Protein 6OAP (pdb70)

Solvent-accessible surface area: 29199 Å² total; per-residue (Å²): 174,159,78,69,27,39,0,0,0,0,2,75,22,74,118,36,34,93,56,3,85,119,44,2,131,153,17,224,84,54,34,31,55,28,38,72,4,24,82,0,171,109,0,18,52,12,15,110,104,99,127,8,62,0,0,1,0,9,30,139,17,93,65,20,51,1,61,90,0,5,80,117,4,136,40,51,113,151,70,44,64,18,10,0,0,0,2,0,11,105,67,38,26,77,65,0,70,86,0,61,155,54,26,5,25,36,11,10,27,52,103,66,16,44,19,48,30,0,21,35,2,0,39,28,1,37,88,21,4,99,2,47,10,67,22,57,60,51,84,68,14,11,122,2,2,30,56,0,4,68,29,2,39,96,63,67,102,42,88,71,3,4,77,16,0,0,57,41,0,62,124,30,6,104,5,9,0,0,23,0,26,87,20,58,121,99,109,14,9,76,13,40,26,27,14,40,28,152,90,8,61,75,11,62,136,55,71,146,145,80,91,9,114,120,156,0,118,42,28,88,116,26,126,50,46,52,10,22,24,1,131,112,45,77,41,97,148,94,54,24,98,62,14,38,120,35,104,11,76,0,7,0,7,2,8,0,36,32,58,124,60,21,30,0,10,0,7,0,0,25,17,75,44,61,45,129,18,88,96,35,22,30,78,0,0,85,6,0,5,16,2,0,0,7,5,12,43,14,40,76,12,139,144,110,84,152,92,91,33,46,1,0,0,0,3,61,38,85,144,35,41,77,59,2,75,131,44,0,111,159,15,217,98,29,46,22,76,16,39,53,4,24,85,0,142,115,0,9,80,13,29,110,142,86,134,5,61,0,1,1,0,6,56,124,2,88,61,11,41,0,43,80,1,7,83,75,11,158,89,163,69,71,19,8,0,0,0,2,0,7,100,70,58,20,71,55,0,58,97,0,57,143,50,27,5,38,34,12,5,10,52,113,67,16,54,18,63,42,0,30,36,2,0,51,30,1,33,70,23,22,100,14,72,50,36,20,54,45,44,68,50,15,11,101,0,3,33,60,0,4,66,38,4,40,125,37,58,77,38,121,83,1,6,82,17,0,0,54,31,0,58,110,31,5,134,6,15,0,0,23,0,30,97,18,59,116,70,27,22,5,71,37,52,13,30,15,47,27,146,74,7,60,64,15,66,143,44,141,64,115,46,119,124,28,49,149,53,101,0,82,54,11,92,155,34,99,46,17,52,14,22,22,1,129,107,46,77,46,94,166,98,60,26,101,50,18,35,118,21,99,11,62,0,7,0,8,2,11,0,43,30,58,114,55,6,25,0,8,0,10,0,0,23,12,75,44,66,45,130,17,88,99,13,12,36,72,0,0,100,12,0,7,14,2,0,1,5,4,8,26,4,21,70,14,119,144,108,94

B-factor: mean 57.97, std 25.38, range [21.02, 158.62]

CATH classification: 3.40.50.2300

Structure (mmCIF, N/CA/C/O backbone):
data_6OAP
#
_entry.id   6OAP
#
_cell.length_a   72.532
_cell.length_b   72.532
_cell.length_c   254.734
_cell.angle_alpha   90.00
_cell.angle_beta   90.00
_cell.angle_gamma   90.00
#
_symmetry.space_group_name_H-M   'P 43 21 2'
#
loop_
_entity.id
_entity.type
_entity.pdbx_description
1 polymer 'Dual sensor histidine kinase'
2 non-polymer PHYCOCYANOBILIN
3 non-polymer 'MAGNESIUM ION'
4 water water
#
loop_
_atom_site.group_PDB
_atom_site.id
_atom_site.type_symbol
_atom_site.label_atom_id
_atom_site.label_alt_id
_atom_site.label_comp_id
_atom_site.label_asym_id
_atom_site.label_entity_id
_atom_site.label_seq_id
_atom_site.pdbx_PDB_ins_code
_atom_site.Cartn_x
_atom_site.Cartn_y
_atom_site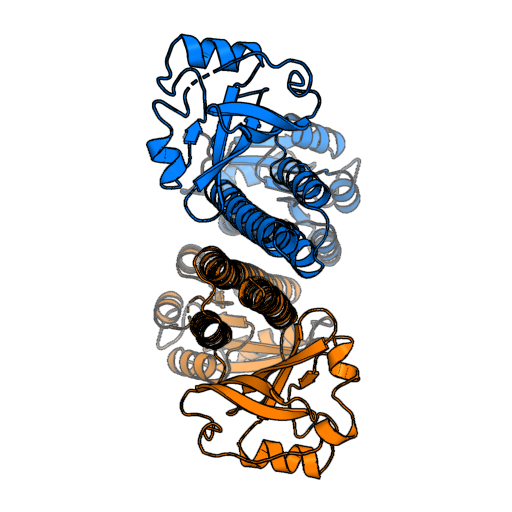.Cartn_z
_atom_site.occupancy
_atom_site.B_iso_or_equiv
_atom_site.auth_seq_id
_atom_site.auth_comp_id
_atom_site.auth_asym_id
_atom_site.auth_atom_id
_atom_site.pdbx_PDB_model_num
ATOM 1 N N . PRO A 1 2 ? 3.044 -14.252 2.345 1.00 96.95 2 PRO A N 1
ATOM 2 C CA . PRO A 1 2 ? 2.395 -13.476 1.278 1.00 102.31 2 PRO A CA 1
ATOM 3 C C . PRO A 1 2 ? 1.090 -14.112 0.794 1.00 91.00 2 PRO A C 1
ATOM 4 O O . PRO A 1 2 ? 0.166 -13.386 0.418 1.00 91.32 2 PRO A O 1
ATOM 8 N N . GLN A 1 3 ? 1.036 -15.441 0.788 1.00 113.09 3 GLN A N 1
ATOM 9 C CA . GLN A 1 3 ? -0.208 -16.193 0.605 1.00 82.65 3 GLN A CA 1
ATOM 10 C C . GLN A 1 3 ? -1.277 -15.790 1.620 1.00 61.88 3 GLN A C 1
ATOM 11 O O . GLN A 1 3 ? -0.987 -15.693 2.810 1.00 48.57 3 GLN A O 1
ATOM 17 N N . THR A 1 4 ? -2.502 -15.546 1.157 1.00 41.23 4 THR A N 1
ATOM 18 C CA . THR A 1 4 ? -3.585 -15.213 2.062 1.00 35.35 4 THR A CA 1
ATOM 19 C C . THR A 1 4 ? -3.846 -16.367 3.025 1.00 36.95 4 THR A C 1
ATOM 20 O O . THR A 1 4 ? -4.042 -17.500 2.606 1.00 39.80 4 THR A O 1
ATOM 24 N N A SER A 1 5 ? -3.819 -16.053 4.315 0.33 38.49 5 SER A N 1
ATOM 25 N N B SER A 1 5 ? -3.859 -16.074 4.320 0.67 39.62 5 SER A N 1
ATOM 26 C CA A SER A 1 5 ? -4.103 -17.016 5.367 0.33 36.75 5 SER A CA 1
ATOM 27 C CA B SER A 1 5 ? -4.113 -17.113 5.303 0.67 34.46 5 SER A CA 1
ATOM 28 C C A SER A 1 5 ? -5.524 -16.817 5.836 0.33 33.32 5 SER A C 1
ATOM 29 C C B SER A 1 5 ? -5.402 -16.809 6.077 0.67 29.31 5 SER A C 1
ATOM 30 O O A SER A 1 5 ? -6.295 -17.758 5.986 0.33 32.47 5 SER A O 1
ATOM 31 O O B SER A 1 5 ? -5.981 -17.705 6.676 0.67 41.14 5 SER A O 1
ATOM 36 N N . ARG A 1 6 ? -5.858 -15.556 6.056 1.00 27.40 6 ARG A N 1
ATOM 37 C CA . ARG A 1 6 ? -7.151 -15.198 6.620 1.00 24.92 6 ARG A CA 1
ATOM 38 C C . ARG A 1 6 ? -7.812 -14.116 5.822 1.00 26.61 6 ARG A C 1
ATOM 39 O O . ARG A 1 6 ? -7.140 -13.241 5.287 1.00 28.24 6 ARG A O 1
ATOM 47 N N . VAL A 1 7 ? -9.134 -14.165 5.789 1.00 24.62 7 VAL A N 1
ATOM 48 C CA . VAL A 1 7 ? -9.935 -13.137 5.155 1.00 26.51 7 VAL A CA 1
ATOM 49 C C . VAL A 1 7 ? -10.712 -12.413 6.237 1.00 27.77 7 VAL A C 1
ATOM 50 O O . VAL A 1 7 ? -11.407 -13.040 7.029 1.00 26.23 7 VAL A O 1
ATOM 54 N N . LEU A 1 8 ? -10.580 -11.096 6.269 1.00 24.80 8 LEU A N 1
ATOM 55 C CA . LEU A 1 8 ? -11.272 -10.279 7.257 1.00 22.61 8 LEU A CA 1
ATOM 56 C C . LEU A 1 8 ? -12.188 -9.295 6.575 1.00 25.63 8 LEU A C 1
ATOM 57 O O . LEU A 1 8 ? -11.798 -8.659 5.596 1.00 31.00 8 LEU A O 1
ATOM 62 N N . LEU A 1 9 ? -13.390 -9.146 7.113 1.00 26.41 9 LEU A N 1
ATOM 63 C CA . LEU A 1 9 ? -14.326 -8.164 6.594 1.00 28.49 9 LEU A CA 1
ATOM 64 C C . LEU A 1 9 ? -14.403 -7.026 7.611 1.00 31.27 9 LEU A C 1
ATOM 65 O O . LEU A 1 9 ? -14.685 -7.244 8.798 1.00 30.46 9 LEU A O 1
ATOM 70 N N . ILE A 1 10 ? -14.095 -5.822 7.155 1.00 25.01 10 ILE A N 1
ATOM 71 C CA . ILE A 1 10 ? -14.216 -4.629 7.991 1.00 24.41 10 ILE A CA 1
ATOM 72 C C . ILE A 1 10 ? -15.421 -3.835 7.546 1.00 31.09 10 ILE A C 1
ATOM 73 O O . ILE A 1 10 ? -15.488 -3.435 6.393 1.00 35.10 10 ILE A O 1
ATOM 78 N N . ILE A 1 11 ? -16.364 -3.604 8.459 1.00 28.68 11 ILE A N 1
ATOM 79 C CA . ILE A 1 11 ? -17.557 -2.808 8.151 1.00 30.60 11 ILE A CA 1
ATOM 80 C C . ILE A 1 11 ? -17.557 -1.549 9.018 1.00 33.14 11 ILE A C 1
ATOM 81 O O . ILE A 1 11 ? -17.747 -1.614 10.228 1.00 33.59 11 ILE A O 1
ATOM 86 N N . ASP A 1 12 ? -17.309 -0.418 8.383 1.00 30.16 12 ASP A N 1
ATOM 87 C CA . ASP A 1 12 ? -17.040 0.827 9.087 1.00 37.75 12 ASP A CA 1
ATOM 88 C C . ASP A 1 12 ? -17.204 1.962 8.107 1.00 45.08 12 ASP A C 1
ATOM 89 O O . ASP A 1 12 ? -16.661 1.889 6.997 1.00 40.49 12 ASP A O 1
ATOM 94 N N . ASP A 1 13 ? -17.915 3.019 8.509 1.00 38.57 13 ASP A N 1
ATOM 95 C CA . ASP A 1 13 ? -18.233 4.107 7.588 1.00 45.78 13 ASP A CA 1
ATOM 96 C C . ASP A 1 13 ? -17.072 5.089 7.451 1.00 45.56 13 ASP A C 1
ATOM 97 O O . ASP A 1 13 ? -17.198 6.096 6.785 1.00 54.08 13 ASP A O 1
ATOM 102 N N . SER A 1 14 ? -15.945 4.812 8.101 1.00 46.19 14 SER A N 1
ATOM 103 C CA . SER A 1 14 ? -14.751 5.649 7.898 1.00 47.50 14 SER A CA 1
ATOM 104 C C . SER A 1 14 ? -13.689 4.915 7.081 1.00 41.09 14 SER A C 1
ATOM 105 O O . SER A 1 14 ? -13.054 3.998 7.588 1.00 38.94 14 SER A O 1
ATOM 108 N N . PRO A 1 15 ? -13.512 5.300 5.812 1.00 44.70 15 PRO A N 1
ATOM 109 C CA . PRO A 1 15 ? -12.521 4.679 4.929 1.00 41.55 15 PRO A CA 1
ATOM 110 C C . PRO A 1 15 ? -11.114 4.813 5.500 1.00 44.02 15 PRO A C 1
ATOM 111 O O . PRO A 1 15 ? -10.314 3.888 5.357 1.00 42.83 15 PRO A O 1
ATOM 115 N N . GLU A 1 16 ? -10.823 5.941 6.146 1.00 45.39 16 GLU A N 1
ATOM 116 C CA . GLU A 1 16 ? -9.521 6.123 6.768 1.00 46.62 16 GLU A CA 1
ATOM 117 C C . GLU A 1 16 ? -9.323 5.159 7.943 1.00 43.70 16 GLU A C 1
ATOM 118 O O . GLU A 1 16 ? -8.239 4.617 8.097 1.00 55.08 16 GLU A O 1
ATOM 124 N N . ASP A 1 17 ? -10.352 4.918 8.759 1.00 42.16 17 ASP A N 1
ATOM 125 C CA . ASP A 1 17 ? -10.192 3.932 9.834 1.00 39.58 17 ASP A CA 1
ATOM 126 C C . ASP A 1 17 ? -9.993 2.547 9.232 1.00 42.24 17 ASP A C 1
ATOM 127 O O . ASP A 1 17 ? -9.161 1.803 9.700 1.00 37.07 17 ASP A O 1
ATOM 132 N N . ARG A 1 18 ? -10.732 2.201 8.179 1.00 39.60 18 ARG A N 1
ATOM 133 C CA . ARG A 1 18 ? -10.560 0.881 7.564 1.00 37.78 18 ARG A CA 1
ATOM 134 C C . ARG A 1 18 ? -9.104 0.680 7.094 1.00 33.03 18 ARG A C 1
ATOM 135 O O . ARG A 1 18 ? -8.524 -0.398 7.252 1.00 38.39 18 ARG A O 1
ATOM 143 N N . GLU A 1 19 ? -8.536 1.715 6.497 1.00 35.98 19 GLU A N 1
ATOM 144 C CA . GLU A 1 19 ? -7.161 1.660 6.029 1.00 47.24 19 GLU A CA 1
ATOM 145 C C . GLU A 1 19 ? -6.185 1.550 7.206 1.00 51.14 19 GLU A C 1
ATOM 146 O O . GLU A 1 19 ? -5.180 0.854 7.111 1.00 40.97 19 GLU A O 1
ATOM 152 N N . LEU A 1 20 ? -6.476 2.245 8.306 1.00 52.32 20 LEU A N 1
ATOM 153 C CA . LEU A 1 20 ? -5.648 2.144 9.514 1.00 51.73 20 LEU A CA 1
ATOM 154 C C . LEU A 1 20 ? -5.585 0.701 10.025 1.00 37.10 20 LEU A C 1
ATOM 155 O O . LEU A 1 20 ? -4.509 0.197 10.332 1.00 49.03 20 LEU A O 1
ATOM 160 N N . TYR A 1 21 ? -6.737 0.041 10.121 1.00 34.16 21 TYR A N 1
ATOM 161 C CA . TYR A 1 21 ? -6.791 -1.337 10.605 1.00 34.14 21 TYR A CA 1
ATOM 162 C C . TYR A 1 21 ? -6.092 -2.296 9.640 1.00 45.13 21 TYR A C 1
ATOM 163 O O . TYR A 1 21 ? -5.477 -3.266 10.079 1.00 36.70 21 TYR A O 1
ATOM 172 N N . ARG A 1 22 ? -6.195 -2.037 8.336 1.00 41.63 22 ARG A N 1
ATOM 173 C CA . ARG A 1 22 ? -5.473 -2.838 7.341 1.00 43.95 22 ARG A CA 1
ATOM 174 C C . ARG A 1 22 ? -3.969 -2.769 7.601 1.00 36.71 22 ARG A C 1
ATOM 175 O O . ARG A 1 22 ? -3.268 -3.787 7.557 1.00 42.87 22 ARG A O 1
ATOM 183 N N . ARG A 1 23 ? -3.476 -1.556 7.815 1.00 36.54 23 ARG A N 1
ATOM 184 C CA . ARG A 1 23 ? -2.062 -1.356 8.130 1.00 45.62 23 ARG A CA 1
ATOM 185 C C . ARG A 1 23 ? -1.668 -2.086 9.409 1.00 44.35 23 ARG A C 1
ATOM 186 O O . ARG A 1 23 ? -0.578 -2.663 9.508 1.00 47.12 23 ARG A O 1
ATOM 194 N N . TYR A 1 24 ? -2.516 -1.958 10.417 1.00 40.84 24 TYR A N 1
ATOM 195 C CA . TYR A 1 24 ? -2.260 -2.583 11.720 1.00 47.98 24 TYR A CA 1
ATOM 196 C C . TYR A 1 24 ? -2.096 -4.084 11.547 1.00 36.01 24 TYR A C 1
ATOM 197 O O . TYR A 1 24 ? -1.194 -4.689 12.111 1.00 45.58 24 TYR A O 1
ATOM 206 N N . LEU A 1 25 ? -2.959 -4.662 10.723 1.00 33.37 25 LEU A N 1
ATOM 207 C CA . LEU A 1 25 ? -2.917 -6.094 10.460 1.00 44.41 25 LEU A CA 1
ATOM 208 C C . LEU A 1 25 ? -1.583 -6.484 9.810 1.00 52.42 25 LEU A C 1
ATOM 209 O O . LEU A 1 25 ? -1.046 -7.555 10.086 1.00 44.52 25 LEU A O 1
ATOM 214 N N . LEU A 1 26 ? -1.021 -5.599 8.985 1.00 51.36 26 LEU A N 1
ATOM 215 C CA . LEU A 1 26 ? 0.268 -5.893 8.350 1.00 51.05 26 LEU A CA 1
ATOM 216 C C . LEU A 1 26 ? 1.360 -6.156 9.352 1.00 52.89 26 LEU A C 1
ATOM 217 O O . LEU A 1 26 ? 2.334 -6.837 9.040 1.00 63.09 26 LEU A O 1
ATOM 222 N N . ARG A 1 27 ? 1.214 -5.603 10.552 1.00 60.86 27 ARG A N 1
ATOM 223 C CA . ARG A 1 27 ? 2.200 -5.808 11.603 1.00 66.45 27 ARG A CA 1
ATOM 224 C C . ARG A 1 27 ? 2.254 -7.254 12.096 1.00 69.14 27 ARG A C 1
ATOM 225 O O . ARG A 1 27 ? 3.275 -7.692 12.624 1.00 71.11 27 ARG A O 1
ATOM 233 N N . ASP A 1 28 ? 1.168 -8.001 11.905 1.00 62.06 28 ASP A N 1
ATOM 234 C CA . ASP A 1 28 ? 1.109 -9.395 12.362 1.00 53.68 28 ASP A CA 1
ATOM 235 C C . ASP A 1 28 ? 2.002 -10.315 11.535 1.00 59.06 28 ASP A C 1
ATOM 236 O O . ASP A 1 28 ? 1.714 -10.570 10.370 1.00 57.09 28 ASP A O 1
ATOM 241 N N . ARG A 1 29 ? 3.045 -10.853 12.164 1.00 61.32 29 ARG A N 1
ATOM 242 C CA . ARG A 1 29 ? 3.990 -11.743 11.492 1.00 70.99 29 ARG A CA 1
ATOM 243 C C . ARG A 1 29 ? 3.426 -13.126 11.200 1.00 69.94 29 ARG A C 1
ATOM 244 O O . ARG A 1 29 ? 3.914 -13.839 10.313 1.00 69.99 29 ARG A O 1
ATOM 252 N N . ASP A 1 30 ? 2.438 -13.514 11.997 1.00 56.54 30 ASP A N 1
ATOM 253 C CA . ASP A 1 30 ? 1.846 -14.844 11.953 1.00 44.50 30 ASP A CA 1
ATOM 254 C C . ASP A 1 30 ? 0.825 -15.108 10.826 1.00 48.93 30 ASP A C 1
ATOM 255 O O . ASP A 1 30 ? 0.621 -16.251 10.423 1.00 51.31 30 ASP A O 1
ATOM 260 N N . HIS A 1 31 ? 0.139 -14.069 10.374 1.00 47.74 31 HIS A N 1
ATOM 261 C CA . HIS A 1 31 ? -0.899 -14.244 9.350 1.00 45.16 31 HIS A CA 1
ATOM 262 C C . HIS A 1 31 ? -0.816 -13.196 8.278 1.00 51.78 31 HIS A C 1
ATOM 263 O O . HIS A 1 31 ? -0.304 -12.099 8.501 1.00 56.71 31 HIS A O 1
ATOM 270 N N . SER A 1 32 ? -1.343 -13.546 7.112 1.00 42.10 32 SER A N 1
ATOM 271 C CA . SER A 1 32 ? -1.462 -12.613 6.020 1.00 40.60 32 SER A CA 1
ATOM 272 C C . SER A 1 32 ? -2.955 -12.403 5.759 1.00 45.52 32 SER A C 1
ATOM 273 O O . SER A 1 32 ? -3.683 -13.349 5.460 1.00 40.00 32 SER A O 1
ATOM 276 N N . TYR A 1 33 ? -3.403 -11.158 5.860 1.00 33.98 33 TYR A N 1
ATOM 277 C CA . TYR A 1 33 ? -4.820 -10.844 5.816 1.00 27.86 33 TYR A CA 1
ATOM 278 C C . TYR A 1 33 ? -5.200 -10.326 4.447 1.00 35.92 33 TYR A C 1
ATOM 279 O O . TYR A 1 33 ? -4.452 -9.594 3.842 1.00 37.08 33 TYR A O 1
ATOM 288 N N . THR A 1 34 ? -6.295 -10.837 3.915 1.00 31.54 34 THR A N 1
ATOM 289 C CA . THR A 1 34 ? -6.959 -10.202 2.793 1.00 32.33 34 THR A CA 1
ATOM 290 C C . THR A 1 34 ? -8.143 -9.460 3.363 1.00 29.55 34 THR A C 1
ATOM 291 O O . THR A 1 34 ? -8.932 -10.041 4.098 1.00 30.56 34 THR A O 1
ATOM 295 N N . VAL A 1 35 ? -8.265 -8.171 3.098 1.00 27.32 35 VAL A N 1
ATOM 296 C CA . VAL A 1 35 ? -9.335 -7.445 3.769 1.00 28.42 35 VAL A CA 1
ATOM 297 C C . VAL A 1 35 ? -10.472 -7.038 2.826 1.00 32.21 35 VAL A C 1
ATOM 298 O O . VAL A 1 35 ? -10.248 -6.342 1.848 1.00 38.08 35 VAL A O 1
ATOM 302 N N . LEU A 1 36 ? -11.692 -7.440 3.159 1.00 25.60 36 LEU A N 1
ATOM 303 C CA . LEU A 1 36 ? -12.865 -6.978 2.426 1.00 25.02 36 LEU A CA 1
ATOM 304 C C . LEU A 1 36 ? -13.343 -5.753 3.184 1.00 32.07 36 LEU A C 1
ATOM 305 O O . LEU A 1 36 ? -13.287 -5.736 4.425 1.00 29.79 36 LEU A O 1
ATOM 310 N N . GLU A 1 37 ? -13.836 -4.759 2.464 1.00 25.18 37 GLU A N 1
ATOM 311 C CA . GLU A 1 37 ? -14.249 -3.512 3.082 1.00 31.85 37 GLU A CA 1
ATOM 312 C C . GLU A 1 37 ? -15.664 -3.152 2.701 1.00 40.43 37 GLU A C 1
ATOM 313 O O . GLU A 1 37 ? -16.013 -3.182 1.523 1.00 31.19 37 GLU A O 1
ATOM 319 N N . ALA A 1 38 ? -16.436 -2.708 3.691 1.00 32.21 38 ALA A N 1
ATOM 320 C CA . ALA A 1 38 ? -17.763 -2.138 3.451 1.00 38.50 38 ALA A CA 1
ATOM 321 C C . ALA A 1 38 ? -17.973 -0.906 4.342 1.00 38.32 38 ALA A C 1
ATOM 322 O O . ALA A 1 38 ? -17.446 -0.826 5.466 1.00 31.19 38 ALA A O 1
ATOM 324 N N . GLY A 1 39 ? -18.729 0.052 3.838 1.00 32.23 39 GLY A N 1
ATOM 325 C CA . GLY A 1 39 ? -19.053 1.266 4.570 1.00 44.19 39 GLY A CA 1
ATOM 326 C C . GLY A 1 39 ? -20.485 1.301 5.069 1.00 43.89 39 GLY A C 1
ATOM 327 O O . GLY A 1 39 ? -20.895 2.236 5.744 1.00 45.98 39 GLY A O 1
ATOM 328 N N . LEU A 1 40 ? -21.255 0.281 4.709 1.00 39.52 40 LEU A N 1
ATOM 329 C CA . LEU A 1 40 ? -22.668 0.189 5.063 1.00 38.13 40 LEU A CA 1
ATOM 330 C C . LEU A 1 40 ? -22.994 -1.207 5.535 1.00 43.92 40 LEU A C 1
ATOM 331 O O . LEU A 1 40 ? -22.368 -2.169 5.083 1.00 40.98 40 LEU A O 1
ATOM 336 N N . GLY A 1 41 ? -23.994 -1.325 6.403 1.00 44.10 41 GLY A N 1
ATOM 337 C CA . GLY A 1 41 ? -24.412 -2.617 6.905 1.00 42.31 41 GLY A CA 1
ATOM 338 C C . GLY A 1 41 ? -24.889 -3.518 5.778 1.00 37.86 41 GLY A C 1
ATOM 339 O O . GLY A 1 41 ? -24.569 -4.708 5.732 1.00 38.87 41 GLY A O 1
ATOM 340 N N . ARG A 1 42 ? -25.630 -2.938 4.849 1.00 40.22 42 ARG A N 1
ATOM 341 C CA . ARG A 1 42 ? -26.189 -3.714 3.756 1.00 54.47 42 ARG A CA 1
ATOM 342 C C . ARG A 1 42 ? -25.118 -4.361 2.881 1.00 51.95 42 ARG A C 1
ATOM 343 O O . ARG A 1 42 ? -25.215 -5.546 2.562 1.00 45.01 42 ARG A O 1
ATOM 351 N N . ARG A 1 43 ? -24.098 -3.592 2.503 1.00 46.34 43 ARG A N 1
ATOM 352 C CA . ARG A 1 43 ? -23.018 -4.138 1.689 1.00 37.72 43 ARG A CA 1
ATOM 353 C C . ARG A 1 43 ? -22.203 -5.136 2.502 1.00 34.87 43 ARG A C 1
ATOM 354 O O . ARG A 1 43 ? -21.794 -6.178 1.996 1.00 35.89 43 ARG A O 1
ATOM 362 N N . GLY A 1 44 ? -21.997 -4.833 3.780 1.00 30.70 44 GLY A N 1
ATOM 363 C CA . GLY A 1 44 ? -21.288 -5.738 4.673 1.00 28.28 44 GLY A CA 1
ATOM 364 C C . GLY A 1 44 ? -21.960 -7.096 4.778 1.00 27.90 44 GLY A C 1
ATOM 365 O O . GLY A 1 44 ? -21.290 -8.139 4.810 1.00 29.40 44 GLY A O 1
ATOM 366 N N . LEU A 1 45 ? -23.286 -7.096 4.859 1.00 32.70 45 LEU A N 1
ATOM 367 C CA . LEU A 1 45 ? -24.021 -8.360 4.896 1.00 38.45 45 LEU A CA 1
ATOM 368 C C . LEU A 1 45 ? -23.836 -9.120 3.583 1.00 30.05 45 LEU A C 1
ATOM 369 O O . LEU A 1 45 ? -23.742 -10.351 3.590 1.00 33.13 45 LEU A O 1
ATOM 374 N N . GLU A 1 46 ? -23.855 -8.398 2.461 1.00 30.83 46 GLU A N 1
ATOM 375 C CA . GLU A 1 46 ? -23.697 -9.074 1.176 1.00 35.33 46 GLU A CA 1
ATOM 376 C C . GLU A 1 46 ? -22.324 -9.720 1.097 1.00 35.68 46 GLU A C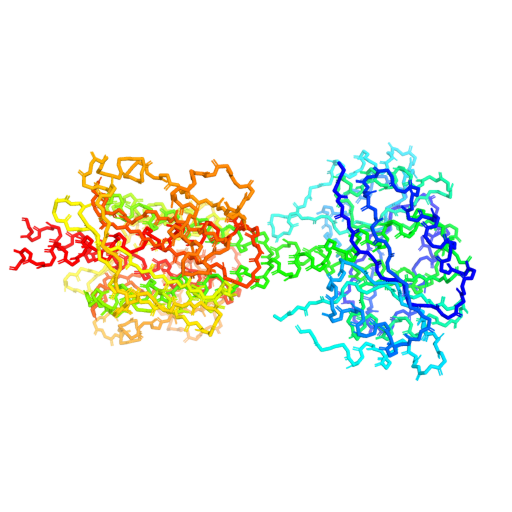 1
ATOM 377 O O . GLU A 1 46 ? -22.202 -10.866 0.679 1.00 34.06 46 GLU A O 1
ATOM 383 N N . LEU A 1 47 ? -21.296 -9.005 1.540 1.00 31.57 47 LEU A N 1
ATOM 384 C CA . LEU A 1 47 ? -19.938 -9.550 1.489 1.00 27.66 47 LEU A CA 1
ATOM 385 C C . LEU A 1 47 ? -19.756 -10.746 2.424 1.00 31.81 47 LEU A C 1
ATOM 386 O O . LEU A 1 47 ? -19.015 -11.706 2.128 1.00 26.94 47 LEU A O 1
ATOM 391 N N . TRP A 1 48 ? -20.414 -10.681 3.574 1.00 30.51 48 TRP A N 1
ATOM 392 C CA . TRP A 1 48 ? -20.375 -11.800 4.522 1.00 28.74 48 TRP A CA 1
ATOM 393 C C . TRP A 1 48 ? -20.987 -13.073 3.901 1.00 24.89 48 TRP A C 1
ATOM 394 O O . TRP A 1 48 ? -20.412 -14.157 3.969 1.00 27.20 48 TRP A O 1
ATOM 405 N N . GLN A 1 49 ? -22.151 -12.921 3.289 1.00 25.40 49 GLN A N 1
ATOM 406 C CA . GLN A 1 49 ? -22.864 -14.045 2.698 1.00 32.48 49 GLN A CA 1
ATOM 407 C C . GLN A 1 49 ? -22.157 -14.569 1.466 1.00 36.47 49 GLN A C 1
ATOM 408 O O . GLN A 1 49 ? -22.139 -15.761 1.214 1.00 32.56 49 GLN A O 1
ATOM 414 N N . GLN A 1 50 ? -21.611 -13.655 0.670 1.00 30.38 50 GLN A N 1
ATOM 415 C CA . GLN A 1 50 ? -21.049 -14.047 -0.618 1.00 32.12 50 GLN A CA 1
ATOM 416 C C . GLN A 1 50 ? -19.647 -14.645 -0.494 1.00 34.97 50 GLN A C 1
ATOM 417 O O . GLN A 1 50 ? -19.304 -15.533 -1.268 1.00 34.33 50 GLN A O 1
ATOM 423 N N . HIS A 1 51 ? -18.854 -14.167 0.476 1.00 28.55 51 HIS A N 1
ATOM 424 C CA . HIS A 1 51 ? -17.419 -14.474 0.525 1.00 25.91 51 HIS A CA 1
ATOM 425 C C . HIS A 1 51 ? -16.899 -15.151 1.803 1.00 30.48 51 HIS A C 1
ATOM 426 O O . HIS A 1 51 ? -15.720 -15.482 1.866 1.00 25.86 51 HIS A O 1
ATOM 433 N N . HIS A 1 52 ? -17.759 -15.312 2.816 1.00 26.55 52 HIS A N 1
ATOM 434 C CA . HIS A 1 52 ? -17.435 -16.094 4.015 1.00 25.78 52 HIS A CA 1
ATOM 435 C C . HIS A 1 52 ? -16.125 -15.717 4.716 1.00 23.23 52 HIS A C 1
ATOM 436 O O . HIS A 1 52 ? -15.228 -16.530 4.814 1.00 29.16 52 HIS A O 1
ATOM 443 N N . PRO A 1 53 ? -16.019 -14.486 5.212 1.00 25.21 53 PRO A N 1
ATOM 444 C CA . PRO A 1 53 ? -14.748 -14.097 5.834 1.00 22.49 53 PRO A CA 1
ATOM 445 C C . PRO A 1 53 ? -14.491 -14.896 7.112 1.00 29.88 53 PRO A C 1
ATOM 446 O O . PRO A 1 53 ? -15.438 -15.389 7.731 1.00 26.97 53 PRO A O 1
ATOM 450 N N . ASP A 1 54 ? -13.223 -15.013 7.493 1.00 25.81 54 ASP A N 1
ATOM 451 C CA . ASP A 1 54 ? -12.836 -15.722 8.712 1.00 26.12 54 ASP A CA 1
ATOM 452 C C . ASP A 1 54 ? -13.186 -14.919 9.962 1.00 28.40 54 ASP A C 1
ATOM 453 O O . ASP A 1 54 ? -13.405 -15.489 11.032 1.00 30.41 54 ASP A O 1
ATOM 458 N N . ALA A 1 55 ? -13.196 -13.595 9.827 1.00 24.26 55 ALA A N 1
ATOM 459 C CA . ALA A 1 55 ? -13.565 -12.725 10.945 1.00 24.44 55 ALA A CA 1
ATOM 460 C C . ALA A 1 55 ? -14.131 -11.398 10.426 1.00 32.93 55 ALA A C 1
ATOM 461 O O . ALA A 1 55 ? -13.909 -11.010 9.278 1.00 26.63 55 ALA A O 1
ATOM 463 N N . VAL A 1 56 ? -14.891 -10.724 11.278 1.00 26.71 56 VAL A N 1
ATOM 464 C CA . VAL A 1 56 ? -15.516 -9.446 10.965 1.00 24.80 56 VAL A CA 1
ATOM 465 C C . VAL A 1 56 ? -15.185 -8.409 12.028 1.00 31.60 56 VAL A C 1
ATOM 466 O O . VAL A 1 56 ? -15.287 -8.720 13.234 1.00 29.49 56 VAL A O 1
ATOM 470 N N . LEU A 1 57 ? -14.747 -7.222 11.594 1.00 25.87 57 LEU A N 1
ATOM 471 C CA . LEU A 1 57 ? -14.650 -6.036 12.460 1.00 27.26 57 LEU A CA 1
ATOM 472 C C . LEU A 1 57 ? -15.838 -5.160 12.187 1.00 31.64 57 LEU A C 1
ATOM 473 O O . LEU A 1 57 ? -15.970 -4.649 11.079 1.00 30.17 57 LEU A O 1
ATOM 478 N N . LEU A 1 58 ? -16.695 -4.968 13.175 1.00 30.76 58 LEU A N 1
ATOM 479 C CA . LEU A 1 58 ? -17.955 -4.275 12.953 1.00 29.88 58 LEU A CA 1
ATOM 480 C C . LEU A 1 58 ? -18.090 -2.996 13.775 1.00 34.02 58 LEU A C 1
ATOM 481 O O . LEU A 1 58 ? -18.118 -3.031 15.014 1.00 30.90 58 LEU A O 1
ATOM 486 N N . ASP A 1 59 ? -18.216 -1.875 13.069 1.00 30.07 59 ASP A N 1
ATOM 487 C CA . ASP A 1 59 ? -18.444 -0.568 13.674 1.00 34.85 59 ASP A CA 1
ATOM 488 C C . ASP A 1 59 ? -19.814 -0.595 14.364 1.00 40.77 59 ASP A C 1
ATOM 489 O O . ASP A 1 59 ? -20.786 -1.058 13.774 1.00 39.28 59 ASP A O 1
ATOM 494 N N . TYR A 1 60 ? -19.897 -0.125 15.613 1.00 38.38 60 TYR A N 1
ATOM 495 C CA . TYR A 1 60 ? -21.148 -0.192 16.375 1.00 38.71 60 TYR A CA 1
ATOM 496 C C . TYR A 1 60 ? -22.263 0.695 15.805 1.00 45.95 60 TYR A C 1
ATOM 497 O O . TYR A 1 60 ? -23.439 0.500 16.112 1.00 49.28 60 TYR A O 1
ATOM 506 N N . ARG A 1 61 ? -21.882 1.699 15.027 1.00 38.16 61 ARG A N 1
ATOM 507 C CA . ARG A 1 61 ? -22.826 2.615 14.386 1.00 48.44 61 ARG A CA 1
ATOM 508 C C . ARG A 1 61 ? -22.496 2.758 12.896 1.00 55.63 61 ARG A C 1
ATOM 509 O O . ARG A 1 61 ? -21.374 3.115 12.538 1.00 57.59 61 ARG A O 1
ATOM 517 N N . LEU A 1 62 ? -23.449 2.411 12.037 1.00 56.04 62 LEU A N 1
ATOM 518 C CA . LEU A 1 62 ? -23.299 2.590 10.594 1.00 46.87 62 LEU A CA 1
ATOM 519 C C . LEU A 1 62 ? -24.413 3.480 10.079 1.00 57.15 62 LEU A C 1
ATOM 520 O O . LEU A 1 62 ? -25.416 3.651 10.760 1.00 60.46 62 LEU A O 1
ATOM 525 N N . PRO A 1 63 ? -24.259 4.038 8.867 1.00 55.69 63 PRO A N 1
ATOM 526 C CA . PRO A 1 63 ? -25.308 4.941 8.400 1.00 58.53 63 PRO A CA 1
ATOM 527 C C . PRO A 1 63 ? -26.682 4.279 8.275 1.00 58.73 63 PRO A C 1
ATOM 528 O O . PRO A 1 63 ? -27.678 4.971 8.445 1.00 63.42 63 PRO A O 1
ATOM 532 N N . ASP A 1 64 ? -26.742 2.985 7.974 1.00 55.03 64 ASP A N 1
ATOM 533 C CA . ASP A 1 64 ? -28.029 2.337 7.703 1.00 60.34 64 ASP A CA 1
ATOM 534 C C . ASP A 1 64 ? -28.491 1.402 8.818 1.00 58.77 64 ASP A C 1
ATOM 535 O O . ASP A 1 64 ? -29.672 1.095 8.928 1.00 69.10 64 ASP A O 1
ATOM 540 N N . LEU A 1 65 ? -27.548 0.952 9.632 1.00 54.78 65 LEU A N 1
ATOM 541 C CA . LEU A 1 65 ? -27.796 -0.024 10.697 1.00 69.74 65 LEU A CA 1
ATOM 542 C C . LEU A 1 65 ? -26.905 0.282 11.897 1.00 77.68 65 LEU A C 1
ATOM 543 O O . LEU A 1 65 ? -25.852 0.891 11.731 1.00 87.74 65 LEU A O 1
ATOM 548 N N . ASP A 1 66 ? -27.307 -0.113 13.102 1.00 68.20 66 ASP A N 1
ATOM 549 C CA . ASP A 1 66 ? -26.327 -0.132 14.188 1.00 70.59 66 ASP A CA 1
ATOM 550 C C . ASP A 1 66 ? -25.844 -1.584 14.347 1.00 59.42 66 ASP A C 1
ATOM 551 O O . ASP A 1 66 ? -26.404 -2.493 13.729 1.00 50.21 66 ASP A O 1
ATOM 556 N N . GLY A 1 67 ? -24.803 -1.796 15.153 1.00 55.65 67 GLY A N 1
ATOM 557 C CA . GLY A 1 67 ? -24.199 -3.113 15.322 1.00 49.91 67 GLY A CA 1
ATOM 558 C C . GLY A 1 67 ? -25.160 -4.208 15.755 1.00 48.57 67 GLY A C 1
ATOM 559 O O . GLY A 1 67 ? -25.077 -5.343 15.300 1.00 51.08 67 GLY A O 1
ATOM 560 N N . LEU A 1 68 ? -26.083 -3.867 16.640 1.00 42.32 68 LEU A N 1
ATOM 561 C CA . LEU A 1 68 ? -27.049 -4.837 17.132 1.00 49.37 68 LEU A CA 1
ATOM 562 C C . LEU A 1 68 ? -27.996 -5.302 16.046 1.00 55.70 68 LEU A C 1
ATOM 563 O O . LEU A 1 68 ? -28.277 -6.496 15.940 1.00 55.26 68 LEU A O 1
ATOM 568 N N . GLU A 1 69 ? -28.482 -4.368 15.235 1.00 54.45 69 GLU A N 1
ATOM 569 C CA . GLU A 1 69 ? -29.380 -4.738 14.154 1.00 50.29 69 GLU A CA 1
ATOM 570 C C . GLU A 1 69 ? -28.620 -5.607 13.167 1.00 43.71 69 GLU A C 1
ATOM 571 O O . GLU A 1 69 ? -29.150 -6.593 12.671 1.00 52.48 69 GLU A O 1
ATOM 577 N N . PHE A 1 70 ? -27.374 -5.235 12.889 1.00 43.33 70 PHE A N 1
ATOM 578 C CA . PHE A 1 70 ? -26.522 -6.004 11.978 1.00 44.21 70 PHE A CA 1
ATOM 579 C C . PHE A 1 70 ? -26.314 -7.450 12.428 1.00 47.21 70 PHE A C 1
ATOM 580 O O . PHE A 1 70 ? -26.482 -8.383 11.630 1.00 36.26 70 PHE A O 1
ATOM 588 N N . LEU A 1 71 ? -25.920 -7.627 13.693 1.00 42.84 71 LEU A N 1
ATOM 589 C CA . LEU A 1 71 ? -25.686 -8.964 14.259 1.00 44.98 71 LEU A CA 1
ATOM 590 C C . LEU A 1 71 ? -26.889 -9.872 14.092 1.00 47.02 71 LEU A C 1
ATOM 591 O O . LEU A 1 71 ? -26.750 -11.062 13.789 1.00 49.54 71 LEU A O 1
ATOM 596 N N . ALA A 1 72 ? -28.068 -9.294 14.309 1.00 45.58 72 ALA A N 1
ATOM 597 C CA . ALA A 1 72 ? -29.331 -10.004 14.190 1.00 48.76 72 ALA A CA 1
ATOM 598 C C . ALA A 1 72 ? -29.586 -10.541 12.777 1.00 51.94 72 ALA A C 1
ATOM 599 O O . ALA A 1 72 ? -30.260 -11.559 12.614 1.00 50.78 72 ALA A O 1
ATOM 601 N N . LYS A 1 73 ? -29.059 -9.862 11.758 1.00 51.66 73 LYS A N 1
ATOM 602 C CA . LYS A 1 73 ? -29.279 -10.293 10.378 1.00 55.29 73 LYS A CA 1
ATOM 603 C C . LYS A 1 73 ? -28.231 -11.282 9.893 1.00 57.46 73 LYS A C 1
ATOM 604 O O . LYS A 1 73 ? -28.379 -11.883 8.834 1.00 54.87 73 LYS A O 1
ATOM 610 N N . LEU A 1 74 ? -27.184 -11.458 10.685 1.00 51.42 74 LEU A N 1
ATOM 611 C CA . LEU A 1 74 ? -26.081 -12.355 10.336 1.00 46.58 74 LEU A CA 1
ATOM 612 C C . LEU A 1 74 ? -26.428 -13.818 10.582 1.00 47.99 74 LEU A C 1
ATOM 613 O O . LEU A 1 74 ? -26.636 -14.224 11.733 1.00 56.48 74 LEU A O 1
ATOM 618 N N . GLN A 1 75 ? -26.487 -14.609 9.515 1.00 48.68 75 GLN A N 1
ATOM 619 C CA . GLN A 1 75 ? -26.696 -16.041 9.662 1.00 55.88 75 GLN A CA 1
ATOM 620 C C . GLN A 1 75 ? -25.372 -16.761 9.505 1.00 65.69 75 GLN A C 1
ATOM 621 O O . GLN A 1 75 ? -24.653 -16.550 8.518 1.00 52.64 75 GLN A O 1
ATOM 627 N N . PRO A 1 76 ? -25.030 -17.594 10.498 1.00 67.14 76 PRO A N 1
ATOM 628 C CA . PRO A 1 76 ? -23.801 -18.389 10.445 1.00 63.56 76 PRO A CA 1
ATOM 629 C C . PRO A 1 76 ? -23.961 -19.598 9.530 1.00 67.75 76 PRO A C 1
ATOM 630 O O . PRO A 1 76 ? -25.090 -20.004 9.245 1.00 69.43 76 PRO A O 1
ATOM 634 N N . PRO A 1 77 ? -22.838 -20.151 9.051 1.00 80.47 77 PRO A N 1
ATOM 635 C CA . PRO A 1 77 ? -22.886 -21.444 8.361 1.00 87.28 77 PRO A CA 1
ATOM 636 C C . PRO A 1 77 ? -23.234 -22.536 9.365 1.00 91.93 77 PRO A C 1
ATOM 637 O O . PRO A 1 77 ? -22.809 -22.438 10.514 1.00 105.53 77 PRO A O 1
ATOM 641 N N . PRO A 1 78 ? -23.996 -23.557 8.954 1.00 83.53 78 PRO A N 1
ATOM 642 C CA . PRO A 1 78 ? -24.273 -24.671 9.874 1.00 79.39 78 PRO A CA 1
ATOM 643 C C . PRO A 1 78 ? -22.999 -25.427 10.287 1.00 85.90 78 PRO A C 1
ATOM 644 O O . PRO A 1 78 ? -22.997 -26.100 11.319 1.00 88.21 78 PRO A O 1
ATOM 648 N N . GLN A 1 79 ? -21.939 -25.306 9.486 1.00 89.86 79 GLN A N 1
ATOM 649 C CA . GLN A 1 79 ? -20.618 -25.855 9.810 1.00 89.92 79 GLN A CA 1
ATOM 650 C C . GLN A 1 79 ? -19.977 -25.186 11.029 1.00 75.39 79 GLN A C 1
ATOM 651 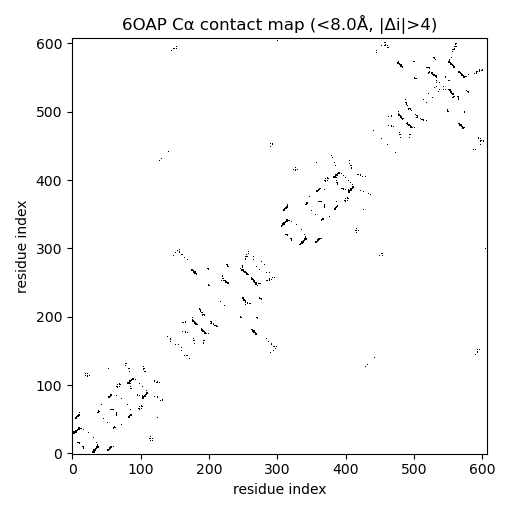O O . GLN A 1 79 ? -19.177 -25.804 11.726 1.00 56.85 79 GLN A O 1
ATOM 657 N N . GLN A 1 80 ? -20.310 -23.911 11.235 1.00 76.25 80 GLN A N 1
ATOM 658 C CA . GLN A 1 80 ? -19.820 -23.082 12.342 1.00 78.41 80 GLN A CA 1
ATOM 659 C C . GLN A 1 80 ? -20.895 -22.092 12.801 1.00 67.59 80 GLN A C 1
ATOM 660 O O . GLN A 1 80 ? -20.865 -20.923 12.409 1.00 65.78 80 GLN A O 1
ATOM 666 N N . PRO A 1 81 ? -21.863 -22.556 13.611 1.00 46.61 81 PRO A N 1
ATOM 667 C CA . PRO A 1 81 ? -23.022 -21.724 13.972 1.00 40.47 81 PRO A CA 1
ATOM 668 C C . PRO A 1 81 ? -22.735 -20.552 14.946 1.00 51.51 81 PRO A C 1
ATOM 669 O O . PRO A 1 81 ? -23.652 -20.110 15.637 1.00 57.08 81 PRO A O 1
ATOM 673 N N . TYR A 1 82 ? -21.488 -20.081 14.998 1.00 38.03 82 TYR A N 1
ATOM 674 C CA . TYR A 1 82 ? -21.079 -18.962 15.864 1.00 32.57 82 TYR A CA 1
ATOM 675 C C . TYR A 1 82 ? -20.462 -17.857 15.032 1.00 31.57 82 TYR A C 1
ATOM 676 O O . TYR A 1 82 ? -19.853 -18.140 14.012 1.00 32.48 82 TYR A O 1
ATOM 685 N N . LEU A 1 83 ? -20.580 -16.610 15.483 1.00 32.09 83 LEU A N 1
ATOM 686 C CA . LEU A 1 83 ? -20.162 -15.452 14.680 1.00 30.12 83 LEU A CA 1
ATOM 687 C C . LEU A 1 83 ? -18.813 -14.883 15.110 1.00 30.25 83 LEU A C 1
ATOM 688 O O . LEU A 1 83 ? -18.671 -14.430 16.232 1.00 31.13 83 LEU A O 1
ATOM 693 N N . PRO A 1 84 ? -17.821 -14.883 14.196 1.00 27.88 84 PRO A N 1
ATOM 694 C CA . PRO A 1 84 ? -16.462 -14.403 14.480 1.00 27.57 84 PRO A CA 1
ATOM 695 C C . PRO A 1 84 ? -16.405 -12.875 14.382 1.00 30.54 84 PRO A C 1
ATOM 696 O O . PRO A 1 84 ? -15.633 -12.311 13.627 1.00 30.57 84 PRO A O 1
ATOM 700 N N . VAL A 1 85 ? -17.244 -12.215 15.158 1.00 24.67 85 VAL A N 1
ATOM 701 C CA . VAL A 1 85 ? -17.432 -10.782 15.051 1.00 22.09 85 VAL A CA 1
ATOM 702 C C . VAL A 1 85 ? -16.815 -10.036 16.239 1.00 28.19 85 VAL A C 1
ATOM 703 O O . VAL A 1 85 ? -17.032 -10.415 17.399 1.00 28.93 85 VAL A O 1
ATOM 707 N N . ILE A 1 86 ? -16.041 -9.007 15.924 1.00 25.25 86 ILE A N 1
ATOM 708 C CA . ILE A 1 86 ? -15.497 -8.067 16.904 1.00 27.45 86 ILE A CA 1
ATOM 709 C C . ILE A 1 86 ? -16.123 -6.703 16.707 1.00 34.65 86 ILE A C 1
ATOM 710 O O . ILE A 1 86 ? -15.952 -6.078 15.648 1.00 29.13 86 ILE A O 1
ATOM 715 N N . MET A 1 87 ? -16.827 -6.227 17.722 1.00 29.00 87 MET A N 1
ATOM 716 C CA . MET A 1 87 ? -17.482 -4.939 17.669 1.00 30.01 87 MET A CA 1
ATOM 717 C C . MET A 1 87 ? -16.508 -3.826 17.996 1.00 34.89 87 MET A C 1
ATOM 718 O O . MET A 1 87 ? -15.762 -3.931 18.958 1.00 39.94 87 MET A O 1
ATOM 723 N N . ILE A 1 88 ? -16.529 -2.747 17.219 1.00 29.76 88 ILE A N 1
ATOM 724 C CA . ILE A 1 88 ? -15.722 -1.577 17.560 1.00 29.61 88 ILE A CA 1
ATOM 725 C C . ILE A 1 88 ? -16.696 -0.526 18.018 1.00 40.13 88 ILE A C 1
ATOM 726 O O . ILE A 1 88 ? -17.542 -0.081 17.248 1.00 41.11 88 ILE A O 1
ATOM 731 N N . THR A 1 89 ? -16.578 -0.130 19.277 1.00 41.64 89 THR A N 1
ATOM 732 C CA . THR A 1 89 ? -17.528 0.792 19.854 1.00 45.67 89 THR A CA 1
ATOM 733 C C . THR A 1 89 ? -16.880 2.125 20.206 1.00 52.88 89 THR A C 1
ATOM 734 O O . THR A 1 89 ? -15.663 2.229 20.306 1.00 53.46 89 THR A O 1
ATOM 738 N N . GLY A 1 90 ? -17.702 3.151 20.388 1.00 53.88 90 GLY A N 1
ATOM 739 C CA . GLY A 1 90 ? -17.188 4.458 20.738 1.00 64.18 90 GLY A CA 1
ATOM 740 C C . GLY A 1 90 ? -16.743 4.520 22.186 1.00 68.19 90 GLY A C 1
ATOM 741 O O . GLY A 1 90 ? -17.207 3.752 23.027 1.00 59.89 90 GLY A O 1
ATOM 742 N N . GLN A 1 91 ? -15.826 5.434 22.473 1.00 74.15 91 GLN A N 1
ATOM 743 C CA . GLN A 1 91 ? -15.356 5.619 23.829 1.00 73.50 91 GLN A CA 1
ATOM 744 C C . GLN A 1 91 ? -16.540 5.955 24.709 1.00 72.88 91 GLN A C 1
ATOM 745 O O . GLN A 1 91 ? -17.377 6.774 24.327 1.00 69.82 91 GLN A O 1
ATOM 751 N N . GLY A 1 92 ? -16.627 5.306 25.867 1.00 74.93 92 GLY A N 1
ATOM 752 C CA . GLY A 1 92 ? -17.722 5.558 26.795 1.00 78.47 92 GLY A CA 1
ATOM 753 C C . GLY A 1 92 ? -18.972 4.761 26.449 1.00 75.82 92 GLY A C 1
ATOM 754 O O . GLY A 1 92 ? -19.963 4.797 27.178 1.00 69.50 92 GLY A O 1
ATOM 755 N N . ASN A 1 93 ? -18.903 4.010 25.351 1.00 62.96 93 ASN A N 1
ATOM 756 C CA . ASN A 1 93 ? -20.033 3.224 24.853 1.00 63.10 93 ASN A CA 1
ATOM 757 C C . ASN A 1 93 ? -19.826 1.721 25.019 1.00 64.97 93 ASN A C 1
ATOM 758 O O . ASN A 1 93 ? -20.278 0.921 24.192 1.00 53.36 93 ASN A O 1
ATOM 763 N N . GLU A 1 94 ? -19.146 1.341 26.094 1.00 60.42 94 GLU A N 1
ATOM 764 C CA . GLU A 1 94 ? -18.871 -0.061 26.340 1.00 55.74 94 GLU A CA 1
ATOM 765 C C . GLU A 1 94 ? -20.160 -0.857 26.535 1.00 60.91 94 GLU A C 1
ATOM 766 O O . GLU A 1 94 ? -20.270 -1.977 26.034 1.00 63.69 94 GLU A O 1
ATOM 772 N N . ALA A 1 95 ? -21.146 -0.254 27.204 1.00 55.43 95 ALA A N 1
ATOM 773 C CA . ALA A 1 95 ? -22.411 -0.934 27.491 1.00 50.60 95 ALA A CA 1
ATOM 774 C C . ALA A 1 95 ? -23.078 -1.471 26.229 1.00 56.01 95 ALA A C 1
ATOM 775 O O . ALA A 1 95 ? -23.604 -2.588 26.236 1.00 52.10 95 ALA A O 1
ATOM 777 N N . ILE A 1 96 ? -23.037 -0.707 25.137 1.00 48.67 96 ILE A N 1
ATOM 778 C CA . ILE A 1 96 ? -23.591 -1.198 23.875 1.00 51.16 96 ILE A CA 1
ATOM 779 C C . ILE A 1 96 ? -22.842 -2.435 23.392 1.00 55.04 96 ILE A C 1
ATOM 780 O O . ILE A 1 96 ? -23.434 -3.382 22.871 1.00 54.71 96 ILE A O 1
ATOM 785 N N . ALA A 1 97 ? -21.528 -2.417 23.541 1.00 54.36 97 ALA A N 1
ATOM 786 C CA . ALA A 1 97 ? -20.710 -3.548 23.114 1.00 51.21 97 ALA A CA 1
ATOM 787 C C . ALA A 1 97 ? -20.958 -4.800 23.984 1.00 46.96 97 ALA A C 1
ATOM 788 O O . ALA A 1 97 ? -20.914 -5.931 23.496 1.00 48.53 97 ALA A O 1
ATOM 790 N N . VAL A 1 98 ? -21.205 -4.595 25.269 1.00 48.17 98 VAL A N 1
ATOM 791 C CA . VAL A 1 98 ? -21.540 -5.711 26.155 1.00 45.75 98 VAL A CA 1
ATOM 792 C C . VAL A 1 98 ? -22.818 -6.392 25.647 1.00 50.16 98 VAL A C 1
ATOM 793 O O . VAL A 1 98 ? -22.898 -7.619 25.598 1.00 49.05 98 VAL A O 1
ATOM 797 N N . GLN A 1 99 ? -23.805 -5.596 25.248 1.00 48.41 99 GLN A N 1
ATOM 798 C CA . GLN A 1 99 ? -24.995 -6.141 24.603 1.00 48.77 99 GLN A CA 1
ATOM 799 C C . GLN A 1 99 ? -24.644 -6.901 23.318 1.00 45.76 99 GLN A C 1
ATOM 800 O O . GLN A 1 99 ? -25.241 -7.932 23.021 1.00 40.49 99 GLN A O 1
ATOM 806 N N . ALA A 1 100 ? -23.680 -6.396 22.557 1.00 40.33 100 ALA A N 1
ATOM 807 C CA . ALA A 1 100 ? -23.296 -7.049 21.303 1.00 40.00 100 ALA A CA 1
ATOM 808 C C . ALA A 1 100 ? -22.745 -8.456 21.529 1.00 37.55 100 ALA A C 1
ATOM 809 O O . ALA A 1 100 ? -22.979 -9.364 20.734 1.00 37.67 100 ALA A O 1
ATOM 811 N N . MET A 1 101 ? -21.981 -8.635 22.594 1.00 35.21 101 MET A N 1
ATOM 812 C CA . MET A 1 101 ? -21.494 -9.969 22.922 1.00 39.07 101 MET A CA 1
ATOM 813 C C . MET A 1 101 ? -22.606 -10.932 23.348 1.00 45.39 101 MET A C 1
ATOM 814 O O . MET A 1 101 ? -22.546 -12.102 23.007 1.00 42.64 101 MET A O 1
ATOM 819 N N . LYS A 1 102 ? -23.624 -10.459 24.063 1.00 39.64 102 LYS A N 1
ATOM 820 C CA . LYS A 1 102 ? -24.742 -11.346 24.417 1.00 39.77 102 LYS A CA 1
ATOM 821 C C . LYS A 1 102 ? -25.495 -11.755 23.156 1.00 41.02 102 LYS A C 1
ATOM 822 O O . LYS A 1 102 ? -26.125 -12.810 23.102 1.00 42.07 102 LYS A O 1
ATOM 828 N N . ALA A 1 103 ? -25.390 -10.926 22.124 1.00 42.43 103 ALA A N 1
ATOM 829 C CA . ALA A 1 103 ? -26.069 -11.179 20.868 1.00 41.92 103 ALA A CA 1
ATOM 830 C C . ALA A 1 103 ? -25.169 -11.924 19.888 1.00 39.78 103 ALA A C 1
ATOM 831 O O . ALA A 1 103 ? -25.533 -12.086 18.717 1.00 51.31 103 ALA A O 1
ATOM 833 N N . GLY A 1 104 ? -23.986 -12.343 20.334 1.00 33.79 104 GLY A N 1
ATOM 834 C CA . GLY A 1 104 ? -23.155 -13.194 19.489 1.00 37.86 104 GLY A CA 1
ATOM 835 C C . GLY A 1 104 ? -21.772 -12.707 19.075 1.00 34.37 104 GLY A C 1
ATOM 836 O O . GLY A 1 104 ? -20.992 -13.471 18.488 1.00 32.75 104 GLY A O 1
ATOM 837 N N . ALA A 1 105 ? -21.447 -11.448 19.349 1.00 31.27 105 ALA A N 1
ATOM 838 C CA . ALA A 1 105 ? -20.089 -10.971 19.046 1.00 26.85 105 ALA A CA 1
ATOM 839 C C . ALA A 1 105 ? -19.079 -11.697 19.960 1.00 31.52 105 ALA A C 1
ATOM 840 O O . ALA A 1 105 ? -19.444 -12.109 21.064 1.00 32.22 105 ALA A O 1
ATOM 842 N N . GLN A 1 106 ? -17.836 -11.879 19.519 1.00 31.47 106 GLN A N 1
ATOM 843 C CA . GLN A 1 106 ? -16.851 -12.614 20.340 1.00 34.57 106 GLN A CA 1
ATOM 844 C C . GLN A 1 106 ? -16.071 -11.675 21.248 1.00 33.82 106 GLN A C 1
ATOM 845 O O . GLN A 1 106 ? -15.463 -12.118 22.216 1.00 36.70 106 GLN A O 1
ATOM 851 N N . ASP A 1 107 ? -16.026 -10.398 20.879 1.00 28.95 107 ASP A N 1
ATOM 852 C CA . ASP A 1 107 ? -15.148 -9.470 21.562 1.00 35.76 107 ASP A CA 1
ATOM 853 C C . ASP A 1 107 ? -15.508 -8.062 21.163 1.00 35.10 107 ASP A C 1
ATOM 854 O O . ASP A 1 107 ? -16.295 -7.866 20.226 1.00 35.39 107 ASP A O 1
ATOM 859 N N . TYR A 1 108 ? -14.920 -7.073 21.839 1.00 31.18 108 TYR A N 1
ATOM 860 C CA . TYR A 1 108 ? -15.077 -5.699 21.377 1.00 30.68 108 TYR A CA 1
ATOM 861 C C . TYR A 1 108 ? -13.854 -4.857 21.648 1.00 43.80 108 TYR A C 1
ATOM 862 O O . TYR A 1 108 ? -13.084 -5.146 22.560 1.00 46.88 108 TYR A O 1
ATOM 871 N N . LEU A 1 109 ? -13.700 -3.796 20.857 1.00 40.10 109 LEU A N 1
ATOM 872 C CA . LEU A 1 109 ? -12.585 -2.861 21.006 1.00 40.24 109 LEU A CA 1
ATOM 873 C C . LEU A 1 109 ? -13.135 -1.449 21.080 1.00 36.95 109 LEU A C 1
ATOM 874 O O . LEU A 1 109 ? -14.171 -1.148 20.488 1.00 42.25 109 LEU A O 1
ATOM 879 N N . VAL A 1 110 ? -12.446 -0.587 21.814 1.00 43.28 110 VAL A N 1
ATOM 880 C CA . VAL A 1 110 ? -12.819 0.815 21.904 1.00 46.99 110 VAL A CA 1
ATOM 881 C C . VAL A 1 110 ? -11.981 1.559 20.881 1.00 48.62 110 VAL A C 1
ATOM 882 O O . VAL A 1 110 ? -10.755 1.493 20.923 1.00 48.41 110 VAL A O 1
ATOM 886 N N . LYS A 1 111 ? -12.630 2.264 19.996 1.00 51.74 111 LYS A N 1
ATOM 887 C CA . LYS A 1 111 ? -11.963 2.741 18.809 1.00 56.73 111 LYS A CA 1
ATOM 888 C C . LYS A 1 111 ? -10.700 3.527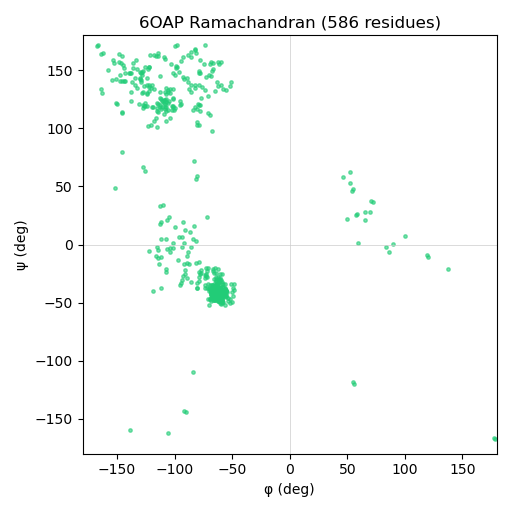 18.993 1.00 58.17 111 LYS A C 1
ATOM 889 O O . LYS A 1 111 ? -9.695 3.224 18.402 1.00 60.43 111 LYS A O 1
ATOM 895 N N . GLU A 1 112 ? -10.729 4.450 19.906 1.00 53.88 112 GLU A N 1
ATOM 896 C CA . GLU A 1 112 ? -9.611 5.321 20.213 1.00 66.30 112 GLU A CA 1
ATOM 897 C C . GLU A 1 112 ? -8.378 4.602 20.798 1.00 64.76 112 GLU A C 1
ATOM 898 O O . GLU A 1 112 ? -7.250 5.084 20.657 1.00 62.62 112 GLU A O 1
ATOM 904 N N A GLN A 1 113 ? -8.604 3.499 21.508 0.53 58.51 113 GLN A N 1
ATOM 905 N N B GLN A 1 113 ? -8.585 3.449 21.426 0.47 58.14 113 GLN A N 1
ATOM 906 C CA A GLN A 1 113 ? -7.516 2.793 22.195 0.53 58.50 113 GLN A CA 1
ATOM 907 C CA B GLN A 1 113 ? -7.500 2.803 22.165 0.47 59.62 113 GLN A CA 1
ATOM 908 C C A GLN A 1 113 ? -6.864 1.628 21.425 0.53 58.82 113 GLN A C 1
ATOM 909 C C B GLN A 1 113 ? -6.870 1.617 21.427 0.47 58.83 113 GLN A C 1
ATOM 910 O O A GLN A 1 113 ? -5.960 0.977 21.946 0.53 64.28 113 GLN A O 1
ATOM 911 O O B GLN A 1 113 ? -5.991 0.944 21.965 0.47 64.07 113 GLN A O 1
ATOM 922 N N . ILE A 1 114 ? -7.294 1.380 20.191 1.00 52.92 114 ILE A N 1
ATOM 923 C CA . ILE A 1 114 ? -6.757 0.256 19.404 1.00 45.25 114 ILE A CA 1
ATOM 924 C C . ILE A 1 114 ? -5.280 0.437 18.991 1.00 49.19 114 ILE A C 1
ATOM 925 O O . ILE A 1 114 ? -4.916 1.438 18.394 1.00 56.85 114 ILE A O 1
ATOM 930 N N . THR A 1 115 ? -4.456 -0.563 19.285 1.00 49.43 115 THR A N 1
ATOM 931 C CA . THR A 1 115 ? -3.059 -0.625 18.864 1.00 49.72 115 THR A CA 1
ATOM 932 C C . THR A 1 115 ? -2.972 -1.792 17.915 1.00 44.35 115 THR A C 1
ATOM 933 O O . THR A 1 115 ? -3.911 -2.586 17.887 1.00 41.75 115 THR A O 1
ATOM 937 N N . PRO A 1 116 ? -1.881 -1.905 17.121 1.00 38.02 116 PRO A N 1
ATOM 938 C CA . PRO A 1 116 ? -1.793 -3.085 16.244 1.00 33.67 116 PRO A CA 1
ATOM 939 C C . PRO A 1 116 ? -1.922 -4.366 17.041 1.00 45.08 116 PRO A C 1
ATOM 940 O O . PRO A 1 116 ? -2.692 -5.256 16.701 1.00 31.21 116 PRO A O 1
ATOM 944 N N . GLU A 1 117 ? -1.217 -4.419 18.159 1.00 40.51 117 GLU A N 1
ATOM 945 C CA . GLU A 1 117 ? -1.256 -5.594 19.012 1.00 39.52 117 GLU A CA 1
ATOM 946 C C . GLU A 1 117 ? -2.647 -5.924 19.538 1.00 21.61 117 GLU A C 1
ATOM 947 O O . GLU A 1 117 ? -3.047 -7.078 19.553 1.00 36.83 117 GLU A O 1
ATOM 953 N N . GLU A 1 118 ? -3.373 -4.921 19.997 1.00 32.56 118 GLU A N 1
ATOM 954 C CA . GLU A 1 118 ? -4.723 -5.158 20.456 1.00 34.24 118 GLU A CA 1
ATOM 955 C C . GLU A 1 118 ? -5.595 -5.774 19.347 1.00 48.74 118 GLU A C 1
ATOM 956 O O . GLU A 1 118 ? -6.393 -6.685 19.596 1.00 35.74 118 GLU A O 1
ATOM 962 N N . LEU A 1 119 ? -5.433 -5.275 18.124 1.00 35.79 119 LEU A N 1
ATOM 963 C CA . LEU A 1 119 ? -6.217 -5.777 17.000 1.00 31.25 119 LEU A CA 1
ATOM 964 C C . LEU A 1 119 ? -5.894 -7.225 16.678 1.00 23.21 119 LEU A C 1
ATOM 965 O O . LEU A 1 119 ? -6.796 -8.052 16.567 1.00 27.26 119 LEU A O 1
ATOM 970 N N . HIS A 1 120 ? -4.614 -7.557 16.591 1.00 25.76 120 HIS A N 1
ATOM 971 C CA . HIS A 1 120 ? -4.214 -8.917 16.266 1.00 32.91 120 HIS A CA 1
ATOM 972 C C . HIS A 1 120 ? -4.786 -9.893 17.281 1.00 41.07 120 HIS A C 1
ATOM 973 O O . HIS A 1 120 ? -5.258 -10.982 16.919 1.00 35.64 120 HIS A O 1
ATOM 980 N N . LEU A 1 121 ? -4.721 -9.469 18.537 1.00 49.14 121 LEU A N 1
ATOM 981 C CA . LEU A 1 121 ? -5.214 -10.212 19.688 1.00 47.74 121 LEU A CA 1
ATOM 982 C C . LEU A 1 121 ? -6.703 -10.479 19.565 1.00 29.23 121 LEU A C 1
ATOM 983 O O . LEU A 1 121 ? -7.136 -11.615 19.661 1.00 39.03 121 LEU A O 1
ATOM 988 N N . ALA A 1 122 ? -7.483 -9.431 19.306 1.00 29.12 122 ALA A N 1
ATOM 989 C CA . ALA A 1 122 ? -8.922 -9.587 19.234 1.00 30.47 122 ALA A CA 1
ATOM 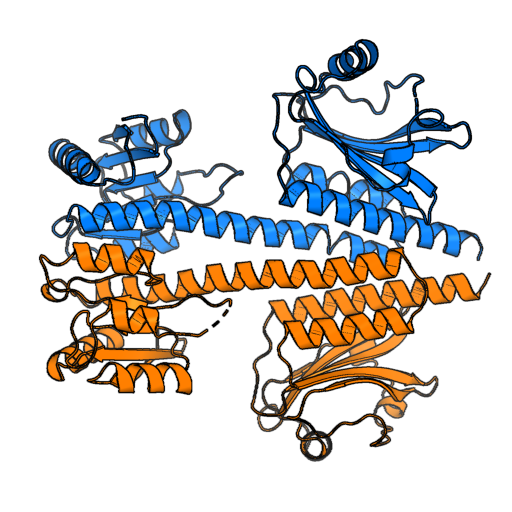990 C C . ALA A 1 122 ? -9.284 -10.488 18.050 1.00 36.67 122 ALA A C 1
ATOM 991 O O . ALA A 1 122 ? -10.121 -11.382 18.180 1.00 30.87 122 ALA A O 1
ATOM 993 N N . VAL A 1 123 ? -8.639 -10.279 16.901 1.00 34.06 123 VAL A N 1
ATOM 994 C CA . VAL A 1 123 ? -8.962 -11.110 15.740 1.00 32.21 123 VAL A CA 1
ATOM 995 C C . VAL A 1 123 ? -8.565 -12.565 15.948 1.00 26.77 123 VAL A C 1
ATOM 996 O O . VAL A 1 123 ? -9.356 -13.469 15.687 1.00 29.13 123 VAL A O 1
ATOM 1000 N N . ASN A 1 124 ? -7.350 -12.795 16.422 1.00 28.63 124 ASN A N 1
ATOM 1001 C CA . ASN A 1 124 ? -6.923 -14.133 16.807 1.00 28.25 124 ASN A CA 1
ATOM 1002 C C . ASN A 1 124 ? -7.938 -14.791 17.725 1.00 25.42 124 ASN A C 1
ATOM 1003 O O . ASN A 1 124 ? -8.348 -15.937 17.497 1.00 33.17 124 ASN A O 1
ATOM 1008 N N . GLY A 1 125 ? -8.331 -14.055 18.761 1.00 28.14 125 GLY A N 1
ATOM 1009 C CA . GLY A 1 125 ? -9.219 -14.609 19.765 1.00 32.00 125 GLY A CA 1
ATOM 1010 C C . GLY A 1 125 ? -10.567 -14.968 19.177 1.00 32.11 125 GLY A C 1
ATOM 1011 O O . GLY A 1 125 ? -11.114 -16.012 19.485 1.00 30.49 125 GLY A O 1
ATOM 1012 N N . ALA A 1 126 ? -11.120 -14.093 18.340 1.00 29.99 126 ALA A N 1
ATOM 1013 C CA . ALA A 1 126 ? -12.440 -14.340 17.761 1.00 31.46 126 ALA A CA 1
ATOM 1014 C C . ALA A 1 126 ? -12.454 -15.609 16.913 1.00 32.29 126 ALA A C 1
ATOM 1015 O O . ALA A 1 126 ? -13.401 -16.393 16.982 1.00 27.50 126 ALA A O 1
ATOM 1017 N N . ILE A 1 127 ? -11.404 -15.805 16.112 1.00 27.12 127 ILE A N 1
ATOM 1018 C CA . ILE A 1 127 ? -11.332 -16.974 15.240 1.00 24.08 127 ILE A CA 1
ATOM 1019 C C . ILE A 1 127 ? -11.146 -18.240 16.091 1.00 29.01 127 ILE A C 1
ATOM 1020 O O . ILE A 1 127 ? -11.840 -19.231 15.918 1.00 26.88 127 ILE A O 1
ATOM 1025 N N . GLU A 1 128 ? -10.225 -18.180 17.043 1.00 27.39 128 GLU A N 1
ATOM 1026 C CA . GLU A 1 128 ? -9.985 -19.340 17.904 1.00 30.25 128 GLU A CA 1
ATOM 1027 C C . GLU A 1 128 ? -11.202 -19.687 18.737 1.00 29.38 128 GLU A C 1
ATOM 1028 O O . GLU A 1 128 ? -11.525 -20.868 18.926 1.00 29.19 128 GLU A O 1
ATOM 1034 N N . THR A 1 129 ? -11.873 -18.667 19.269 1.00 27.60 129 THR A N 1
ATOM 1035 C CA . THR A 1 129 ? -12.997 -18.936 20.155 1.00 27.53 129 THR A CA 1
ATOM 1036 C C . THR A 1 129 ? -14.153 -19.559 19.370 1.00 31.14 129 THR A C 1
ATOM 1037 O O . THR A 1 129 ? -14.801 -20.470 19.854 1.00 28.03 129 THR A O 1
ATOM 1041 N N . VAL A 1 130 ? -14.422 -19.077 18.160 1.00 25.41 130 VAL A N 1
ATOM 1042 C CA . VAL A 1 130 ? -15.476 -19.692 17.341 1.00 22.55 130 VAL A CA 1
ATOM 1043 C C . VAL A 1 130 ? -15.139 -21.153 17.027 1.00 21.10 130 VAL A C 1
ATOM 1044 O O . VAL A 1 130 ? -16.007 -22.014 17.092 1.00 26.55 130 VAL A O 1
ATOM 1048 N N . HIS A 1 131 ? -13.868 -21.428 16.737 1.00 25.07 131 HIS A N 1
ATOM 1049 C CA . HIS A 1 131 ? -13.437 -22.796 16.493 1.00 28.43 131 HIS A CA 1
ATOM 1050 C C . HIS A 1 131 ? -13.705 -23.685 17.715 1.00 27.32 131 HIS A C 1
ATOM 1051 O O . HIS A 1 131 ? -14.254 -24.785 17.609 1.00 27.29 131 HIS A O 1
ATOM 1058 N N . LEU A 1 132 ? -13.350 -23.166 18.880 1.00 26.06 132 LEU A N 1
ATOM 1059 C CA . LEU A 1 132 ? -13.562 -23.866 20.156 1.00 23.80 132 LEU A CA 1
ATOM 1060 C C . LEU A 1 132 ? -15.038 -24.105 20.445 1.00 22.91 132 LEU A C 1
ATOM 1061 O O . LEU A 1 132 ? -15.435 -25.192 20.837 1.00 26.20 132 LEU A O 1
ATOM 1066 N N . ARG A 1 133 ? -15.872 -23.089 20.238 1.00 23.52 133 ARG A N 1
ATOM 1067 C CA . ARG A 1 133 ? -17.301 -23.236 20.438 1.00 24.32 133 ARG A CA 1
ATOM 1068 C C . ARG A 1 133 ? -17.883 -24.287 19.494 1.00 30.47 133 ARG A C 1
ATOM 1069 O O . ARG A 1 133 ? -18.803 -25.031 19.853 1.00 27.15 133 ARG A O 1
ATOM 1077 N N . THR A 1 134 ? -17.364 -24.330 18.273 1.00 23.06 134 THR A N 1
ATOM 1078 C CA . THR A 1 134 ? -17.847 -25.307 17.282 1.00 24.84 134 THR A CA 1
ATOM 1079 C C . THR A 1 134 ? -17.480 -26.742 17.692 1.00 28.56 134 THR A C 1
ATOM 1080 O O . THR A 1 134 ? -18.297 -27.654 17.578 1.00 33.58 134 THR A O 1
ATOM 1084 N N . GLN A 1 135 ? -16.260 -26.931 18.176 1.00 28.12 135 GLN A N 1
ATOM 1085 C CA . GLN A 1 135 ? -15.834 -28.241 18.624 1.00 33.21 135 GLN A CA 1
ATOM 1086 C C . GLN A 1 135 ? -16.726 -28.729 19.776 1.00 31.73 135 GLN A C 1
ATOM 1087 O O . GLN A 1 135 ? -17.176 -29.868 19.788 1.00 27.74 135 GLN A O 1
ATOM 1093 N N . LEU A 1 136 ? -16.979 -27.866 20.748 1.00 27.73 136 LEU A N 1
ATOM 1094 C CA . LEU A 1 136 ? -17.799 -28.272 21.887 1.00 25.51 136 LEU A CA 1
ATOM 1095 C C . LEU A 1 136 ? -19.227 -28.612 21.441 1.00 22.80 136 LEU A C 1
ATOM 1096 O O . LEU A 1 136 ? -19.839 -29.611 21.864 1.00 26.37 136 LEU A O 1
ATOM 1101 N N . HIS A 1 137 ? -19.775 -27.759 20.592 1.00 22.98 137 HIS A N 1
ATOM 1102 C CA . HIS A 1 137 ? -21.100 -27.928 19.991 1.00 24.68 137 HIS A CA 1
ATOM 1103 C C . HIS A 1 137 ? -21.274 -29.313 19.335 1.00 36.57 137 HIS A C 1
ATOM 1104 O O . HIS A 1 137 ? -22.279 -30.007 19.535 1.00 25.99 137 HIS A O 1
ATOM 1111 N N . GLN A 1 138 ? -20.285 -29.720 18.549 1.00 28.47 138 GLN A N 1
ATOM 1112 C CA . GLN A 1 138 ? -20.331 -31.007 17.842 1.00 29.51 138 GLN A CA 1
ATOM 1113 C C . GLN A 1 138 ? -20.209 -32.200 18.797 1.00 28.81 138 GLN A C 1
ATOM 1114 O O . GLN A 1 138 ? -20.814 -33.254 18.567 1.00 33.74 138 GLN A O 1
ATOM 1120 N N . ARG A 1 139 ? -19.417 -32.043 19.855 1.00 25.99 139 ARG A N 1
ATOM 1121 C CA . ARG A 1 139 ? -19.329 -33.106 20.853 1.00 28.59 139 ARG A CA 1
ATOM 1122 C C . ARG A 1 139 ? -20.685 -33.322 21.510 1.00 31.17 139 ARG A C 1
ATOM 1123 O O . ARG A 1 139 ? -21.087 -34.463 21.776 1.00 31.35 139 ARG A O 1
ATOM 1131 N N . ILE A 1 140 ? -21.397 -32.237 21.801 1.00 32.47 140 ILE A N 1
ATOM 1132 C CA . ILE A 1 140 ? -22.699 -32.363 22.452 1.00 28.32 140 ILE A CA 1
ATOM 1133 C C . ILE A 1 140 ? -23.667 -33.076 21.516 1.00 32.97 140 ILE A C 1
ATOM 1134 O O . ILE A 1 140 ? -24.439 -33.935 21.948 1.00 29.57 140 ILE A O 1
ATOM 1139 N N . GLU A 1 141 ? -23.652 -32.728 20.232 1.00 25.69 141 GLU A N 1
ATOM 1140 C CA . GLU A 1 141 ? -24.533 -33.391 19.277 1.00 28.25 141 GLU A CA 1
ATOM 1141 C C . GLU A 1 141 ? -24.190 -34.863 19.074 1.00 29.44 141 GLU A C 1
ATOM 1142 O O . GLU A 1 141 ? -25.062 -35.716 18.998 1.00 30.60 141 GLU A O 1
ATOM 1148 N N . ARG A 1 142 ? -22.903 -35.133 18.948 1.00 24.60 142 ARG A N 1
ATOM 1149 C CA . ARG A 1 142 ? -22.426 -36.494 18.760 1.00 30.83 142 ARG A CA 1
ATOM 1150 C C . ARG A 1 142 ? -22.832 -37.374 19.967 1.00 34.43 142 ARG A C 1
ATOM 1151 O O . ARG A 1 142 ? -23.282 -38.506 19.814 1.00 32.78 142 ARG A O 1
ATOM 1159 N N . GLU A 1 143 ? -22.681 -36.842 21.171 1.00 31.35 143 GLU A N 1
ATOM 1160 C CA . GLU A 1 143 ? -23.105 -37.583 22.376 1.00 30.09 143 GLU A CA 1
ATOM 1161 C C . GLU A 1 143 ? -24.614 -37.785 22.433 1.00 35.83 143 GLU A C 1
ATOM 1162 O O . GLU A 1 143 ? -25.078 -38.813 22.915 1.00 35.63 143 GLU A O 1
ATOM 1168 N N . ARG A 1 144 ? -25.383 -36.820 21.937 1.00 30.12 144 ARG A N 1
ATOM 1169 C CA . ARG A 1 144 ? -26.832 -36.975 21.891 1.00 28.25 144 ARG A CA 1
ATOM 1170 C C . ARG A 1 144 ? -27.249 -38.165 20.999 1.00 35.69 144 ARG A C 1
ATOM 1171 O O . ARG A 1 144 ? -28.097 -38.976 21.368 1.00 32.51 144 ARG A O 1
ATOM 1179 N N . VAL A 1 145 ? -26.665 -38.237 19.813 1.00 32.21 145 VAL A N 1
ATOM 1180 C CA . VAL A 1 145 ? -27.011 -39.290 18.862 1.00 35.16 145 VAL A CA 1
ATOM 1181 C C . VAL A 1 145 ? -26.689 -40.661 19.460 1.00 37.22 145 VAL A C 1
ATOM 1182 O O . VAL A 1 145 ? -27.536 -41.549 19.483 1.00 37.45 145 VAL A O 1
ATOM 1186 N N . VAL A 1 146 ? -25.485 -40.792 20.002 1.00 28.16 146 VAL A N 1
ATOM 1187 C CA . VAL A 1 146 ? -25.046 -42.038 20.610 1.00 35.57 146 VAL A CA 1
ATOM 1188 C C . VAL A 1 146 ? -25.935 -42.420 21.789 1.00 38.95 146 VAL A C 1
ATOM 1189 O O . VAL A 1 146 ? -26.401 -43.566 21.870 1.00 40.41 146 VAL A O 1
ATOM 1193 N N A SER A 1 147 ? -26.212 -41.456 22.668 0.49 34.64 147 SER A N 1
ATOM 1194 N N B SER A 1 147 ? -26.191 -41.463 22.680 0.51 34.67 147 SER A N 1
ATOM 1195 C CA A SER A 1 147 ? -27.034 -41.690 23.862 0.49 34.40 147 SER A CA 1
ATOM 1196 C CA B SER A 1 147 ? -27.014 -41.700 23.872 0.51 34.47 147 SER A CA 1
ATOM 1197 C C A SER A 1 147 ? -28.434 -42.175 23.505 0.49 34.35 147 SER A C 1
ATOM 1198 C C B SER A 1 147 ? -28.440 -42.149 23.527 0.51 34.44 147 SER A C 1
ATOM 1199 O O A SER A 1 147 ? -28.998 -43.033 24.181 0.49 35.87 147 SER A O 1
ATOM 1200 O O B SER A 1 147 ? -29.026 -42.969 24.232 0.51 36.06 147 SER A O 1
ATOM 1205 N N . GLN A 1 148 ? -28.990 -41.603 22.445 1.00 29.80 148 GLN A N 1
ATOM 1206 C CA . GLN A 1 148 ? -30.319 -41.965 21.973 1.00 33.11 148 GLN A CA 1
ATOM 1207 C C . GLN A 1 148 ? -30.428 -43.423 21.554 1.00 40.87 148 GLN A C 1
ATOM 1208 O O . GLN A 1 148 ? -31.436 -44.069 21.826 1.00 39.75 148 GLN A O 1
ATOM 1214 N N . ILE A 1 149 ? -29.428 -43.909 20.820 1.00 36.44 149 ILE A N 1
ATOM 1215 C CA . ILE A 1 149 ? -29.394 -45.313 20.402 1.00 36.53 149 ILE A CA 1
ATOM 1216 C C . ILE A 1 149 ? -29.286 -46.252 21.620 1.00 35.28 149 ILE A C 1
ATOM 1217 O O . ILE A 1 149 ? -29.967 -47.272 21.705 1.00 37.62 149 ILE A O 1
ATOM 1222 N N . THR A 1 150 ? -28.438 -45.885 22.567 1.00 30.15 150 THR A N 1
ATOM 1223 C CA . THR A 1 150 ? -28.268 -46.663 23.775 1.00 35.57 150 THR A CA 1
ATOM 1224 C C . THR A 1 150 ? -29.605 -46.776 24.520 1.00 45.63 150 THR A C 1
ATOM 1225 O O . THR A 1 150 ? -29.977 -47.852 24.991 1.00 39.07 150 THR A O 1
ATOM 1229 N N . GLN A 1 151 ? -30.341 -45.672 24.600 1.00 37.96 151 GLN A N 1
ATOM 1230 C CA . GLN A 1 151 ? -31.643 -45.681 25.267 1.00 42.64 151 GLN A CA 1
ATOM 1231 C C . GLN A 1 151 ? -32.646 -46.589 24.559 1.00 45.70 151 GLN A C 1
ATOM 1232 O O . GLN A 1 151 ? -33.425 -47.274 25.217 1.00 39.94 151 GLN A O 1
ATOM 1238 N N . LYS A 1 152 ? -32.656 -46.579 23.230 1.00 45.02 152 LYS A N 1
ATOM 1239 C CA . LYS A 1 152 ? -33.591 -47.425 22.484 1.00 39.83 152 LYS A CA 1
ATOM 1240 C C . LYS A 1 152 ? -33.293 -48.914 22.705 1.00 45.18 152 LYS A C 1
ATOM 1241 O O . LYS A 1 152 ? -34.199 -49.733 22.790 1.00 49.05 152 LYS A O 1
ATOM 1247 N N . ILE A 1 153 ? -32.013 -49.250 22.789 1.00 41.73 153 ILE A N 1
ATOM 1248 C CA . ILE A 1 153 ? -31.594 -50.620 23.015 1.00 49.96 153 ILE A CA 1
ATOM 1249 C C . ILE A 1 153 ? -31.991 -51.087 24.418 1.00 50.08 153 ILE A C 1
ATOM 1250 O O . ILE A 1 153 ? -32.564 -52.157 24.572 1.00 52.35 153 ILE A O 1
ATOM 1255 N N . HIS A 1 154 ? -31.750 -50.238 25.415 1.00 41.77 154 HIS A N 1
ATOM 1256 C CA . HIS A 1 154 ? -32.139 -50.497 26.806 1.00 49.21 154 HIS A CA 1
ATOM 1257 C C . HIS A 1 154 ? -33.644 -50.696 26.938 1.00 47.34 154 HIS A C 1
ATOM 1258 O O . HIS A 1 154 ? -34.096 -51.445 27.804 1.00 58.60 154 HIS A O 1
ATOM 1265 N N . GLN A 1 155 ? -34.404 -50.006 26.091 1.00 62.88 155 GLN A N 1
ATOM 1266 C CA . GLN A 1 155 ? -35.865 -50.070 26.086 1.00 61.66 155 GLN A CA 1
ATOM 1267 C C . GLN A 1 155 ? -36.331 -51.254 25.239 1.00 53.23 155 GLN A C 1
ATOM 1268 O O . GLN A 1 155 ? -37.534 -51.475 25.073 1.00 58.28 155 GLN A O 1
ATOM 1274 N N . THR A 1 156 ? -35.370 -51.958 24.646 1.00 51.19 156 THR A N 1
ATOM 1275 C CA . THR A 1 156 ? -35.629 -53.104 23.767 1.00 57.85 156 THR A CA 1
ATOM 1276 C C . THR A 1 156 ? -36.614 -52.736 22.676 1.00 56.69 156 THR A C 1
ATOM 1277 O O . THR A 1 156 ? -37.611 -53.417 22.465 1.00 60.18 156 THR A O 1
ATOM 1281 N N . LEU A 1 157 ? -36.317 -51.667 21.958 1.00 52.94 157 LEU A N 1
ATOM 1282 C CA . LEU A 1 157 ? -37.193 -51.275 20.875 1.00 57.92 157 LEU A CA 1
ATOM 1283 C C . LEU A 1 157 ? -36.791 -52.056 19.643 1.00 58.55 157 LEU A C 1
ATOM 1284 O O . LEU A 1 157 ? -35.698 -52.626 19.573 1.00 54.10 157 LEU A O 1
ATOM 1289 N N . ASP A 1 158 ? -37.676 -52.033 18.659 1.00 55.31 158 ASP A N 1
ATOM 1290 C CA . ASP A 1 158 ? -37.539 -52.817 17.448 1.00 55.35 158 ASP A CA 1
ATOM 1291 C C . ASP A 1 158 ? -36.300 -52.395 16.679 1.00 59.81 158 ASP A C 1
ATOM 1292 O O . ASP A 1 158 ? -35.968 -51.202 16.623 1.00 50.86 158 ASP A O 1
ATOM 1297 N N . LEU A 1 159 ? -35.602 -53.383 16.123 1.00 60.31 159 LEU A N 1
ATOM 1298 C CA . LEU A 1 159 ? -34.362 -53.149 15.392 1.00 52.72 159 LEU A CA 1
ATOM 1299 C C . LEU A 1 159 ? -34.558 -52.154 14.255 1.00 46.55 159 LEU A C 1
ATOM 1300 O O . LEU A 1 159 ? -33.694 -51.310 13.998 1.00 50.48 159 LEU A O 1
ATOM 1305 N N . GLU A 1 160 ? -35.710 -52.243 13.595 1.00 54.89 160 GLU A N 1
ATOM 1306 C CA . GLU A 1 160 ? -35.988 -51.404 12.436 1.00 56.17 160 GLU A CA 1
ATOM 1307 C C . GLU A 1 160 ? -36.014 -49.939 12.862 1.00 55.18 160 GLU A C 1
ATOM 1308 O O . GLU A 1 160 ? -35.452 -49.085 12.182 1.00 53.28 160 GLU A O 1
ATOM 1314 N N . GLU A 1 161 ? -36.645 -49.658 13.999 1.00 50.05 161 GLU A N 1
ATOM 1315 C CA . GLU A 1 161 ? -36.685 -48.296 14.526 1.00 56.56 161 GLU A CA 1
ATOM 1316 C C . GLU A 1 161 ? -35.273 -47.810 14.880 1.00 52.37 161 GLU A C 1
ATOM 1317 O O . GLU A 1 161 ? -34.912 -46.645 14.643 1.00 49.84 161 GLU A O 1
ATOM 1323 N N . ILE A 1 162 ? -34.470 -48.708 15.439 1.00 48.46 162 ILE A N 1
ATOM 1324 C CA . ILE A 1 162 ? -33.105 -48.366 15.819 1.00 44.93 162 ILE A CA 1
ATOM 1325 C C . ILE A 1 162 ? -32.250 -48.039 14.585 1.00 43.67 162 ILE A C 1
ATOM 1326 O O . ILE A 1 162 ? -31.518 -47.037 14.579 1.00 42.10 162 ILE A O 1
ATOM 1331 N N . LEU A 1 163 ? -32.373 -48.849 13.534 1.00 38.30 163 LEU A N 1
ATOM 1332 C CA . LEU A 1 163 ? -31.660 -48.580 12.282 1.00 37.20 163 LEU A CA 1
ATOM 1333 C C . LEU A 1 163 ? -32.122 -47.266 11.651 1.00 35.21 163 LEU A C 1
ATOM 1334 O O . LEU A 1 163 ? -31.310 -46.475 11.183 1.00 41.80 163 LEU A O 1
ATOM 1339 N N . GLN A 1 164 ? -33.433 -47.038 11.656 1.00 45.57 164 GLN A N 1
ATOM 1340 C CA . GLN A 1 164 ? -34.003 -45.822 11.082 1.00 47.36 164 GLN A CA 1
ATOM 1341 C C . GLN A 1 164 ? -33.526 -44.577 11.828 1.00 51.47 164 GLN A C 1
ATOM 1342 O O . GLN A 1 164 ? -33.160 -43.572 11.211 1.00 43.74 164 GLN A O 1
ATOM 1348 N N . THR A 1 165 ? -33.556 -44.630 13.155 1.00 48.80 165 THR A N 1
ATOM 1349 C CA . THR A 1 165 ? -33.079 -43.505 13.938 1.00 45.18 165 THR A CA 1
ATOM 1350 C C . THR A 1 165 ? -31.595 -43.268 13.640 1.00 43.95 165 THR A C 1
ATOM 1351 O O . THR A 1 165 ? -31.176 -42.122 13.437 1.00 38.60 165 THR A O 1
ATOM 1355 N N . THR A 1 166 ? -30.827 -44.357 13.563 1.00 38.51 166 THR A N 1
ATOM 1356 C CA . THR A 1 166 ? -29.387 -44.271 13.311 1.00 38.00 166 THR A CA 1
ATOM 1357 C C . THR A 1 166 ? -29.093 -43.593 11.987 1.00 40.44 166 THR A C 1
ATOM 1358 O O . THR A 1 166 ? -28.318 -42.660 11.934 1.00 41.52 166 THR A O 1
ATOM 1362 N N A VAL A 1 167 ? -29.734 -44.050 10.921 0.67 39.36 167 VAL A N 1
ATOM 1363 N N B VAL A 1 167 ? -29.740 -44.052 10.918 0.33 38.70 167 VAL A N 1
ATOM 1364 C CA A VAL A 1 167 ? -29.437 -43.528 9.594 0.67 37.26 167 VAL A CA 1
ATOM 1365 C CA B VAL A 1 167 ? -29.448 -43.536 9.583 0.33 37.67 167 VAL A CA 1
ATOM 1366 C C A VAL A 1 167 ? -29.837 -42.047 9.476 0.67 37.24 167 VAL A C 1
ATOM 1367 C C B VAL A 1 167 ? -29.857 -42.063 9.444 0.33 37.10 167 VAL A C 1
ATOM 1368 O O A VAL A 1 167 ? -29.082 -41.220 8.951 0.67 37.00 167 VAL A O 1
ATOM 1369 O O B VAL A 1 167 ? -29.127 -41.259 8.858 0.33 36.94 167 VAL A O 1
ATOM 1376 N N . THR A 1 168 ? -31.005 -41.704 10.008 1.00 38.70 168 THR A N 1
ATOM 1377 C CA . THR A 1 168 ? -31.496 -40.332 9.935 1.00 43.75 168 THR A CA 1
ATOM 1378 C C . THR A 1 168 ? -30.646 -39.340 10.730 1.00 43.85 168 THR A C 1
ATOM 1379 O O . THR A 1 168 ? -30.245 -38.282 10.222 1.00 36.49 168 THR A O 1
ATOM 1383 N N . GLU A 1 169 ? -30.380 -39.690 11.984 1.00 41.02 169 GLU A N 1
ATOM 1384 C CA . GLU A 1 169 ? -29.665 -38.792 12.874 1.00 42.19 169 GLU A CA 1
ATOM 1385 C C . GLU A 1 169 ? -28.216 -38.657 12.394 1.00 39.12 169 GLU A C 1
ATOM 1386 O O . GLU A 1 169 ? -27.677 -37.562 12.398 1.00 40.65 169 GLU A O 1
ATOM 1392 N N . VAL A 1 170 ? -27.605 -39.756 11.945 1.00 34.98 170 VAL A N 1
ATOM 1393 C CA . VAL A 1 170 ? -26.241 -39.677 11.422 1.00 34.38 170 VAL A CA 1
ATOM 1394 C C . VAL A 1 170 ? -26.143 -38.748 10.224 1.00 34.90 170 VAL A C 1
ATOM 1395 O O . VAL A 1 170 ? -25.269 -37.871 10.168 1.00 37.29 170 VAL A O 1
ATOM 1399 N N . ARG A 1 171 ? -27.087 -38.890 9.293 1.00 36.52 171 ARG A N 1
ATOM 1400 C CA . ARG A 1 171 ? -27.037 -38.070 8.088 1.00 37.68 171 ARG A CA 1
ATOM 1401 C C . ARG A 1 171 ? -27.187 -36.617 8.449 1.00 38.70 171 ARG A C 1
ATOM 1402 O O . ARG A 1 171 ? -26.472 -35.752 7.924 1.00 43.13 171 ARG A O 1
ATOM 1410 N N . GLN A 1 172 ? -28.126 -36.334 9.343 1.00 40.19 172 GLN A N 1
ATOM 1411 C CA . GLN A 1 172 ? -28.322 -34.968 9.802 1.00 44.03 172 GLN A CA 1
ATOM 1412 C C . GLN A 1 172 ? -27.072 -34.415 10.494 1.00 38.64 172 GLN A C 1
ATOM 1413 O O . GLN A 1 172 ? -26.702 -33.262 10.268 1.00 41.18 172 GLN A O 1
ATOM 1419 N N . PHE A 1 173 ? -26.424 -35.222 11.329 1.00 43.76 173 PHE A N 1
ATOM 1420 C CA . PHE A 1 173 ? -25.229 -34.739 12.035 1.00 42.52 173 PHE A CA 1
ATOM 1421 C C . PHE A 1 173 ? -24.069 -34.445 11.080 1.00 34.90 173 PHE A C 1
ATOM 1422 O O . PHE A 1 173 ? -23.426 -33.406 11.185 1.00 34.14 173 PHE A O 1
ATOM 1430 N N . LEU A 1 174 ? -23.843 -35.353 10.136 1.00 35.14 174 LEU A N 1
ATOM 1431 C CA . LEU A 1 174 ? -22.743 -35.231 9.189 1.00 38.54 174 LEU A CA 1
ATOM 1432 C C . LEU A 1 174 ? -23.063 -34.242 8.064 1.00 43.75 174 LEU A C 1
ATOM 1433 O O . LEU A 1 174 ? -22.175 -33.787 7.337 1.00 44.96 174 LEU A O 1
ATOM 1438 N N . GLN A 1 175 ? -24.342 -33.914 7.942 1.00 40.36 175 GLN A N 1
ATOM 1439 C CA . GLN A 1 175 ? -24.838 -33.154 6.810 1.00 37.40 175 GLN A CA 1
ATOM 1440 C C . GLN A 1 175 ? -24.425 -33.908 5.539 1.00 37.52 175 GLN A C 1
ATOM 1441 O O . GLN A 1 175 ? -23.902 -33.317 4.602 1.00 39.08 175 GLN A O 1
ATOM 1447 N N . ALA A 1 176 ? -24.661 -35.215 5.502 1.00 34.01 176 ALA A N 1
ATOM 1448 C CA . ALA A 1 176 ? -24.238 -36.020 4.342 1.00 37.15 176 ALA A CA 1
ATOM 1449 C C . ALA A 1 176 ? -25.371 -36.155 3.340 1.00 46.43 176 ALA A C 1
ATOM 1450 O O . ALA A 1 176 ? -26.535 -35.969 3.690 1.00 39.26 176 ALA A O 1
ATOM 1452 N N . ASP A 1 177 ? -25.021 -36.441 2.086 1.00 41.34 177 ASP A N 1
ATOM 1453 C CA . ASP A 1 177 ? -26.014 -36.591 1.029 1.00 46.29 177 ASP A CA 1
ATOM 1454 C C . ASP A 1 177 ? -26.787 -37.901 1.151 1.00 43.34 177 ASP A C 1
ATOM 1455 O O . ASP A 1 177 ? -27.964 -37.953 0.829 1.00 41.05 177 ASP A O 1
ATOM 1460 N N . ARG A 1 178 ? -26.129 -38.964 1.608 1.00 36.40 178 ARG A N 1
ATOM 1461 C CA . ARG A 1 178 ? -26.819 -40.242 1.761 1.00 35.59 178 ARG A CA 1
ATOM 1462 C C . ARG A 1 178 ? -26.211 -41.080 2.869 1.00 35.66 178 ARG A C 1
ATOM 1463 O O . ARG A 1 178 ? -24.997 -41.120 3.016 1.00 34.48 178 ARG A O 1
ATOM 1471 N N . VAL A 1 179 ? -27.045 -41.787 3.616 1.00 36.48 179 VAL A N 1
ATOM 1472 C CA . VAL A 1 179 ? -26.538 -42.778 4.573 1.00 37.59 179 VAL A CA 1
ATOM 1473 C C . VAL A 1 179 ? -27.401 -44.003 4.375 1.00 41.99 179 VAL A C 1
ATOM 1474 O O . VAL A 1 179 ? -28.607 -43.878 4.204 1.00 41.58 179 VAL A O 1
ATOM 1478 N N . PHE A 1 180 ? -26.803 -45.184 4.350 1.00 39.94 180 PHE A N 1
ATOM 1479 C CA . PHE A 1 180 ? -27.630 -46.370 4.248 1.00 38.40 180 PHE A CA 1
ATOM 1480 C C . PHE A 1 180 ? -27.029 -47.562 4.969 1.00 40.36 180 PHE A C 1
ATOM 1481 O O . PHE A 1 180 ? -25.855 -47.560 5.353 1.00 42.89 180 PHE A O 1
ATOM 1489 N N . VAL A 1 181 ? -27.881 -48.551 5.196 1.00 41.38 181 VAL A N 1
ATOM 1490 C CA . VAL A 1 181 ? -27.479 -49.803 5.814 1.00 43.00 181 VAL A CA 1
ATOM 1491 C C . VAL A 1 181 ? -27.571 -50.909 4.788 1.00 45.70 181 VAL A C 1
ATOM 1492 O O . VAL A 1 181 ? -28.609 -51.116 4.142 1.00 47.79 181 VAL A O 1
ATOM 1496 N N . TYR A 1 182 ? -26.455 -51.601 4.626 1.00 41.71 182 TYR A N 1
ATOM 1497 C CA . TYR A 1 182 ? -26.330 -52.676 3.658 1.00 37.59 182 TYR A CA 1
ATOM 1498 C C . TYR A 1 182 ? -26.300 -53.996 4.422 1.00 47.04 182 TYR A C 1
ATOM 1499 O O . TYR A 1 182 ? -25.434 -54.164 5.261 1.00 51.20 182 TYR A O 1
ATOM 1508 N N . ARG A 1 183 ? -27.265 -54.888 4.206 1.00 42.83 183 ARG A N 1
ATOM 1509 C CA . ARG A 1 183 ? -27.318 -56.151 4.967 1.00 42.89 183 ARG A CA 1
ATOM 1510 C C . ARG A 1 183 ? -26.889 -57.359 4.136 1.00 49.41 183 ARG A C 1
ATOM 1511 O O . ARG A 1 183 ? -27.375 -57.537 3.013 1.00 50.33 183 ARG A O 1
ATOM 1519 N N . PHE A 1 184 ? -26.022 -58.218 4.679 1.00 45.05 184 PHE A N 1
ATOM 1520 C CA . PHE A 1 184 ? -25.599 -59.394 3.916 1.00 51.72 184 PHE A CA 1
ATOM 1521 C C . PHE A 1 184 ? -26.569 -60.547 4.141 1.00 60.58 184 PHE A C 1
ATOM 1522 O O . PHE A 1 184 ? -26.976 -60.834 5.272 1.00 59.03 184 PHE A O 1
ATOM 1530 N N . GLN A 1 185 ? -26.950 -61.186 3.042 1.00 52.65 185 GLN A N 1
ATOM 1531 C CA . GLN A 1 185 ? -27.811 -62.348 3.076 1.00 62.60 185 GLN A CA 1
ATOM 1532 C C . GLN A 1 185 ? -26.939 -63.598 3.232 1.00 74.89 185 GLN A C 1
ATOM 1533 O O . GLN A 1 185 ? -25.733 -63.537 2.989 1.00 73.19 185 GLN A O 1
ATOM 1539 N N . PRO A 1 186 ? -27.540 -64.733 3.632 1.00 81.32 186 PRO A N 1
ATOM 1540 C CA . PRO A 1 186 ? -26.782 -65.987 3.740 1.00 89.93 186 PRO A CA 1
ATOM 1541 C C . PRO A 1 186 ? -25.939 -66.321 2.506 1.00 92.29 186 PRO A C 1
ATOM 1542 O O . PRO A 1 186 ? -24.809 -66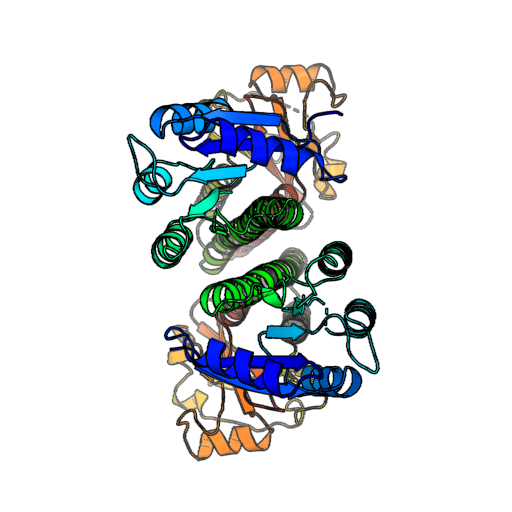.779 2.671 1.00 94.93 186 PRO A O 1
ATOM 1546 N N . ASP A 1 187 ? -26.444 -66.030 1.308 1.00 93.16 187 ASP A N 1
ATOM 1547 C CA . ASP A 1 187 ? -25.756 -66.399 0.066 1.00 97.72 187 ASP A CA 1
ATOM 1548 C C . ASP A 1 187 ? -24.668 -65.390 -0.325 1.00 96.58 187 ASP A C 1
ATOM 1549 O O . ASP A 1 187 ? -24.210 -65.366 -1.468 1.00 97.51 187 ASP A O 1
ATOM 1554 N N . PHE A 1 188 ? -24.282 -64.558 0.640 1.00 91.03 188 PHE A N 1
ATOM 1555 C CA . PHE A 1 188 ? -23.198 -63.579 0.522 1.00 94.89 188 PHE A CA 1
ATOM 1556 C C . PHE A 1 188 ? -23.563 -62.508 -0.504 1.00 90.45 188 PHE A C 1
ATOM 1557 O O . PHE A 1 188 ? -22.706 -61.816 -1.044 1.00 85.18 188 PHE A O 1
ATOM 1565 N N . SER A 1 189 ? -24.852 -62.373 -0.769 1.00 87.93 189 SER A N 1
ATOM 1566 C CA . SER A 1 189 ? -25.349 -61.267 -1.563 1.00 79.88 189 SER A CA 1
ATOM 1567 C C . SER A 1 189 ? -25.739 -60.161 -0.610 1.00 72.20 189 SER A C 1
ATOM 1568 O O . SER A 1 189 ? -25.914 -60.401 0.583 1.00 64.36 189 SER A O 1
ATOM 1571 N N . GLY A 1 190 ? -25.856 -58.947 -1.119 1.00 71.62 190 GLY A N 1
ATOM 1572 C CA . GLY A 1 190 ? -26.207 -57.832 -0.268 1.00 70.50 190 GLY A CA 1
ATOM 1573 C C . GLY A 1 190 ? -27.422 -57.097 -0.791 1.00 73.02 190 GLY A C 1
ATOM 1574 O O . GLY A 1 190 ? -27.708 -57.142 -1.988 1.00 73.21 190 GLY A O 1
ATOM 1575 N N . ILE A 1 191 ? -28.161 -56.458 0.111 1.00 63.20 191 ILE A N 1
ATOM 1576 C CA . ILE A 1 191 ? -29.257 -55.582 -0.279 1.00 64.43 191 ILE A CA 1
ATOM 1577 C C . ILE A 1 191 ? -29.246 -54.344 0.608 1.00 56.54 191 ILE A C 1
ATOM 1578 O O . ILE A 1 191 ? -28.814 -54.389 1.768 1.00 55.40 191 ILE A O 1
ATOM 1583 N N . VAL A 1 192 ? -29.652 -53.216 0.045 1.00 52.89 192 VAL A N 1
ATOM 1584 C CA . VAL A 1 192 ? -29.817 -52.017 0.859 1.00 53.38 192 VAL A CA 1
ATOM 1585 C C . VAL A 1 192 ? -31.135 -52.144 1.615 1.00 56.20 192 VAL A C 1
ATOM 1586 O O . VAL A 1 192 ? -32.192 -52.237 1.011 1.00 58.07 192 VAL A O 1
ATOM 1590 N N . VAL A 1 193 ? -31.060 -52.123 2.942 1.00 49.24 193 VAL A N 1
ATOM 1591 C CA . VAL A 1 193 ? -32.229 -52.363 3.782 1.00 57.01 193 VAL A CA 1
ATOM 1592 C C . VAL A 1 193 ? -32.921 -51.079 4.195 1.00 52.42 193 VAL A C 1
ATOM 1593 O O . VAL A 1 193 ? -34.141 -51.038 4.348 1.00 53.57 193 VAL A O 1
ATOM 1597 N N . LEU A 1 194 ? -32.120 -50.039 4.364 1.00 44.77 194 LEU A N 1
ATOM 1598 C CA . LEU A 1 194 ? -32.568 -48.741 4.828 1.00 52.26 194 LEU A CA 1
ATOM 1599 C C . LEU A 1 194 ? -31.724 -47.648 4.190 1.00 55.44 194 LEU A C 1
ATOM 1600 O O . LEU A 1 194 ? -30.526 -47.841 3.978 1.00 46.40 194 LEU A O 1
ATOM 1605 N N . GLU A 1 195 ? -32.338 -46.501 3.914 1.00 49.22 195 GLU A N 1
ATOM 1606 C CA . GLU A 1 195 ? -31.656 -45.384 3.275 1.00 45.22 195 GLU A CA 1
ATOM 1607 C C . GLU A 1 195 ? -32.206 -44.037 3.750 1.00 50.90 195 GLU A C 1
ATOM 1608 O O . GLU A 1 195 ? -33.419 -43.872 3.888 1.00 53.38 195 GLU A O 1
ATOM 1614 N N . SER A 1 196 ? -31.312 -43.074 3.950 1.00 42.59 196 SER A N 1
ATOM 1615 C CA . SER A 1 196 ? -31.689 -41.676 4.209 1.00 43.26 196 SER A CA 1
ATOM 1616 C C . SER A 1 196 ? -30.938 -40.870 3.169 1.00 45.46 196 SER A C 1
ATOM 1617 O O . SER A 1 196 ? -29.710 -40.913 3.116 1.00 46.09 196 SER A O 1
ATOM 1620 N N . VAL A 1 197 ? -31.669 -40.167 2.314 1.00 44.26 197 VAL A N 1
ATOM 1621 C CA . VAL A 1 197 ? -31.040 -39.460 1.208 1.00 42.57 197 VAL A CA 1
ATOM 1622 C C . VAL A 1 197 ? -31.752 -38.149 0.953 1.00 54.72 197 VAL A C 1
ATOM 1623 O O . VAL A 1 197 ? -32.974 -38.072 1.069 1.00 58.07 197 VAL A O 1
ATOM 1627 N N . GLY A 1 198 ? -30.974 -37.108 0.656 1.00 61.71 198 GLY A N 1
ATOM 1628 C CA . GLY A 1 198 ? -31.510 -35.805 0.305 1.00 64.32 198 GLY A CA 1
ATOM 1629 C C . GLY A 1 198 ? -31.700 -35.621 -1.188 1.00 72.25 198 GLY A C 1
ATOM 1630 O O . GLY A 1 198 ? -32.021 -36.570 -1.898 1.00 79.06 198 GLY A O 1
ATOM 1631 N N . ASP A 1 199 ? -31.453 -34.411 -1.680 1.00 73.50 199 ASP A N 1
ATOM 1632 C CA . ASP A 1 199 ? -31.693 -34.123 -3.087 1.00 76.50 199 ASP A CA 1
ATOM 1633 C C . ASP A 1 199 ? -30.466 -34.363 -3.943 1.00 76.15 199 ASP A C 1
ATOM 1634 O O . ASP A 1 199 ? -30.571 -34.472 -5.160 1.00 84.07 199 ASP A O 1
ATOM 1639 N N . ASN A 1 200 ? -29.306 -34.442 -3.311 1.00 66.40 200 ASN A N 1
ATOM 1640 C CA . ASN A 1 200 ? -28.057 -34.522 -4.054 1.00 65.64 200 ASN A CA 1
ATOM 1641 C C . ASN A 1 200 ? -27.732 -35.895 -4.653 1.00 60.18 200 ASN A C 1
ATOM 1642 O O . ASN A 1 200 ? -26.977 -35.974 -5.621 1.00 65.99 200 ASN A O 1
ATOM 1647 N N . CYS A 1 201 ? -28.268 -36.970 -4.081 1.00 53.46 201 CYS A N 1
ATOM 1648 C CA . CYS A 1 201 ? -28.012 -38.312 -4.615 1.00 54.58 201 CYS A CA 1
ATOM 1649 C C . CYS A 1 201 ? -29.226 -38.915 -5.280 1.00 60.92 201 CYS A C 1
ATOM 1650 O O . CYS A 1 201 ? -30.360 -38.517 -5.032 1.00 75.19 201 CYS A O 1
ATOM 1653 N N . VAL A 1 202 ? -28.949 -39.926 -6.093 1.00 66.82 202 VAL A N 1
ATOM 1654 C CA . VAL A 1 202 ? -29.961 -40.787 -6.670 1.00 78.60 202 VAL A CA 1
ATOM 1655 C C . VAL A 1 202 ? -30.343 -41.868 -5.659 1.00 82.97 202 VAL A C 1
ATOM 1656 O O . VAL A 1 202 ? -29.481 -42.646 -5.240 1.00 83.75 202 VAL A O 1
ATOM 1660 N N . PRO A 1 203 ? -31.623 -41.899 -5.235 1.00 74.00 203 PRO A N 1
ATOM 1661 C CA . PRO A 1 203 ? -32.090 -42.909 -4.277 1.00 64.29 203 PRO A CA 1
ATOM 1662 C C . PRO A 1 203 ? -31.713 -44.314 -4.744 1.00 66.03 203 PRO A C 1
ATOM 1663 O O . PRO A 1 203 ? -31.831 -44.618 -5.933 1.00 67.62 203 PRO A O 1
ATOM 1667 N N . VAL A 1 204 ? -31.233 -45.146 -3.829 1.00 60.80 204 VAL A N 1
ATOM 1668 C CA . VAL A 1 204 ? -30.788 -46.490 -4.176 1.00 66.37 204 VAL A CA 1
ATOM 1669 C C . VAL A 1 204 ? -31.645 -47.586 -3.558 1.00 74.38 204 VAL A C 1
ATOM 1670 O O . VAL A 1 204 ? -31.474 -48.768 -3.875 1.00 84.57 204 VAL A O 1
ATOM 1674 N N . ILE A 1 205 ? -32.604 -47.195 -2.727 1.00 64.84 205 ILE A N 1
ATOM 1675 C CA . ILE A 1 205 ? -33.404 -48.181 -2.020 1.00 68.92 205 ILE A CA 1
ATOM 1676 C C . ILE A 1 205 ? -34.230 -49.064 -2.951 1.00 81.89 205 ILE A C 1
ATOM 1677 O O . ILE A 1 205 ? -34.394 -50.253 -2.693 1.00 83.40 205 ILE A O 1
ATOM 1682 N N . ASP A 1 206 ? -34.700 -48.522 -4.060 1.00 91.04 206 ASP A N 1
ATOM 1683 C CA . ASP A 1 206 ? -35.558 -49.312 -4.922 1.00 107.66 206 ASP A CA 1
ATOM 1684 C C . ASP A 1 206 ? -34.863 -49.624 -6.229 1.00 112.73 206 ASP A C 1
ATOM 1685 O O . ASP A 1 206 ? -35.458 -50.229 -7.117 1.00 118.79 206 ASP A O 1
ATOM 1690 N N . ALA A 1 207 ? -33.600 -49.228 -6.351 1.00 113.40 207 ALA A N 1
ATOM 1691 C CA . ALA A 1 207 ? -32.878 -49.511 -7.587 1.00 121.55 207 ALA A CA 1
ATOM 1692 C C . ALA A 1 207 ? -31.561 -50.252 -7.400 1.00 111.71 207 ALA A C 1
ATOM 1693 O O . ALA A 1 207 ? -30.497 -49.719 -7.707 1.00 106.63 207 ALA A O 1
ATOM 1695 N N . GLN A 1 208 ? -31.630 -51.471 -6.882 1.00 110.12 208 GLN A N 1
ATOM 1696 C CA . GLN A 1 208 ? -30.425 -52.256 -6.652 1.00 113.07 208 GLN A CA 1
ATOM 1697 C C . GLN A 1 208 ? -30.451 -53.604 -7.383 1.00 120.20 208 GLN A C 1
ATOM 1698 O O . GLN A 1 208 ? -31.429 -54.350 -7.307 1.00 119.35 208 GLN A O 1
ATOM 1704 N N . VAL A 1 209 ? -29.354 -53.911 -8.073 1.00 126.12 209 VAL A N 1
ATOM 1705 C CA . VAL A 1 209 ? -29.176 -55.207 -8.721 1.00 131.47 209 VAL A CA 1
ATOM 1706 C C . VAL A 1 209 ? -28.168 -56.007 -7.884 1.00 128.77 209 VAL A C 1
ATOM 1707 O O . VAL A 1 209 ? -27.930 -55.686 -6.721 1.00 126.50 209 VAL A O 1
ATOM 1711 N N . GLU A 1 210 ? -27.585 -57.048 -8.466 1.00 130.42 210 GLU A N 1
ATOM 1712 C CA . GLU A 1 210 ? -26.657 -57.930 -7.755 1.00 127.05 210 GLU A CA 1
ATOM 1713 C C . GLU A 1 210 ? -25.183 -57.527 -7.797 1.00 129.76 210 GLU A C 1
ATOM 1714 O O . GLU A 1 210 ? -24.694 -56.999 -8.797 1.00 137.39 210 GLU A O 1
ATOM 1720 N N . ASP A 1 211 ? -24.494 -57.762 -6.682 1.00 118.97 211 ASP A N 1
ATOM 1721 C CA . ASP A 1 211 ? -23.059 -57.541 -6.592 1.00 101.68 211 ASP A CA 1
ATOM 1722 C C . ASP A 1 211 ? -22.387 -58.674 -5.813 1.00 89.31 211 ASP A C 1
ATOM 1723 O O . ASP A 1 211 ? -22.803 -59.007 -4.701 1.00 80.13 211 ASP A O 1
ATOM 1728 N N . PHE A 1 214 ? -19.000 -59.852 -3.629 1.00 95.21 214 PHE A N 1
ATOM 1729 C CA . PHE A 1 214 ? -17.696 -59.287 -3.285 1.00 94.60 214 PHE A CA 1
ATOM 1730 C C . PHE A 1 214 ? -17.299 -59.540 -1.822 1.00 98.96 214 PHE A C 1
ATOM 1731 O O . PHE A 1 214 ? -16.120 -59.461 -1.474 1.00 98.53 214 PHE A O 1
ATOM 1739 N N . VAL A 1 215 ? -18.289 -59.817 -0.975 1.00 105.69 215 VAL A N 1
ATOM 1740 C CA . VAL A 1 215 ? -18.084 -60.152 0.445 1.00 115.57 215 VAL A CA 1
ATOM 1741 C C . VAL A 1 215 ? -17.461 -61.537 0.621 1.00 123.73 215 VAL A C 1
ATOM 1742 O O . VAL A 1 215 ? -16.664 -61.781 1.545 1.00 117.11 215 VAL A O 1
ATOM 1746 N N . GLU A 1 216 ? -17.837 -62.428 -0.293 1.00 135.22 216 GLU A N 1
ATOM 1747 C CA . GLU A 1 216 ? -17.357 -63.804 -0.336 1.00 140.64 216 GLU A CA 1
ATOM 1748 C C . GLU A 1 216 ? -15.853 -63.766 -0.532 1.00 141.08 216 GLU A C 1
ATOM 1749 O O . GLU A 1 216 ? -15.101 -64.418 0.190 1.00 140.98 216 GLU A O 1
ATOM 1755 N N . THR A 1 217 ? -15.433 -62.930 -1.473 1.00 135.70 217 THR A N 1
ATOM 1756 C CA . THR A 1 217 ? -14.042 -62.835 -1.888 1.00 129.80 217 THR A CA 1
ATOM 1757 C C . THR A 1 217 ? -13.132 -61.838 -1.142 1.00 121.88 217 THR A C 1
ATOM 1758 O O . THR A 1 217 ? -11.928 -62.069 -1.037 1.00 122.12 217 THR A O 1
ATOM 1762 N N . ARG A 1 218 ? -13.671 -60.750 -0.604 1.00 118.25 218 ARG A N 1
ATOM 1763 C CA . ARG A 1 218 ? -12.787 -59.788 0.056 1.00 118.78 218 ARG A CA 1
ATOM 1764 C C . ARG A 1 218 ? -13.433 -58.979 1.179 1.00 94.55 218 ARG A C 1
ATOM 1765 O O . ARG A 1 218 ? -13.334 -57.750 1.209 1.00 79.19 218 ARG A O 1
ATOM 1773 N N . GLY A 1 219 ? -14.123 -59.663 2.083 1.00 77.88 219 GLY A N 1
ATOM 1774 C CA . GLY A 1 219 ? -14.663 -58.994 3.245 1.00 57.46 219 GLY A CA 1
ATOM 1775 C C . GLY A 1 219 ? -13.768 -59.223 4.448 1.00 57.44 219 GLY A C 1
ATOM 1776 O O . GLY A 1 219 ? -14.179 -58.973 5.579 1.00 57.15 219 GLY A O 1
ATOM 1777 N N . GLU A 1 220 ? -12.545 -59.686 4.198 1.00 50.00 220 GLU A N 1
ATOM 1778 C CA . GLU A 1 220 ? -11.591 -60.001 5.257 1.00 64.49 220 GLU A CA 1
ATOM 1779 C C . GLU A 1 220 ? -11.325 -58.784 6.127 1.00 59.74 220 GLU A C 1
ATOM 1780 O O . GLU A 1 220 ? -11.278 -58.875 7.360 1.00 59.55 220 GLU A O 1
ATOM 1786 N N . ASP A 1 221 ? -11.196 -57.634 5.474 1.00 49.79 221 ASP A N 1
ATOM 1787 C CA . ASP A 1 221 ? -10.996 -56.369 6.173 1.00 54.73 221 ASP A CA 1
ATOM 1788 C C . ASP A 1 221 ? -12.214 -55.952 6.963 1.00 57.32 221 ASP A C 1
ATOM 1789 O O . ASP A 1 221 ? -12.098 -55.518 8.122 1.00 55.79 221 ASP A O 1
ATOM 1794 N N . TYR A 1 222 ? -13.389 -56.077 6.352 1.00 39.92 222 TYR A N 1
ATOM 1795 C CA . TYR A 1 222 ? -14.616 -55.718 7.072 1.00 39.42 222 TYR A CA 1
ATOM 1796 C C . TYR A 1 222 ? -14.835 -56.645 8.290 1.00 41.03 222 TYR A C 1
ATOM 1797 O O . TYR A 1 222 ? -15.218 -56.177 9.362 1.00 50.08 222 TYR A O 1
ATOM 1806 N N . ARG A 1 223 ? -14.573 -57.945 8.116 1.00 48.85 223 ARG A N 1
ATOM 1807 C CA . ARG A 1 223 ? -14.703 -58.905 9.207 1.00 45.06 223 ARG A CA 1
ATOM 1808 C C . ARG A 1 223 ? -13.742 -58.546 10.338 1.00 63.12 223 ARG A C 1
ATOM 1809 O O . ARG A 1 223 ? -14.038 -58.787 11.508 1.00 69.88 223 ARG A O 1
ATOM 1817 N N . GLN A 1 224 ? -12.588 -57.970 9.997 1.00 62.03 224 GLN A N 1
ATOM 1818 C CA . GLN A 1 224 ? -11.642 -57.563 11.031 1.00 65.50 224 GLN A CA 1
ATOM 1819 C C . GLN A 1 224 ? -11.862 -56.128 11.496 1.00 64.66 224 GLN A C 1
ATOM 1820 O O . GLN A 1 224 ? -11.019 -55.551 12.187 1.00 63.83 224 GLN A O 1
ATOM 1826 N N . GLY A 1 225 ? -12.997 -55.559 11.104 1.00 66.97 225 GLY A N 1
ATOM 1827 C CA . GLY A 1 225 ? -13.521 -54.346 11.715 1.00 55.97 225 GLY A CA 1
ATOM 1828 C C . GLY A 1 225 ? -13.050 -53.064 11.064 1.00 50.59 225 GLY A C 1
ATOM 1829 O O . GLY A 1 225 ? -13.400 -51.975 11.501 1.00 56.36 225 GLY A O 1
ATOM 1830 N N . ARG A 1 226 ? -12.236 -53.205 10.027 1.00 48.98 226 ARG A N 1
ATOM 1831 C CA . ARG A 1 226 ? -11.650 -52.078 9.321 1.00 51.34 226 ARG A CA 1
ATOM 1832 C C . ARG A 1 226 ? -12.664 -51.263 8.500 1.00 53.16 226 ARG A C 1
ATOM 1833 O O . ARG A 1 226 ? -13.618 -51.798 7.928 1.00 39.69 226 ARG A O 1
ATOM 1841 N N . ILE A 1 227 ? -12.427 -49.959 8.445 1.00 51.23 227 ILE A N 1
ATOM 1842 C CA . ILE A 1 227 ? -13.281 -49.035 7.724 1.00 46.42 227 ILE A CA 1
ATOM 1843 C C . ILE A 1 227 ? -12.648 -48.644 6.403 1.00 46.23 227 ILE A C 1
ATOM 1844 O O . ILE A 1 227 ? -11.446 -48.783 6.216 1.00 50.54 227 ILE A O 1
ATOM 1849 N N . GLN A 1 228 ? -13.481 -48.251 5.451 1.00 44.23 228 GLN A N 1
ATOM 1850 C CA . GLN A 1 228 ? -12.992 -47.721 4.188 1.00 44.78 228 GLN A CA 1
ATOM 1851 C C . GLN A 1 228 ? -13.411 -46.250 4.098 1.00 43.98 228 GLN A C 1
ATOM 1852 O O . GLN A 1 228 ? -14.604 -45.915 4.186 1.00 41.61 228 GLN A O 1
ATOM 1858 N N . ALA A 1 229 ? -12.422 -45.370 3.963 1.00 43.52 229 ALA A N 1
ATOM 1859 C CA . ALA A 1 229 ? -12.654 -43.924 3.932 1.00 38.54 229 ALA A CA 1
ATOM 1860 C C . ALA A 1 229 ? -12.146 -43.339 2.631 1.00 42.32 229 ALA A C 1
ATOM 1861 O O . ALA A 1 229 ? -10.950 -43.145 2.457 1.00 44.81 229 ALA A O 1
ATOM 1863 N N . VAL A 1 230 ? -13.054 -43.043 1.719 1.00 37.05 230 VAL A N 1
ATOM 1864 C CA . VAL A 1 230 ? -12.645 -42.570 0.403 1.00 32.87 230 VAL A CA 1
ATOM 1865 C C . VAL A 1 230 ? -13.103 -41.139 0.206 1.00 33.66 230 VAL A C 1
ATOM 1866 O O . VAL A 1 230 ? -14.313 -40.880 0.174 1.00 36.77 230 VAL A O 1
ATOM 1870 N N . ALA A 1 231 ? -12.145 -40.210 0.102 1.00 36.41 231 ALA A N 1
ATOM 1871 C CA . ALA A 1 231 ? -12.467 -38.790 -0.078 1.00 36.20 231 ALA A CA 1
ATOM 1872 C C . ALA A 1 231 ? -12.975 -38.507 -1.493 1.00 36.88 231 ALA A C 1
ATOM 1873 O O . ALA A 1 231 ? -13.861 -37.680 -1.695 1.00 36.44 231 ALA A O 1
ATOM 1875 N N . ASP A 1 232 ? -12.375 -39.190 -2.459 1.00 41.74 232 ASP A N 1
ATOM 1876 C CA . ASP A 1 232 ? -12.650 -38.982 -3.876 1.00 39.30 232 ASP A CA 1
ATOM 1877 C C . ASP A 1 232 ? -12.539 -40.307 -4.599 1.00 45.65 232 ASP A C 1
ATOM 1878 O O . ASP A 1 232 ? -11.436 -40.835 -4.724 1.00 47.19 232 ASP A O 1
ATOM 1883 N N . ILE A 1 233 ? -13.647 -40.818 -5.136 1.00 46.46 233 ILE A N 1
ATOM 1884 C CA . ILE A 1 233 ? -13.620 -42.160 -5.731 1.00 50.14 233 ILE A CA 1
ATOM 1885 C C . ILE A 1 233 ? -12.640 -42.269 -6.899 1.00 42.25 233 ILE A C 1
ATOM 1886 O O . ILE A 1 233 ? -12.156 -43.359 -7.201 1.00 52.11 233 ILE A O 1
ATOM 1891 N N . TYR A 1 234 ? -12.350 -41.149 -7.556 1.00 44.02 234 TYR A N 1
ATOM 1892 C CA . TYR A 1 234 ? -11.454 -41.162 -8.722 1.00 51.17 234 TYR A CA 1
ATOM 1893 C C . TYR A 1 234 ? -9.969 -41.232 -8.383 1.00 60.33 234 TYR A C 1
ATOM 1894 O O . TYR A 1 234 ? -9.162 -41.635 -9.209 1.00 65.33 234 TYR A O 1
ATOM 1903 N N . THR A 1 235 ? -9.608 -40.797 -7.183 1.00 59.12 235 THR A N 1
ATOM 1904 C CA . THR A 1 235 ? -8.212 -40.775 -6.763 1.00 64.53 235 THR A CA 1
ATOM 1905 C C . THR A 1 235 ? -7.911 -41.788 -5.658 1.00 72.06 235 THR A C 1
ATOM 1906 O O . THR A 1 235 ? -6.915 -41.662 -4.957 1.00 78.73 235 THR A O 1
ATOM 1910 N N . ALA A 1 236 ? -8.780 -42.782 -5.501 1.00 72.96 236 ALA A N 1
ATOM 1911 C CA . ALA A 1 236 ? -8.641 -43.765 -4.428 1.00 70.99 236 ALA A CA 1
ATOM 1912 C C . ALA A 1 236 ? -8.109 -45.099 -4.948 1.00 74.07 236 ALA A C 1
ATOM 1913 O O . ALA A 1 236 ? -7.926 -46.038 -4.180 1.00 72.55 236 ALA A O 1
ATOM 1915 N N . GLY A 1 237 ? -7.921 -45.197 -6.261 1.00 73.36 237 GLY A N 1
ATOM 1916 C CA . GLY A 1 237 ? -7.356 -46.390 -6.862 1.00 70.50 237 GLY A CA 1
ATOM 1917 C C . GLY A 1 237 ? -8.256 -47.611 -6.846 1.00 70.81 237 GLY A C 1
ATOM 1918 O O . GLY A 1 237 ? -7.775 -48.727 -6.653 1.00 69.66 237 GLY A O 1
ATOM 1919 N N . LEU A 1 238 ? -9.554 -47.410 -7.051 1.00 64.76 238 LEU A N 1
ATOM 1920 C CA . LEU A 1 238 ? -10.510 -48.516 -7.065 1.00 58.56 238 LEU A CA 1
ATOM 1921 C C . LEU A 1 238 ? -10.507 -49.188 -8.426 1.00 61.43 238 LEU A C 1
ATOM 1922 O O . LEU A 1 238 ? -9.937 -48.656 -9.373 1.00 68.60 238 LEU A O 1
ATOM 1927 N N . THR A 1 239 ? -11.135 -50.355 -8.529 1.00 64.94 239 THR A N 1
ATOM 1928 C CA . THR A 1 239 ? -11.247 -51.029 -9.824 1.00 75.14 239 THR A CA 1
ATOM 1929 C C . THR A 1 239 ? -12.169 -50.224 -10.731 1.00 70.14 239 THR A C 1
ATOM 1930 O O . THR A 1 239 ? -12.965 -49.410 -10.246 1.00 54.80 239 THR A O 1
ATOM 1934 N N . GLU A 1 240 ? -12.028 -50.411 -12.041 1.00 70.09 240 GLU A N 1
ATOM 1935 C CA . GLU A 1 240 ? -12.885 -49.719 -12.997 1.00 69.75 240 GLU A CA 1
ATOM 1936 C C . GLU A 1 240 ? -14.344 -50.000 -12.709 1.00 69.91 240 GLU A C 1
ATOM 1937 O O . GLU A 1 240 ? -15.188 -49.114 -12.788 1.00 73.99 240 GLU A O 1
ATOM 1943 N N . CYS A 1 241 ? -14.625 -51.234 -12.331 1.00 61.56 241 CYS A N 1
ATOM 1944 C CA . CYS A 1 241 ? -15.986 -51.651 -12.088 1.00 59.53 241 CYS A CA 1
ATOM 1945 C C . CYS A 1 241 ? -16.585 -50.948 -10.876 1.00 64.22 241 CYS A C 1
ATOM 1946 O O . CYS A 1 241 ? -17.723 -50.463 -10.904 1.00 58.39 241 CYS A O 1
ATOM 1949 N N . HIS A 1 242 ? -15.806 -50.908 -9.803 1.00 55.75 242 HIS A N 1
ATOM 1950 C CA . HIS A 1 242 ? -16.228 -50.287 -8.573 1.00 51.38 242 HIS A CA 1
ATOM 1951 C C . HIS A 1 242 ? -16.475 -48.788 -8.767 1.00 47.79 242 HIS A C 1
ATOM 1952 O O . HIS A 1 242 ? -17.469 -48.248 -8.282 1.00 46.85 242 HIS A O 1
ATOM 1959 N N . VAL A 1 243 ? -15.557 -48.114 -9.456 1.00 52.24 243 VAL A N 1
ATOM 1960 C CA . VAL A 1 243 ? -15.719 -46.692 -9.746 1.00 58.37 243 VAL A CA 1
ATOM 1961 C C . VAL A 1 243 ? -16.975 -46.457 -10.585 1.00 52.59 243 VAL A C 1
ATOM 1962 O O . VAL A 1 243 ? -17.725 -45.507 -10.342 1.00 45.47 243 VAL A O 1
ATOM 1966 N N . ASN A 1 244 ? -17.178 -47.316 -11.586 1.00 52.38 244 ASN A N 1
ATOM 1967 C CA . ASN A 1 244 ? -18.326 -47.207 -12.484 1.00 52.51 244 ASN A CA 1
ATOM 1968 C C . ASN A 1 244 ? -19.616 -47.399 -11.704 1.00 53.90 244 ASN A C 1
ATOM 1969 O O . ASN A 1 244 ? -20.584 -46.662 -11.887 1.00 56.41 244 ASN A O 1
ATOM 1974 N N . LEU A 1 245 ? -19.624 -48.389 -10.825 1.00 52.25 245 LEU A N 1
ATOM 1975 C CA . LEU A 1 245 ? -20.769 -48.608 -9.949 1.00 52.88 245 LEU A CA 1
ATOM 1976 C C . LEU A 1 245 ? -21.060 -47.414 -9.035 1.00 48.16 245 LEU A C 1
ATOM 1977 O O . LEU A 1 245 ? -22.210 -47.011 -8.854 1.00 49.71 245 LEU A O 1
ATOM 1982 N N . LEU A 1 246 ? -20.040 -46.853 -8.417 1.00 41.92 246 LEU A N 1
ATOM 1983 C CA . LEU A 1 246 ? -20.325 -45.727 -7.542 1.00 39.77 246 LEU A CA 1
ATOM 1984 C C . LEU A 1 246 ? -20.747 -44.491 -8.355 1.00 41.70 246 LEU A C 1
ATOM 1985 O O . LEU A 1 246 ? -21.677 -43.775 -7.977 1.00 40.56 246 LEU A O 1
ATOM 1990 N N . ALA A 1 247 ? -20.085 -44.262 -9.481 1.00 43.23 247 ALA A N 1
ATOM 1991 C CA . ALA A 1 247 ? -20.406 -43.111 -10.323 1.00 45.02 247 ALA A CA 1
ATOM 1992 C C . ALA A 1 247 ? -21.839 -43.201 -10.844 1.00 56.12 247 ALA A C 1
ATOM 1993 O O . ALA A 1 247 ? -22.527 -42.197 -11.014 1.00 55.69 247 ALA A O 1
ATOM 1995 N N . GLN A 1 248 ? -22.286 -44.426 -11.071 1.00 47.41 248 GLN A N 1
ATOM 1996 C CA . GLN A 1 248 ? -23.635 -44.683 -11.540 1.00 51.46 248 GLN A CA 1
ATOM 1997 C C . GLN A 1 248 ? -24.666 -44.143 -10.556 1.00 47.86 248 GLN A C 1
ATOM 1998 O O . GLN A 1 248 ? -25.770 -43.810 -10.947 1.00 49.82 248 GLN A O 1
ATOM 2004 N N . PHE A 1 249 ? -24.327 -44.114 -9.267 1.00 44.75 249 PHE A N 1
ATOM 2005 C CA . PHE A 1 249 ? -25.235 -43.558 -8.265 1.00 45.81 249 PHE A CA 1
ATOM 2006 C C . PHE A 1 249 ? -24.760 -42.211 -7.762 1.00 42.16 249 PHE A C 1
ATOM 2007 O O . PHE A 1 249 ? -25.135 -41.770 -6.677 1.00 50.75 249 PHE A O 1
ATOM 2015 N N . HIS A 1 250 ? -23.919 -41.574 -8.560 1.00 43.24 250 HIS A N 1
ATOM 2016 C CA . HIS A 1 250 ? -23.407 -40.249 -8.262 1.00 42.85 250 HIS A CA 1
ATOM 2017 C C . HIS A 1 250 ? -22.670 -40.181 -6.941 1.00 40.84 250 HIS A C 1
ATOM 2018 O O . HIS A 1 250 ? -22.599 -39.133 -6.333 1.00 44.42 250 HIS A O 1
ATOM 2025 N N . ILE A 1 251 ? -22.113 -41.301 -6.504 1.00 40.42 251 ILE A N 1
ATOM 2026 C CA . ILE A 1 251 ? -21.310 -41.305 -5.289 1.00 39.58 251 ILE A CA 1
ATOM 2027 C C . ILE A 1 251 ? -19.924 -40.716 -5.582 1.00 38.93 251 ILE A C 1
ATOM 2028 O O . ILE A 1 251 ? -19.225 -41.157 -6.502 1.00 39.21 251 ILE A O 1
ATOM 2033 N N . ARG A 1 252 ? -19.530 -39.708 -4.817 1.00 35.94 252 ARG A N 1
ATOM 2034 C CA . ARG A 1 252 ? -18.249 -39.056 -5.049 1.00 36.93 252 ARG A CA 1
ATOM 2035 C C . ARG A 1 252 ? -17.277 -39.332 -3.902 1.00 40.42 252 ARG A C 1
ATOM 2036 O O . ARG A 1 252 ? -16.081 -39.507 -4.126 1.00 38.16 252 ARG A O 1
ATOM 2044 N N . ALA A 1 253 ? -17.796 -39.364 -2.684 1.00 36.78 253 ALA A N 1
ATOM 2045 C CA . ALA A 1 253 ? -16.997 -39.739 -1.498 1.00 34.02 253 ALA A CA 1
ATOM 2046 C C . ALA A 1 253 ? -17.749 -40.827 -0.753 1.00 34.00 253 ALA A C 1
ATOM 2047 O O . ALA A 1 253 ? -18.977 -40.833 -0.732 1.00 36.98 253 ALA A O 1
ATOM 2049 N N . ASN A 1 254 ? -17.009 -41.747 -0.151 1.00 30.82 254 ASN A N 1
ATOM 2050 C CA . ASN A 1 254 ? -17.568 -42.971 0.352 1.00 34.46 254 ASN A CA 1
ATOM 2051 C C . ASN A 1 254 ? -16.954 -43.257 1.724 1.00 38.73 254 ASN A C 1
ATOM 2052 O O . ASN A 1 254 ? -15.731 -43.288 1.846 1.00 43.20 254 ASN A O 1
ATOM 2057 N N . LEU A 1 255 ? -17.783 -43.410 2.756 1.00 35.60 255 LEU A N 1
ATOM 2058 C CA . LEU A 1 255 ? -17.290 -43.838 4.071 1.00 36.78 255 LEU A CA 1
ATOM 2059 C C . LEU A 1 255 ? -18.041 -45.093 4.508 1.00 44.56 255 LEU A C 1
ATOM 2060 O O . LEU A 1 255 ? -19.260 -45.078 4.669 1.00 40.30 255 LEU A O 1
ATOM 2065 N N . VAL A 1 256 ? -17.298 -46.174 4.714 1.00 39.08 256 VAL A N 1
ATOM 2066 C CA . VAL A 1 256 ? -17.895 -47.488 4.926 1.00 32.63 256 VAL A CA 1
ATOM 2067 C C . VAL A 1 256 ? -17.421 -48.143 6.211 1.00 33.86 256 VAL A C 1
ATOM 2068 O O . VAL A 1 256 ? -16.223 -48.374 6.395 1.00 35.44 256 VAL A O 1
ATOM 2072 N N . VAL A 1 257 ? -18.374 -48.462 7.081 1.00 34.43 257 VAL A N 1
ATOM 2073 C CA . VAL A 1 257 ? -18.058 -49.061 8.385 1.00 36.56 257 VAL A CA 1
ATOM 2074 C C . VAL A 1 257 ? -18.779 -50.396 8.579 1.00 31.49 257 VAL A C 1
ATOM 2075 O O . VAL A 1 257 ? -19.990 -50.470 8.404 1.00 34.37 257 VAL A O 1
ATOM 2079 N N . PRO A 1 258 ? -18.046 -51.451 8.968 1.00 31.46 258 PRO A N 1
ATOM 2080 C CA . PRO A 1 258 ? -18.725 -52.738 9.070 1.00 35.75 258 PRO A CA 1
ATOM 2081 C C . PRO A 1 258 ? -19.567 -52.860 10.340 1.00 40.48 258 PRO A C 1
ATOM 2082 O O . PRO A 1 258 ? -19.231 -52.310 11.393 1.00 34.72 258 PRO A O 1
ATOM 2086 N N . ILE A 1 259 ? -20.656 -53.602 10.218 1.00 37.39 259 ILE A N 1
ATOM 2087 C CA . ILE A 1 259 ? -21.530 -53.933 11.327 1.00 34.15 259 ILE A CA 1
ATOM 2088 C C . ILE A 1 259 ? -21.287 -55.392 11.677 1.00 42.30 259 ILE A C 1
ATOM 2089 O O . ILE A 1 259 ? -21.558 -56.290 10.872 1.00 38.41 259 ILE A O 1
ATOM 2094 N N . LEU A 1 260 ? -20.772 -55.642 12.875 1.00 34.53 260 LEU A N 1
ATOM 2095 C CA . LEU A 1 260 ? -20.432 -57.002 13.273 1.00 37.61 260 LEU A CA 1
ATOM 2096 C C . LEU A 1 260 ? -21.434 -57.495 14.287 1.00 49.19 260 LEU A C 1
ATOM 2097 O O . LEU A 1 260 ? -21.736 -56.802 15.264 1.00 48.13 260 LEU A O 1
ATOM 2102 N N . HIS A 1 261 ? -21.976 -58.676 14.041 1.00 44.97 261 HIS A N 1
ATOM 2103 C CA . HIS A 1 261 ? -22.823 -59.326 15.025 1.00 53.91 261 HIS A CA 1
ATOM 2104 C C . HIS A 1 261 ? -22.042 -60.504 15.548 1.00 55.51 261 HIS A C 1
ATOM 2105 O O . HIS A 1 261 ? -21.824 -61.490 14.844 1.00 55.79 261 HIS A O 1
ATOM 2112 N N . ALA A 1 262 ? -21.672 -60.398 16.815 1.00 62.90 262 ALA A N 1
ATOM 2113 C CA . ALA A 1 262 ? -20.654 -61.250 17.388 1.00 64.32 262 ALA A CA 1
ATOM 2114 C C . ALA A 1 262 ? -19.413 -61.102 16.522 1.00 64.42 262 ALA A C 1
ATOM 2115 O O . ALA A 1 262 ? -18.892 -59.986 16.326 1.00 60.76 262 ALA A O 1
ATOM 2117 N N . ASP A 1 263 ? -19.009 -62.221 15.940 1.00 63.67 263 ASP A N 1
ATOM 2118 C CA . ASP A 1 263 ? -17.806 -62.294 15.137 1.00 72.25 263 ASP A CA 1
ATOM 2119 C C . ASP A 1 263 ? -18.108 -62.272 13.645 1.00 72.08 263 ASP A C 1
ATOM 2120 O O . ASP A 1 263 ? -17.200 -62.322 12.812 1.00 74.09 263 ASP A O 1
ATOM 2125 N N . ALA A 1 264 ? -19.389 -62.167 13.311 1.00 63.01 264 ALA A N 1
ATOM 2126 C CA . ALA A 1 264 ? -19.811 -62.271 11.922 1.00 57.97 264 ALA A CA 1
ATOM 2127 C C . ALA A 1 264 ? -20.053 -60.919 11.251 1.00 57.60 264 ALA A C 1
ATOM 2128 O O . ALA A 1 264 ? -20.519 -59.959 11.877 1.00 48.05 264 ALA A O 1
ATOM 2130 N N . LEU A 1 265 ? -19.753 -60.836 9.962 1.00 45.33 265 LEU A N 1
ATOM 2131 C CA . LEU A 1 265 ? -20.024 -59.599 9.236 1.00 43.20 265 LEU A CA 1
ATOM 2132 C C . LEU A 1 265 ? -21.502 -59.545 8.834 1.00 45.89 265 LEU A C 1
ATOM 2133 O O . LEU A 1 265 ? -21.912 -60.194 7.886 1.00 50.47 265 LEU A O 1
ATOM 2138 N N . TRP A 1 266 ? -22.290 -58.766 9.564 1.00 42.72 266 TRP A N 1
ATOM 2139 C CA . TRP A 1 266 ? -23.737 -58.667 9.352 1.00 48.06 266 TRP A CA 1
ATOM 2140 C C . TRP A 1 266 ? -24.084 -57.725 8.204 1.00 38.67 266 TRP A C 1
ATOM 2141 O O . TRP A 1 266 ? -25.024 -57.960 7.454 1.00 46.46 266 TRP A O 1
ATOM 2152 N N . GLY A 1 267 ? -23.332 -56.644 8.087 1.00 37.77 267 GLY A N 1
ATOM 2153 C CA . GLY A 1 267 ? -23.616 -55.647 7.068 1.00 36.23 267 GLY A CA 1
ATOM 2154 C C . GLY A 1 267 ? -22.703 -54.450 7.120 1.00 39.43 267 GLY A C 1
ATOM 2155 O O . GLY A 1 267 ? -21.667 -54.480 7.802 1.00 39.38 267 GLY A O 1
ATOM 2156 N N . LEU A 1 268 ? -23.085 -53.394 6.397 1.00 36.34 268 LEU A N 1
ATOM 2157 C CA . LEU A 1 268 ? -22.303 -52.166 6.339 1.00 37.57 268 LEU A CA 1
ATOM 2158 C C . LEU A 1 268 ? -23.153 -50.956 6.626 1.00 38.37 268 LEU A C 1
ATOM 2159 O O . LEU A 1 268 ? -24.317 -50.895 6.242 1.00 44.32 268 LEU A O 1
ATOM 2164 N N . LEU A 1 269 ? -22.558 -50.012 7.349 1.00 35.89 269 LEU A N 1
ATOM 2165 C CA . LEU A 1 269 ? -23.119 -48.694 7.553 1.00 30.76 269 LEU A CA 1
ATOM 2166 C C . LEU A 1 269 ? -22.353 -47.770 6.607 1.00 36.49 269 LEU A C 1
ATOM 2167 O O . LEU A 1 269 ? -21.139 -47.597 6.738 1.00 39.15 269 LEU A O 1
ATOM 2172 N N . VAL A 1 270 ? -23.055 -47.196 5.643 1.00 33.83 270 VAL A N 1
ATOM 2173 C CA . VAL A 1 270 ? -22.384 -46.450 4.583 1.00 32.81 270 VAL A CA 1
ATOM 2174 C C . VAL A 1 270 ? -22.815 -44.990 4.500 1.00 41.27 270 VAL A C 1
ATOM 2175 O O . VAL A 1 270 ? -24.010 -44.693 4.515 1.00 36.52 270 VAL A O 1
ATOM 2179 N N . VAL A 1 271 ? -21.845 -44.088 4.356 1.00 34.04 271 VAL A N 1
ATOM 2180 C CA . VAL A 1 271 ? -22.136 -42.681 4.172 1.00 26.56 271 VAL A CA 1
ATOM 2181 C C . VAL A 1 271 ? -21.603 -42.199 2.812 1.00 33.13 271 VAL A C 1
ATOM 2182 O O . VAL A 1 271 ? -20.467 -42.505 2.464 1.00 39.41 271 VAL A O 1
ATOM 2186 N N . ASN A 1 272 ? -22.410 -41.450 2.057 1.00 33.46 272 ASN A N 1
ATOM 2187 C CA . ASN A 1 272 ? -21.963 -40.898 0.769 1.00 38.91 272 ASN A CA 1
ATOM 2188 C C . ASN A 1 272 ? -22.112 -39.390 0.685 1.00 43.38 272 ASN A C 1
ATOM 2189 O O . ASN A 1 272 ? -23.074 -38.832 1.197 1.00 42.78 272 ASN A O 1
ATOM 2194 N N . GLN A 1 273 ? -21.153 -38.747 0.024 1.00 40.78 273 GLN A N 1
ATOM 2195 C CA . GLN A 1 273 ? -21.315 -37.401 -0.493 1.00 37.11 273 GLN A CA 1
ATOM 2196 C C . GLN A 1 273 ? -21.423 -37.554 -1.998 1.00 40.61 273 GLN A C 1
ATOM 2197 O O . GLN A 1 273 ? -20.656 -38.311 -2.589 1.00 41.73 273 GLN A O 1
ATOM 2203 N N . CYS A 1 274 ? -22.375 -36.869 -2.619 1.00 42.59 274 CYS A N 1
ATOM 2204 C CA . CYS A 1 274 ? -22.602 -37.028 -4.049 1.00 38.40 274 CYS A CA 1
ATOM 2205 C C . CYS A 1 274 ? -22.276 -35.754 -4.820 1.00 47.36 274 CYS A C 1
ATOM 2206 O O . CYS A 1 274 ? -22.035 -35.789 -6.025 1.00 45.11 274 CYS A O 1
ATOM 2209 N N . SER A 1 275 ? -22.184 -34.647 -4.099 1.00 53.50 275 SER A N 1
ATOM 2210 C CA . SER A 1 275 ? -22.028 -33.328 -4.698 1.00 60.95 275 SER A CA 1
ATOM 2211 C C . SER A 1 275 ? -20.576 -32.969 -4.986 1.00 54.77 275 SER A C 1
ATOM 2212 O O . SER A 1 275 ? -20.276 -32.257 -5.946 1.00 57.58 275 SER A O 1
ATOM 2215 N N . ALA A 1 276 ? -19.679 -33.471 -4.147 1.00 49.07 276 ALA A N 1
ATOM 2216 C CA . ALA A 1 276 ? -18.274 -33.116 -4.224 1.00 47.31 276 ALA A CA 1
ATOM 2217 C C . ALA A 1 276 ? -17.464 -34.114 -3.437 1.00 46.20 276 ALA A C 1
ATOM 2218 O O . ALA A 1 276 ? -18.020 -34.852 -2.609 1.00 47.87 276 ALA A O 1
ATOM 2220 N N . PRO A 1 277 ? -16.139 -34.131 -3.665 1.00 45.61 277 PRO A N 1
ATOM 2221 C CA . PRO A 1 277 ? -15.281 -34.950 -2.797 1.00 45.02 277 PRO A CA 1
ATOM 2222 C C . PRO A 1 277 ? -15.409 -34.498 -1.350 1.00 48.95 277 PRO A C 1
ATOM 2223 O O . PRO A 1 277 ? -15.814 -33.362 -1.093 1.00 43.26 277 PRO A O 1
ATOM 2227 N N . ARG A 1 278 ? -15.094 -35.380 -0.410 1.00 41.02 278 ARG A N 1
ATOM 2228 C CA . ARG A 1 278 ? -15.181 -35.012 0.993 1.00 43.36 278 ARG A CA 1
ATOM 2229 C C . ARG A 1 278 ? -14.185 -35.778 1.837 1.00 41.58 278 ARG A C 1
ATOM 2230 O O . ARG A 1 278 ? -14.207 -37.005 1.855 1.00 37.76 278 ARG A O 1
ATOM 2238 N N . GLN A 1 279 ? -13.315 -35.057 2.538 1.00 39.31 279 GLN A N 1
ATOM 2239 C CA . GLN A 1 279 ? -12.370 -35.711 3.425 1.00 45.84 279 GLN A CA 1
ATOM 2240 C C . GLN A 1 279 ? -13.063 -36.064 4.731 1.00 38.59 279 GLN A C 1
ATOM 2241 O O . GLN A 1 279 ? -13.482 -35.185 5.494 1.00 40.85 279 GLN A O 1
ATOM 2247 N N . TRP A 1 280 ? -13.152 -37.350 5.017 1.00 39.88 280 TRP A N 1
ATOM 2248 C CA . TRP A 1 280 ? -13.807 -37.759 6.249 1.00 35.24 280 TRP A CA 1
ATOM 2249 C C . TRP A 1 280 ? -12.862 -37.498 7.418 1.00 39.19 280 TRP A C 1
ATOM 2250 O O . TRP A 1 280 ? -11.666 -37.762 7.332 1.00 42.18 280 TRP A O 1
ATOM 2261 N N . GLN A 1 281 ? -13.413 -36.933 8.483 1.00 35.28 281 GLN A N 1
ATOM 2262 C CA . GLN A 1 281 ? -12.635 -36.492 9.637 1.00 33.75 281 GLN A CA 1
ATOM 2263 C C . GLN A 1 281 ? -12.671 -37.512 10.761 1.00 36.62 281 GLN A C 1
ATOM 2264 O O . GLN A 1 281 ? -13.641 -38.262 10.894 1.00 38.57 281 GLN A O 1
ATOM 2270 N N . PRO A 1 282 ? -11.629 -37.517 11.601 1.00 40.72 282 PRO A N 1
ATOM 2271 C CA . PRO A 1 282 ? -11.566 -38.445 12.738 1.00 40.52 282 PRO A CA 1
ATOM 2272 C C . PRO A 1 282 ? -12.826 -38.506 13.634 1.00 45.45 282 PRO A C 1
ATOM 2273 O O . PRO A 1 282 ? -13.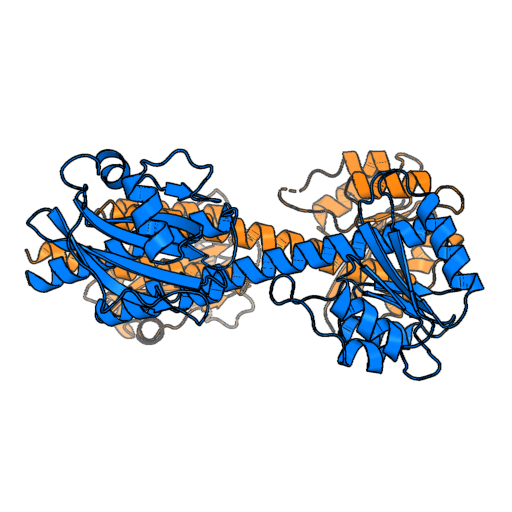261 -39.609 13.987 1.00 45.43 282 PRO A O 1
ATOM 2277 N N . LEU A 1 283 ? -13.409 -37.360 13.983 1.00 44.56 283 LEU A N 1
ATOM 2278 C CA . LEU A 1 283 ? -14.591 -37.358 14.857 1.00 48.22 283 LEU A CA 1
ATOM 2279 C C . LEU A 1 283 ? -15.752 -38.042 14.161 1.00 44.73 283 LEU A C 1
ATOM 2280 O O . LEU A 1 283 ? -16.524 -38.750 14.805 1.00 34.28 283 LEU A O 1
ATOM 2285 N N . GLU A 1 284 ? -15.889 -37.815 12.855 1.00 33.84 284 GLU A N 1
ATOM 2286 C CA . GLU A 1 284 ? -16.954 -38.467 12.068 1.00 33.66 284 GLU A CA 1
ATOM 2287 C C . GLU A 1 284 ? -16.778 -39.978 11.982 1.00 32.56 284 GLU A C 1
ATOM 2288 O O . GLU A 1 284 ? -17.719 -40.768 12.176 1.00 30.93 284 GLU A O 1
ATOM 2294 N N . ILE A 1 285 ? -15.556 -40.389 11.693 1.00 32.46 285 ILE A N 1
ATOM 2295 C CA . ILE A 1 285 ? -15.266 -41.804 11.597 1.00 36.07 285 ILE A CA 1
ATOM 2296 C C . ILE A 1 285 ? -15.497 -42.508 12.945 1.00 35.03 285 ILE A C 1
ATOM 2297 O O . ILE A 1 285 ? -16.055 -43.602 12.981 1.00 37.10 285 ILE A O 1
ATOM 2302 N N . ASP A 1 286 ? -15.070 -41.875 14.044 1.00 32.31 286 ASP A N 1
ATOM 2303 C CA . ASP A 1 286 ? -15.246 -42.464 15.369 1.00 32.50 286 ASP A CA 1
ATOM 2304 C C . ASP A 1 286 ? -16.717 -42.592 15.722 1.00 32.92 286 ASP A C 1
ATOM 2305 O O . ASP A 1 286 ? -17.129 -43.554 16.348 1.00 41.05 286 ASP A O 1
ATOM 2310 N N . LEU A 1 287 ? -17.523 -41.635 15.284 1.00 35.24 287 LEU A N 1
ATOM 2311 C CA . LEU A 1 287 ? -18.952 -41.694 15.575 1.00 32.28 287 LEU A CA 1
ATOM 2312 C C . LEU A 1 287 ? -19.607 -42.870 14.869 1.00 37.47 287 LEU A C 1
ATOM 2313 O O . LEU A 1 287 ? -20.409 -43.601 15.449 1.00 35.09 287 LEU A O 1
ATOM 2318 N N . LEU A 1 288 ? -19.266 -43.055 13.604 1.00 31.38 288 LEU A N 1
ATOM 2319 C CA . LEU A 1 288 ? -19.849 -44.136 12.831 1.00 28.76 288 LEU A CA 1
ATOM 2320 C C . LEU A 1 288 ? -19.424 -45.483 13.397 1.00 30.48 288 LEU A C 1
ATOM 2321 O O . LEU A 1 288 ? -20.213 -46.425 13.472 1.00 33.22 288 LEU A O 1
ATOM 2326 N N . LYS A 1 289 ? -18.168 -45.571 13.806 1.00 28.76 289 LYS A N 1
ATOM 2327 C CA . LYS A 1 289 ? -17.668 -46.805 14.400 1.00 30.52 289 LYS A CA 1
ATOM 2328 C C . LYS A 1 289 ? -18.416 -47.141 15.700 1.00 35.86 289 LYS A C 1
ATOM 2329 O O . LYS A 1 289 ? -18.730 -48.309 15.978 1.00 32.84 289 LYS A O 1
ATOM 2335 N N . GLU A 1 290 ? -18.669 -46.118 16.515 1.00 30.68 290 GLU A N 1
ATOM 2336 C CA . GLU A 1 290 ? -19.372 -46.339 17.759 1.00 33.47 290 GLU A CA 1
ATOM 2337 C C . GLU A 1 290 ? -20.804 -46.745 17.472 1.00 34.33 290 GLU A C 1
ATOM 2338 O O . GLU A 1 290 ? -21.312 -47.669 18.085 1.00 35.76 290 GLU A O 1
ATOM 2344 N N . LEU A 1 291 ? -21.448 -46.069 16.522 1.00 34.35 291 LEU A N 1
ATOM 2345 C CA . LEU A 1 291 ? -22.809 -46.451 16.132 1.00 29.77 291 LEU A CA 1
ATOM 2346 C C . LEU A 1 291 ? -22.870 -47.871 15.617 1.00 38.37 291 LEU A C 1
ATOM 2347 O O . LEU A 1 291 ? -23.808 -48.597 15.938 1.00 35.94 291 LEU A O 1
ATOM 2352 N N . ALA A 1 292 ? -21.889 -48.265 14.806 1.00 33.60 292 ALA A N 1
ATOM 2353 C CA . ALA A 1 292 ? -21.876 -49.625 14.277 1.00 37.79 292 ALA A CA 1
ATOM 2354 C C . ALA A 1 292 ? -21.779 -50.637 15.403 1.00 37.50 292 ALA A C 1
ATOM 2355 O O . ALA A 1 292 ? -22.447 -51.672 15.378 1.00 38.17 292 ALA A O 1
ATOM 2357 N N . THR A 1 293 ? -20.973 -50.321 16.413 1.00 33.94 293 THR A N 1
ATOM 2358 C CA . THR A 1 293 ? -20.814 -51.212 17.537 1.00 35.86 293 THR A CA 1
ATOM 2359 C C . THR A 1 293 ? -22.153 -51.374 18.272 1.00 40.40 293 THR A C 1
ATOM 2360 O O . THR A 1 293 ? -22.552 -52.484 18.620 1.00 35.23 293 THR A O 1
ATOM 2364 N N . GLN A 1 294 ? -22.856 -50.262 18.458 1.00 36.94 294 GLN A N 1
ATOM 2365 C CA . GLN A 1 294 ? -24.177 -50.264 19.070 1.00 33.53 294 GLN A CA 1
ATOM 2366 C C . GLN A 1 294 ? -25.179 -51.069 18.262 1.00 35.60 294 GLN A C 1
ATOM 2367 O O . GLN A 1 294 ? -26.002 -51.771 18.820 1.00 36.12 294 GLN A O 1
ATOM 2373 N N . LEU A 1 295 ? -25.122 -50.957 16.942 1.00 37.85 295 LEU A N 1
ATOM 2374 C CA . LEU A 1 295 ? -25.993 -51.765 16.093 1.00 38.39 295 LEU A CA 1
ATOM 2375 C C . LEU A 1 295 ? -25.719 -53.241 16.345 1.00 40.68 295 LEU A C 1
ATOM 2376 O O . LEU A 1 295 ? -26.646 -54.035 16.451 1.00 41.58 295 LEU A O 1
ATOM 2381 N N . GLY A 1 296 ? -24.440 -53.600 16.463 1.00 36.68 296 GLY A N 1
ATOM 2382 C CA . GLY A 1 296 ? -24.050 -54.955 16.821 1.00 34.53 296 GLY A CA 1
ATOM 2383 C C . GLY A 1 296 ? -24.658 -55.405 18.136 1.00 36.41 296 GLY A C 1
ATOM 2384 O O . GLY A 1 296 ? -25.127 -56.532 18.268 1.00 40.09 296 GLY A O 1
ATOM 2385 N N . ILE A 1 297 ? -24.638 -54.536 19.138 1.00 36.74 297 ILE A N 1
ATOM 2386 C CA . ILE A 1 297 ? -25.247 -54.880 20.436 1.00 39.65 297 ILE A CA 1
ATOM 2387 C C . ILE A 1 297 ? -26.756 -55.112 20.285 1.00 38.89 297 ILE A C 1
ATOM 2388 O O . ILE A 1 297 ? -27.305 -56.031 20.879 1.00 44.92 297 ILE A O 1
ATOM 2393 N N . ALA A 1 298 ? -27.410 -54.280 19.475 1.00 45.90 298 ALA A N 1
ATOM 2394 C CA . ALA A 1 298 ? -28.843 -54.409 19.206 1.00 44.00 298 ALA A CA 1
ATOM 2395 C C . ALA A 1 298 ? -29.175 -55.723 18.503 1.00 53.03 298 ALA A C 1
ATOM 2396 O O . ALA A 1 298 ? -30.184 -56.367 18.803 1.00 55.44 298 ALA A O 1
ATOM 2398 N N . LEU A 1 299 ? -28.315 -56.113 17.568 1.00 46.98 299 LEU A N 1
ATOM 2399 C CA . LEU A 1 299 ? -28.461 -57.377 16.851 1.00 50.77 299 LEU A CA 1
ATOM 2400 C C . LEU A 1 299 ? -28.363 -58.563 17.813 1.00 45.17 299 LEU A C 1
ATOM 2401 O O . LEU A 1 299 ? -29.153 -59.511 17.734 1.00 49.00 299 LEU A O 1
ATOM 2406 N N . GLN A 1 300 ? -27.398 -58.518 18.723 1.00 46.02 300 GLN A N 1
ATOM 2407 C CA . GLN A 1 300 ? -27.218 -59.606 19.693 1.00 47.92 300 GLN A CA 1
ATOM 2408 C C . GLN A 1 300 ? -28.454 -59.697 20.588 1.00 55.43 300 GLN A C 1
ATOM 2409 O O . GLN A 1 300 ? -28.929 -60.791 20.905 1.00 60.32 300 GLN A O 1
ATOM 2415 N N . GLN A 1 301 ? -28.984 -58.540 20.986 1.00 61.19 301 GLN A N 1
ATOM 2416 C CA . GLN A 1 301 ? -30.206 -58.521 21.782 1.00 62.08 301 GLN A CA 1
ATOM 2417 C C . GLN A 1 301 ? -31.366 -59.195 21.070 1.00 60.79 301 GLN A C 1
ATOM 2418 O O . GLN A 1 301 ? -32.054 -60.025 21.653 1.00 64.80 301 GLN A O 1
ATOM 2424 N N . ALA A 1 302 ? -31.586 -58.816 19.813 1.00 64.99 302 ALA A N 1
ATOM 2425 C CA . ALA A 1 302 ? -32.697 -59.351 19.027 1.00 62.59 302 ALA A CA 1
ATOM 2426 C C . ALA A 1 302 ? -32.589 -60.855 18.808 1.00 69.18 302 ALA A C 1
ATOM 2427 O O . ALA A 1 302 ? -33.588 -61.584 18.879 1.00 71.67 302 ALA A O 1
ATOM 2429 N N . GLU A 1 303 ? -31.378 -61.332 18.556 1.00 63.99 303 GLU A N 1
ATOM 2430 C CA . GLU A 1 303 ? -31.196 -62.763 18.368 1.00 65.43 303 GLU A CA 1
ATOM 2431 C C . GLU A 1 303 ? -31.411 -63.515 19.675 1.00 69.85 303 GLU A C 1
ATOM 2432 O O . GLU A 1 303 ? -32.086 -64.540 19.699 1.00 67.60 303 GLU A O 1
ATOM 2438 N N . LEU A 1 304 ? -30.811 -63.021 20.753 1.00 61.88 304 LEU A N 1
ATOM 2439 C CA . LEU A 1 304 ? -30.955 -63.662 22.056 1.00 67.93 304 LEU A CA 1
ATOM 2440 C C . LEU A 1 304 ? -32.418 -63.655 22.487 1.00 72.39 304 LEU A C 1
ATOM 2441 O O . LEU A 1 304 ? -32.910 -64.617 23.068 1.00 83.54 304 LEU A O 1
ATOM 2446 N N . TYR A 1 305 ? -33.107 -62.562 22.179 1.00 80.10 305 TYR A N 1
ATOM 2447 C CA . TYR A 1 305 ? -34.518 -62.416 22.504 1.00 92.28 305 TYR A CA 1
ATOM 2448 C C . TYR A 1 305 ? -35.313 -63.451 21.709 1.00 105.37 305 TYR A C 1
ATOM 2449 O O . TYR A 1 305 ? -36.227 -64.084 22.235 1.00 116.25 305 TYR A O 1
ATOM 2458 N N . GLN A 1 306 ? -34.955 -63.605 20.433 1.00 109.26 306 GLN A N 1
ATOM 2459 C CA . GLN A 1 306 ? -35.609 -64.552 19.523 1.00 109.88 306 GLN A CA 1
ATOM 2460 C C . GLN A 1 306 ? -35.542 -65.987 19.986 1.00 107.42 306 GLN A C 1
ATOM 2461 O O . GLN A 1 306 ? -36.503 -66.736 19.842 1.00 117.61 306 GLN A O 1
ATOM 2467 N N . GLN A 1 307 ? -34.403 -66.371 20.547 1.00 103.00 307 GLN A N 1
ATOM 2468 C CA . GLN A 1 307 ? -34.201 -67.757 20.941 1.00 112.65 307 GLN A CA 1
ATOM 2469 C C . GLN A 1 307 ? -35.040 -68.084 22.180 1.00 124.03 307 GLN A C 1
ATOM 2470 O O . GLN A 1 307 ? -35.349 -69.247 22.450 1.00 131.91 307 GLN A O 1
ATOM 2476 N N . ALA A 1 308 ? -35.431 -67.041 22.909 1.00 118.93 308 ALA A N 1
ATOM 2477 C CA . ALA A 1 308 ? -36.279 -67.193 24.084 1.00 110.52 308 ALA A CA 1
ATOM 2478 C C . ALA A 1 308 ? -37.760 -67.154 23.702 1.00 104.08 308 ALA A C 1
ATOM 2479 O O . ALA A 1 308 ? -38.212 -67.902 22.830 1.00 104.54 308 ALA A O 1
ATOM 2481 N N . GLN B 1 3 ? -26.521 -13.395 41.622 1.00 106.76 3 GLN B N 1
ATOM 2482 C CA . GLN B 1 3 ? -25.130 -12.991 41.455 1.00 109.78 3 GLN B CA 1
ATOM 2483 C C . GLN B 1 3 ? -24.178 -14.092 41.954 1.00 104.03 3 GLN B C 1
ATOM 2484 O O . GLN B 1 3 ? -24.104 -14.380 43.149 1.00 105.21 3 GLN B O 1
ATOM 2490 N N . THR B 1 4 ? -23.450 -14.692 41.016 1.00 92.67 4 THR B N 1
ATOM 2491 C CA . THR B 1 4 ? -22.450 -15.730 41.287 1.00 85.05 4 THR B CA 1
ATOM 2492 C C . THR B 1 4 ? -21.163 -15.218 41.934 1.00 75.61 4 THR B C 1
ATOM 2493 O O . THR B 1 4 ? -20.702 -14.119 41.625 1.00 76.78 4 THR B O 1
ATOM 2497 N N . SER B 1 5 ? -20.579 -16.017 42.824 1.00 64.91 5 SER B N 1
ATOM 2498 C CA . SER B 1 5 ? -19.317 -15.642 43.443 1.00 64.10 5 SER B CA 1
ATOM 2499 C C . SER B 1 5 ? -18.089 -16.166 42.690 1.00 57.86 5 SER B C 1
ATOM 2500 O O . SER B 1 5 ? -18.086 -17.277 42.157 1.00 62.55 5 SER B O 1
ATOM 2503 N N . ARG B 1 6 ? -17.050 -15.336 42.649 1.00 43.34 6 ARG B N 1
ATOM 2504 C CA . ARG B 1 6 ? -15.799 -15.655 41.978 1.00 40.42 6 ARG B CA 1
ATOM 2505 C C . ARG B 1 6 ? -14.644 -15.385 42.918 1.00 43.07 6 ARG B C 1
ATOM 2506 O O . ARG B 1 6 ? -14.716 -14.493 43.763 1.00 45.87 6 ARG B O 1
ATOM 2514 N N . VAL B 1 7 ? -13.584 -16.169 42.775 1.00 39.34 7 VAL B N 1
ATOM 2515 C CA . VAL B 1 7 ? -12.355 -15.946 43.522 1.00 36.05 7 VAL B CA 1
ATOM 2516 C C . VAL B 1 7 ? -11.302 -15.466 42.538 1.00 35.46 7 VAL B C 1
ATOM 2517 O O . VAL B 1 7 ? -11.036 -16.130 41.542 1.00 36.30 7 VAL B O 1
ATOM 2521 N N . LEU B 1 8 ? -10.730 -14.303 42.798 1.00 30.36 8 LEU B N 1
ATOM 2522 C CA . LEU B 1 8 ? -9.740 -13.763 41.908 1.00 29.12 8 LEU B CA 1
ATOM 2523 C C . LEU B 1 8 ? -8.457 -13.482 42.669 1.00 35.93 8 LEU B C 1
ATOM 2524 O O . LEU B 1 8 ? -8.480 -12.926 43.771 1.00 39.05 8 LEU B O 1
ATOM 2529 N N . LEU B 1 9 ? -7.335 -13.834 42.063 1.00 33.33 9 LEU B N 1
ATOM 2530 C CA . LEU B 1 9 ? -6.029 -13.627 42.666 1.00 30.00 9 LEU B CA 1
ATOM 2531 C C . LEU B 1 9 ? -5.306 -12.512 41.942 1.00 31.91 9 LEU B C 1
ATOM 2532 O O . LEU B 1 9 ? -5.129 -12.593 40.734 1.00 31.17 9 LEU B O 1
ATOM 2537 N N . ILE B 1 10 ? -4.881 -11.482 42.672 1.00 26.62 10 ILE B N 1
ATOM 2538 C CA . ILE B 1 10 ? -4.105 -10.380 42.079 1.00 26.90 10 ILE B CA 1
ATOM 2539 C C . ILE B 1 10 ? -2.651 -10.535 42.479 1.00 38.42 10 ILE B C 1
ATOM 2540 O O . ILE B 1 10 ? -2.343 -10.644 43.672 1.00 33.55 10 ILE B O 1
ATOM 2545 N N . ILE B 1 11 ? -1.762 -10.600 41.492 1.00 29.78 11 ILE B N 1
ATOM 2546 C CA . ILE B 1 11 ? -0.339 -10.683 41.784 1.00 28.73 11 ILE B CA 1
ATOM 2547 C C . ILE B 1 11 ? 0.362 -9.462 41.209 1.00 32.72 11 ILE B C 1
ATOM 2548 O O . ILE B 1 11 ? 0.533 -9.357 40.009 1.00 31.10 11 ILE B O 1
ATOM 2553 N N . ASP B 1 12 ? 0.764 -8.541 42.077 1.00 30.52 12 ASP B N 1
ATOM 2554 C CA . ASP B 1 12 ? 1.295 -7.255 41.630 1.00 31.37 12 ASP B CA 1
ATOM 2555 C C . ASP B 1 12 ? 2.021 -6.654 42.809 1.00 33.77 12 ASP B C 1
ATOM 2556 O O . ASP B 1 12 ? 1.446 -6.597 43.893 1.00 29.13 12 ASP B O 1
ATOM 2561 N N . ASP B 1 13 ? 3.255 -6.193 42.609 1.00 29.12 13 ASP B N 1
ATOM 2562 C CA . ASP B 1 13 ? 4.059 -5.703 43.739 1.00 35.36 13 ASP B CA 1
ATOM 2563 C C . ASP B 1 13 ? 3.776 -4.257 44.093 1.00 37.55 13 ASP B C 1
ATOM 2564 O O . ASP B 1 13 ? 4.439 -3.699 44.939 1.00 35.92 13 ASP B O 1
ATOM 2569 N N . SER B 1 14 ? 2.795 -3.646 43.442 1.00 37.20 14 SER B N 1
ATOM 2570 C CA . SER B 1 14 ? 2.384 -2.298 43.835 1.00 34.55 14 SER B CA 1
ATOM 2571 C C . SER B 1 14 ? 1.073 -2.377 44.621 1.00 35.67 14 SER B C 1
ATOM 2572 O O . SER B 1 14 ? 0.027 -2.669 44.038 1.00 33.78 14 SER B O 1
ATOM 2575 N N . PRO B 1 15 ? 1.127 -2.132 45.944 1.00 38.21 15 PRO B N 1
ATOM 2576 C CA . PRO B 1 15 ? -0.084 -2.197 46.769 1.00 41.73 15 PRO B CA 1
ATOM 2577 C C . PRO B 1 15 ? -1.175 -1.240 46.278 1.00 45.47 15 PRO B C 1
ATOM 2578 O O . PRO B 1 15 ? -2.348 -1.606 46.303 1.00 38.59 15 PRO B O 1
ATOM 2582 N N . GLU B 1 16 ? -0.794 -0.058 45.799 1.00 41.89 16 GLU B N 1
ATOM 2583 C CA . GLU B 1 16 ? -1.780 0.886 45.277 1.00 42.40 16 GLU B CA 1
ATOM 2584 C C . GLU B 1 16 ? -2.452 0.342 44.026 1.00 39.13 16 GLU B C 1
ATOM 2585 O O . GLU B 1 16 ? -3.670 0.499 43.863 1.00 43.23 16 GLU B O 1
ATOM 2591 N N . ASP B 1 17 ? -1.690 -0.318 43.148 1.00 34.80 17 ASP B N 1
ATOM 2592 C CA . ASP B 1 17 ? -2.317 -0.921 41.965 1.00 32.28 17 ASP B CA 1
ATOM 2593 C C . ASP B 1 17 ? -3.272 -2.053 42.359 1.00 41.27 17 ASP B C 1
ATOM 2594 O O . ASP B 1 17 ? -4.351 -2.192 41.775 1.00 37.43 17 ASP B O 1
ATOM 2599 N N . ARG B 1 18 ? -2.865 -2.880 43.324 1.00 36.17 18 ARG B N 1
ATOM 2600 C CA . ARG B 1 18 ? -3.713 -3.990 43.763 1.00 33.87 18 ARG B CA 1
ATOM 2601 C C . ARG B 1 18 ? -5.032 -3.434 44.259 1.00 38.11 18 ARG B C 1
ATOM 2602 O O . ARG B 1 18 ? -6.095 -3.975 43.954 1.00 35.24 18 ARG B O 1
ATOM 2610 N N . GLU B 1 19 ? -4.957 -2.351 45.027 1.00 39.67 19 GLU B N 1
ATOM 2611 C CA . GLU B 1 19 ? -6.156 -1.718 45.565 1.00 45.65 19 GLU B CA 1
ATOM 2612 C C . GLU B 1 19 ? -7.044 -1.114 44.467 1.00 45.85 19 GLU B C 1
ATOM 2613 O O . GLU B 1 19 ? -8.270 -1.186 44.542 1.00 46.16 19 GLU B O 1
ATOM 2619 N N . LEU B 1 20 ? -6.428 -0.519 43.452 1.00 44.44 20 LEU B N 1
ATOM 2620 C CA . LEU B 1 20 ? -7.183 -0.008 42.313 1.00 46.25 20 LEU B CA 1
ATOM 2621 C C . LEU B 1 20 ? -7.976 -1.126 41.623 1.00 33.65 20 LEU B C 1
ATOM 2622 O O . LEU B 1 20 ? -9.160 -0.970 41.382 1.00 44.38 20 LEU B O 1
ATOM 2627 N N . TYR B 1 21 ? -7.331 -2.252 41.329 1.00 39.59 21 TYR B N 1
ATOM 2628 C CA . TYR B 1 21 ? -8.017 -3.349 40.627 1.00 41.44 21 TYR B CA 1
ATOM 2629 C C . TYR B 1 21 ? -9.123 -3.929 41.495 1.00 45.26 21 TYR B C 1
ATOM 2630 O O . TYR B 1 21 ? -10.185 -4.273 40.994 1.00 42.14 21 TYR B O 1
ATOM 2639 N N . ARG B 1 22 ? -8.882 -4.001 42.800 1.00 45.00 22 ARG B N 1
ATOM 2640 C CA . ARG B 1 22 ? -9.904 -4.478 43.722 1.00 42.49 22 ARG B CA 1
ATOM 2641 C C . ARG B 1 22 ? -11.135 -3.578 43.641 1.00 44.99 22 ARG B C 1
ATOM 2642 O O . ARG B 1 22 ? -12.258 -4.072 43.525 1.00 48.98 22 ARG B O 1
ATOM 2650 N N . ARG B 1 23 ? -10.927 -2.259 43.687 1.00 47.92 23 ARG B N 1
ATOM 2651 C CA . ARG B 1 23 ? -12.041 -1.332 43.546 1.00 52.53 23 ARG B CA 1
ATOM 2652 C C . ARG B 1 23 ? -12.743 -1.551 42.218 1.00 50.07 23 ARG B C 1
ATOM 2653 O O . ARG B 1 23 ? -13.973 -1.573 42.155 1.00 60.13 23 ARG B O 1
ATOM 2661 N N . TYR B 1 24 ? -11.956 -1.695 41.160 1.00 45.89 24 TYR B N 1
ATOM 2662 C CA . TYR B 1 24 ? -12.509 -1.878 39.827 1.00 45.07 24 TYR B CA 1
ATOM 2663 C C . TYR B 1 24 ? -13.405 -3.115 39.750 1.00 46.53 24 TYR B C 1
ATOM 2664 O O . TYR B 1 24 ? -14.510 -3.054 39.219 1.00 48.93 24 TYR B O 1
ATOM 2673 N N . LEU B 1 25 ? -12.947 -4.221 40.327 1.00 43.09 25 LEU B N 1
ATOM 2674 C CA . LEU B 1 25 ? -13.720 -5.462 40.318 1.00 43.55 25 LEU B CA 1
ATOM 2675 C C . LEU B 1 25 ? -15.050 -5.356 41.060 1.00 52.95 25 LEU B C 1
ATOM 2676 O O . LEU B 1 25 ? -16.057 -5.913 40.624 1.00 49.92 25 LEU B O 1
ATOM 2681 N N . LEU B 1 26 ? -15.043 -4.646 42.186 1.00 58.69 26 LEU B N 1
ATOM 2682 C CA . LEU B 1 26 ? -16.248 -4.472 42.995 1.00 66.76 26 LEU B CA 1
ATOM 2683 C C . LEU B 1 26 ? -17.344 -3.702 42.258 1.00 65.75 26 LEU B C 1
ATOM 2684 O O . LEU B 1 26 ? -18.524 -3.852 42.565 1.00 63.85 26 LEU B O 1
ATOM 2689 N N . ARG B 1 27 ? -16.953 -2.883 41.286 1.00 64.95 27 ARG B N 1
ATOM 2690 C CA . ARG B 1 27 ? -17.921 -2.157 40.458 1.00 61.06 27 ARG B CA 1
ATOM 2691 C C . ARG B 1 27 ? -18.760 -3.126 39.610 1.00 54.87 27 ARG B C 1
ATOM 2692 O O . ARG B 1 27 ? -19.824 -2.758 39.119 1.00 61.04 27 ARG B O 1
ATOM 2700 N N . ASP B 1 28 ? -18.271 -4.348 39.409 1.00 51.20 28 ASP B N 1
ATOM 2701 C CA . ASP B 1 28 ? -19.034 -5.329 38.636 1.00 63.60 28 ASP B CA 1
ATOM 2702 C C . ASP B 1 28 ? -20.288 -5.783 39.384 1.00 70.50 28 ASP B C 1
ATOM 2703 O O . ASP B 1 28 ? -20.212 -6.475 40.401 1.00 68.50 28 ASP B O 1
ATOM 2708 N N . ARG B 1 29 ? -21.440 -5.399 38.855 1.00 81.76 29 ARG B N 1
ATOM 2709 C CA . ARG B 1 29 ? -22.719 -5.780 39.434 1.00 99.27 29 ARG B CA 1
ATOM 2710 C C . ARG B 1 29 ? -23.113 -7.236 39.125 1.00 92.38 29 ARG B C 1
ATOM 2711 O O . ARG B 1 29 ? -23.906 -7.832 39.854 1.00 94.98 29 ARG B O 1
ATOM 2719 N N . ASP B 1 30 ? -22.551 -7.820 38.069 1.00 80.35 30 ASP B N 1
ATOM 2720 C CA . ASP B 1 30 ? -22.909 -9.191 37.690 1.00 75.65 30 ASP B CA 1
ATOM 2721 C C . ASP B 1 30 ? -22.316 -10.244 38.625 1.00 70.26 30 ASP B C 1
ATOM 2722 O O . ASP B 1 30 ? -22.867 -11.333 38.757 1.00 66.38 30 ASP B O 1
ATOM 2727 N N . HIS B 1 31 ? -21.192 -9.930 39.265 1.00 63.84 31 HIS B N 1
ATOM 2728 C CA . HIS B 1 31 ? -20.494 -10.928 40.069 1.00 65.99 31 HIS B CA 1
ATOM 2729 C C . HIS B 1 31 ? -20.076 -10.410 41.434 1.00 66.55 31 HIS B C 1
ATOM 2730 O O . HIS B 1 31 ? -19.964 -9.202 41.651 1.00 67.09 31 HIS B O 1
ATOM 2737 N N . SER B 1 32 ? -19.846 -11.350 42.344 1.00 67.35 32 SER B N 1
ATOM 2738 C CA . SER B 1 32 ? -19.317 -11.056 43.665 1.00 66.20 32 SER B CA 1
ATOM 2739 C C . SER B 1 32 ? -17.917 -11.633 43.806 1.00 66.14 32 SER B C 1
ATOM 2740 O O . SER B 1 32 ? -17.725 -12.842 43.700 1.00 67.30 32 SER B O 1
ATOM 2743 N N . TYR B 1 33 ? -16.939 -10.774 44.060 1.00 59.90 33 TYR B N 1
ATOM 2744 C CA . TYR B 1 33 ? -15.559 -11.221 44.063 1.00 53.18 33 TYR B CA 1
ATOM 2745 C C . TYR B 1 33 ? -14.964 -11.386 45.457 1.00 52.57 33 TYR B C 1
ATOM 2746 O O . TYR B 1 33 ? -15.033 -10.490 46.289 1.00 59.10 33 TYR B O 1
ATOM 2755 N N . THR B 1 34 ? -14.355 -12.543 45.686 1.00 48.00 34 THR B N 1
ATOM 2756 C CA . THR B 1 34 ? -13.450 -12.720 46.803 1.00 50.19 34 THR B CA 1
ATOM 2757 C C . THR B 1 34 ? -12.081 -12.473 46.202 1.00 44.90 34 THR B C 1
ATOM 2758 O O . THR B 1 34 ? -11.690 -13.169 45.269 1.00 44.58 34 THR B O 1
ATOM 2762 N N . VAL B 1 35 ? -11.360 -11.474 46.702 1.00 44.20 35 VAL B N 1
ATOM 2763 C CA . VAL B 1 35 ? -10.090 -11.118 46.090 1.00 40.35 35 VAL B CA 1
ATOM 2764 C C . VAL B 1 35 ? -8.911 -11.503 46.981 1.00 47.56 35 VAL B C 1
ATOM 2765 O O . VAL B 1 35 ? -8.844 -11.090 48.137 1.00 48.94 35 VAL B O 1
ATOM 2769 N N . LEU B 1 36 ? -8.013 -12.333 46.455 1.00 34.90 36 LEU B N 1
ATOM 2770 C CA . LEU B 1 36 ? -6.757 -12.685 47.138 1.00 41.36 36 LEU B CA 1
ATOM 2771 C C . LEU B 1 36 ? -5.622 -11.876 46.521 1.00 43.19 36 LEU B C 1
ATOM 2772 O O . LEU B 1 36 ? -5.678 -11.543 45.329 1.00 33.84 36 LEU B O 1
ATOM 2777 N N . GLU B 1 37 ? -4.622 -11.511 47.316 1.00 32.20 37 GLU B N 1
ATOM 2778 C CA . GLU B 1 37 ? -3.540 -10.652 46.821 1.00 34.50 37 GLU B CA 1
ATOM 2779 C C . GLU B 1 37 ? -2.161 -11.197 47.140 1.00 42.86 37 GLU B C 1
ATOM 2780 O O . GLU B 1 37 ? -1.933 -11.741 48.211 1.00 44.26 37 GLU B O 1
ATOM 2786 N N . ALA B 1 38 ? -1.228 -11.042 46.215 1.00 32.93 38 ALA B N 1
ATOM 2787 C CA . ALA B 1 38 ? 0.166 -11.358 46.506 1.00 31.06 38 ALA B CA 1
ATOM 2788 C C . ALA B 1 38 ? 1.043 -10.271 45.909 1.00 33.96 38 ALA B C 1
ATOM 2789 O O . ALA B 1 38 ? 0.693 -9.705 44.867 1.00 32.94 38 ALA B O 1
ATOM 2791 N N . GLY B 1 39 ? 2.174 -9.990 46.560 1.00 31.55 39 GLY B N 1
ATOM 2792 C CA . GLY B 1 39 ? 3.134 -9.009 46.081 1.00 34.29 39 GLY B CA 1
ATOM 2793 C C . GLY B 1 39 ? 4.375 -9.623 45.446 1.00 38.10 39 GLY B C 1
ATOM 2794 O O . GLY B 1 39 ? 5.200 -8.915 44.867 1.00 35.18 39 GLY B O 1
ATOM 2795 N N . LEU B 1 40 ? 4.491 -10.946 45.523 1.00 33.22 40 LEU B N 1
ATOM 2796 C CA . LEU B 1 40 ? 5.617 -11.670 44.946 1.00 33.07 40 LEU B CA 1
ATOM 2797 C C . LEU B 1 40 ? 5.106 -12.863 44.142 1.00 33.92 40 LEU B C 1
ATOM 2798 O O . LEU B 1 40 ? 4.070 -13.448 44.451 1.00 32.62 40 LEU B O 1
ATOM 2803 N N . GLY B 1 41 ? 5.854 -13.241 43.123 1.00 37.83 41 GLY B N 1
ATOM 2804 C CA . GLY B 1 41 ? 5.469 -14.376 42.307 1.00 33.09 41 GLY B CA 1
ATOM 2805 C C . GLY B 1 41 ? 5.436 -15.656 43.116 1.00 32.37 41 GLY B C 1
ATOM 2806 O O . GLY B 1 41 ? 4.542 -16.479 42.943 1.00 34.32 41 GLY B O 1
ATOM 2807 N N . ARG B 1 42 ? 6.401 -15.833 44.011 1.00 33.44 42 ARG B N 1
ATOM 2808 C CA . ARG B 1 42 ? 6.477 -17.085 44.755 1.00 43.04 42 ARG B CA 1
ATOM 2809 C C . ARG B 1 42 ? 5.222 -17.275 45.630 1.00 41.84 42 ARG B C 1
ATOM 2810 O O . ARG B 1 42 ? 4.675 -18.362 45.719 1.00 40.84 42 ARG B O 1
ATOM 2818 N N . ARG B 1 43 ? 4.788 -16.214 46.285 1.00 36.59 43 ARG B N 1
ATOM 2819 C CA . ARG B 1 43 ? 3.560 -16.223 47.086 1.00 41.24 43 ARG B CA 1
ATOM 2820 C C . ARG B 1 43 ? 2.320 -16.391 46.184 1.00 35.57 43 ARG B C 1
ATOM 2821 O O . ARG B 1 43 ? 1.365 -17.074 46.527 1.00 38.76 43 ARG B O 1
ATOM 2829 N N . GLY B 1 44 ? 2.342 -15.758 45.024 1.00 31.77 44 GLY B N 1
ATOM 2830 C CA . GLY B 1 44 ? 1.247 -15.905 44.076 1.00 33.58 44 GLY B CA 1
ATOM 2831 C C . GLY B 1 44 ? 1.071 -17.350 43.647 1.00 29.55 44 GLY B C 1
ATOM 2832 O O . GLY B 1 44 ? -0.051 -17.842 43.499 1.00 39.10 44 GLY B O 1
ATOM 2833 N N . LEU B 1 45 ? 2.189 -18.031 43.418 1.00 33.06 45 LEU B N 1
ATOM 2834 C CA . LEU B 1 45 ? 2.154 -19.447 43.065 1.00 32.90 45 LEU B CA 1
ATOM 2835 C C . LEU B 1 45 ? 1.558 -20.279 44.203 1.00 44.76 45 LEU B C 1
ATOM 2836 O O . LEU B 1 45 ? 0.765 -21.179 43.950 1.00 41.01 45 LEU B O 1
ATOM 2841 N N . GLU B 1 46 ? 1.943 -20.007 45.453 1.00 40.04 46 GLU B N 1
ATOM 2842 C CA . GLU B 1 46 ? 1.395 -20.830 46.544 1.00 39.27 46 GLU B CA 1
ATOM 2843 C C . GLU B 1 46 ? -0.098 -20.554 46.723 1.00 38.31 46 GLU B C 1
ATOM 2844 O O . GLU B 1 46 ? -0.854 -21.472 46.965 1.00 41.64 46 GLU B O 1
ATOM 2850 N N . LEU B 1 47 ? -0.535 -19.301 46.589 1.00 38.72 47 LEU B N 1
ATOM 2851 C CA . LEU B 1 47 ? -1.970 -19.010 46.681 1.00 38.94 47 LEU B CA 1
ATOM 2852 C C . LEU B 1 47 ? -2.741 -19.655 45.510 1.00 40.06 47 LEU B C 1
ATOM 2853 O O . LEU B 1 47 ? -3.847 -20.133 45.684 1.00 35.65 47 LEU B O 1
ATOM 2858 N N . TRP B 1 48 ? -2.154 -19.682 44.319 1.00 32.99 48 TRP B N 1
ATOM 2859 C CA . TRP B 1 48 ? -2.829 -20.354 43.199 1.00 41.94 48 TRP B CA 1
ATOM 2860 C C . TRP B 1 48 ? -3.042 -21.823 43.536 1.00 40.65 48 TRP B C 1
ATOM 2861 O O . TRP B 1 48 ? -4.116 -22.376 43.289 1.00 45.55 48 TRP B O 1
ATOM 2872 N N . GLN B 1 49 ? -2.018 -22.459 44.107 1.00 46.03 49 GLN B N 1
ATOM 2873 C CA . GLN B 1 49 ? -2.081 -23.882 44.434 1.00 46.67 49 GLN B CA 1
ATOM 2874 C C . GLN B 1 49 ? -3.100 -24.159 45.528 1.00 52.89 49 GLN B C 1
ATOM 2875 O O . GLN B 1 49 ? -3.843 -25.132 45.447 1.00 53.02 49 GLN B O 1
ATOM 2881 N N . GLN B 1 50 ? -3.148 -23.293 46.540 1.00 50.39 50 GLN B N 1
ATOM 2882 C CA . GLN B 1 50 ? -4.037 -23.512 47.688 1.00 50.79 50 GLN B CA 1
ATOM 2883 C C . GLN B 1 50 ? -5.488 -23.133 47.400 1.00 46.82 50 GLN B C 1
ATOM 2884 O O . GLN B 1 50 ? -6.388 -23.736 47.949 1.00 55.05 50 GLN B O 1
ATOM 2890 N N . HIS B 1 51 ? -5.733 -22.139 46.549 1.00 46.74 51 HIS B N 1
ATOM 2891 C CA . HIS B 1 51 ? -7.108 -21.651 46.393 1.00 43.99 51 HIS B CA 1
ATOM 2892 C C . HIS B 1 51 ? -7.784 -21.856 45.048 1.00 48.38 51 HIS B C 1
ATOM 2893 O O . HIS B 1 51 ? -9.004 -21.672 44.952 1.00 46.14 51 HIS B O 1
ATOM 2900 N N . HIS B 1 52 ? -7.011 -22.240 44.036 1.00 47.36 52 HIS B N 1
ATOM 2901 C CA . HIS B 1 52 ? -7.553 -22.532 42.702 1.00 49.45 52 HIS B CA 1
ATOM 2902 C C . HIS B 1 52 ? -8.530 -21.431 42.256 1.00 35.93 52 HIS B C 1
ATOM 2903 O O . HIS B 1 52 ? -9.696 -21.700 41.987 1.00 44.62 52 HIS B O 1
ATOM 2910 N N . PRO B 1 53 ? -8.050 -20.180 42.194 1.00 33.37 53 PRO B N 1
ATOM 2911 C CA . PRO B 1 53 ? -8.931 -19.053 41.862 1.00 35.46 53 PRO B CA 1
ATOM 2912 C C . PRO B 1 53 ? -9.522 -19.193 40.472 1.00 38.40 53 PRO B C 1
ATOM 2913 O O . PRO B 1 53 ? -8.950 -19.892 39.645 1.00 38.58 53 PRO B O 1
ATOM 2917 N N . ASP B 1 54 ? -10.648 -18.535 40.242 1.00 35.39 54 ASP B N 1
ATOM 2918 C CA . ASP B 1 54 ? -11.309 -18.568 38.943 1.00 41.10 54 ASP B CA 1
ATOM 2919 C C . ASP B 1 54 ? -10.530 -17.770 37.906 1.00 33.85 54 ASP B C 1
ATOM 2920 O O . ASP B 1 54 ? -10.605 -18.069 36.714 1.00 38.70 54 ASP B O 1
ATOM 2925 N N . ALA B 1 55 ? -9.800 -16.756 38.357 1.00 30.51 55 ALA B N 1
ATOM 2926 C CA . ALA B 1 55 ? -8.951 -15.950 37.476 1.00 31.63 55 ALA B CA 1
ATOM 2927 C C . ALA B 1 55 ? -7.773 -15.336 38.216 1.00 33.63 55 ALA B C 1
ATOM 2928 O O . ALA B 1 55 ? -7.824 -15.107 39.426 1.00 34.18 55 ALA B O 1
ATOM 2930 N N . VAL B 1 56 ? -6.725 -15.024 37.464 1.00 27.84 56 VAL B N 1
ATOM 2931 C CA . VAL B 1 56 ? -5.523 -14.431 38.017 1.00 22.75 56 VAL B CA 1
ATOM 2932 C C . VAL B 1 56 ? -5.161 -13.176 37.231 1.00 32.58 56 VAL B C 1
ATOM 2933 O O . VAL B 1 56 ? -5.097 -13.212 35.999 1.00 31.00 56 VAL B O 1
ATOM 2937 N N . LEU B 1 57 ? -4.916 -12.074 37.930 1.00 27.32 57 LEU B N 1
ATOM 2938 C CA . LEU B 1 57 ? -4.348 -10.878 37.303 1.00 25.56 57 LEU B CA 1
ATOM 2939 C C . LEU B 1 57 ? -2.877 -10.869 37.621 1.00 34.80 57 LEU B C 1
ATOM 2940 O O . LEU B 1 57 ? -2.494 -10.818 38.804 1.00 30.95 57 LEU B O 1
ATOM 2945 N N . LEU B 1 58 ? -2.045 -10.950 36.590 1.00 27.36 58 LEU B N 1
ATOM 2946 C CA . LEU B 1 58 ? -0.621 -11.118 36.808 1.00 29.72 58 LEU B CA 1
ATOM 2947 C C . LEU B 1 58 ? 0.208 -9.982 36.233 1.00 35.30 58 LEU B C 1
ATOM 2948 O O . LEU B 1 58 ? 0.231 -9.748 35.020 1.00 32.18 58 LEU B O 1
ATOM 2953 N N . ASP B 1 59 ? 0.906 -9.292 37.121 1.00 25.93 59 ASP B N 1
ATOM 2954 C CA . ASP B 1 59 ? 1.837 -8.220 36.766 1.00 31.64 59 ASP B CA 1
ATOM 2955 C C . ASP B 1 59 ? 2.995 -8.814 36.012 1.00 34.69 59 ASP B C 1
ATOM 2956 O O . ASP B 1 59 ? 3.575 -9.781 36.487 1.00 34.85 59 ASP B O 1
ATOM 2961 N N A TYR B 1 60 ? 3.343 -8.209 34.873 0.58 31.45 60 TYR B N 1
ATOM 2962 N N B TYR B 1 60 ? 3.323 -8.303 34.830 0.42 31.74 60 TYR B N 1
ATOM 2963 C CA A TYR B 1 60 ? 4.432 -8.667 34.001 0.58 32.09 60 TYR B CA 1
ATOM 2964 C CA B TYR B 1 60 ? 4.461 -8.877 34.122 0.42 31.65 60 TYR B CA 1
ATOM 2965 C C A TYR B 1 60 ? 5.824 -8.544 34.628 0.58 34.27 60 TYR B C 1
ATOM 2966 C C B TYR B 1 60 ? 5.699 -8.817 35.013 0.42 32.94 60 TYR B C 1
ATOM 2967 O O A TYR B 1 60 ? 6.772 -9.194 34.189 0.58 34.10 60 TYR B O 1
ATOM 2968 O O B TYR B 1 60 ? 6.386 -9.805 35.191 0.42 39.07 60 TYR B O 1
ATOM 2985 N N . ARG B 1 61 ? 5.952 -7.666 35.612 1.00 34.41 61 ARG B N 1
ATOM 2986 C CA . ARG B 1 61 ? 7.217 -7.460 36.282 1.00 33.71 61 ARG B CA 1
ATOM 2987 C C . ARG B 1 61 ? 7.034 -7.488 37.790 1.00 32.94 61 ARG B C 1
ATOM 2988 O O . ARG B 1 61 ? 6.505 -6.533 38.389 1.00 37.98 61 ARG B O 1
ATOM 2996 N N . LEU B 1 62 ? 7.580 -8.535 38.403 1.00 32.39 62 LEU B N 1
ATOM 2997 C CA . LEU B 1 62 ? 7.559 -8.695 39.862 1.00 30.84 62 LEU B CA 1
ATOM 2998 C C . LEU B 1 62 ? 9.002 -8.696 40.318 1.00 37.18 62 LEU B C 1
ATOM 2999 O O . LEU B 1 62 ? 9.911 -8.817 39.488 1.00 34.92 62 LEU B O 1
ATOM 3004 N N . PRO B 1 63 ? 9.241 -8.478 41.621 1.00 29.74 63 PRO B N 1
ATOM 3005 C CA . PRO B 1 63 ? 10.635 -8.457 42.060 1.00 31.75 63 PRO B CA 1
ATOM 3006 C C . PRO B 1 63 ? 11.344 -9.800 41.874 1.00 33.31 63 PRO B C 1
ATOM 3007 O O . PRO B 1 63 ? 12.563 -9.822 41.720 1.00 35.27 63 PRO B O 1
ATOM 3011 N N . ASP B 1 64 ? 10.614 -10.911 41.952 1.00 32.37 64 ASP B N 1
ATOM 3012 C CA . ASP B 1 64 ? 11.312 -12.201 42.002 1.00 39.38 64 ASP B CA 1
ATOM 3013 C C . ASP B 1 64 ? 11.178 -12.958 40.696 1.00 38.44 64 ASP B C 1
ATOM 3014 O O . ASP B 1 64 ? 12.037 -13.753 40.355 1.00 43.10 64 ASP B O 1
ATOM 3019 N N . LEU B 1 65 ? 10.134 -12.645 39.949 1.00 34.44 65 LEU B N 1
ATOM 3020 C CA . LEU B 1 65 ? 9.828 -13.337 38.689 1.00 47.05 65 LEU B CA 1
ATOM 3021 C C . LEU B 1 65 ? 9.257 -12.356 37.682 1.00 44.55 65 LEU B C 1
ATOM 3022 O O . LEU B 1 65 ? 8.594 -11.391 38.072 1.00 43.09 65 LEU B O 1
ATOM 3027 N N . ASP B 1 66 ? 9.447 -12.613 36.390 1.00 43.85 66 ASP B N 1
ATOM 3028 C CA . ASP B 1 66 ? 8.665 -11.856 35.430 1.00 37.56 66 ASP B CA 1
ATOM 3029 C C . ASP B 1 66 ? 7.467 -12.720 35.025 1.00 39.17 66 ASP B C 1
ATOM 3030 O O . ASP B 1 66 ? 7.388 -13.890 35.404 1.00 39.43 66 ASP B O 1
ATOM 3035 N N . GLY B 1 67 ? 6.535 -12.141 34.273 1.00 41.17 67 GLY B N 1
ATOM 3036 C CA . GLY B 1 67 ? 5.311 -12.830 33.909 1.00 35.53 67 GLY B CA 1
ATOM 3037 C C . GLY B 1 67 ? 5.516 -14.164 33.226 1.00 40.70 67 GLY B C 1
ATOM 3038 O O . GLY B 1 67 ? 4.803 -15.136 33.494 1.00 42.60 67 GLY B O 1
ATOM 3039 N N . LEU B 1 68 ? 6.497 -14.233 32.339 1.00 46.16 68 LEU B N 1
ATOM 3040 C CA . LEU B 1 68 ? 6.745 -15.471 31.615 1.00 51.34 68 LEU B CA 1
ATOM 3041 C C . LEU B 1 68 ? 7.282 -16.570 32.520 1.00 49.75 68 LEU B C 1
ATOM 3042 O O . LEU B 1 68 ? 6.901 -17.737 32.381 1.00 48.54 68 LEU B O 1
ATOM 3047 N N . GLU B 1 69 ? 8.184 -16.205 33.428 1.00 40.94 69 GLU B N 1
ATOM 3048 C CA . GLU B 1 69 ? 8.764 -17.189 34.342 1.00 41.05 69 GLU B CA 1
ATOM 3049 C C . GLU B 1 69 ? 7.671 -17.746 35.249 1.00 43.73 69 GLU B C 1
ATOM 3050 O O . GLU B 1 69 ? 7.632 -18.945 35.538 1.00 46.59 69 GLU B O 1
ATOM 3056 N N . PHE B 1 70 ? 6.792 -16.858 35.703 1.00 36.62 70 PHE B N 1
ATOM 3057 C CA . PHE B 1 70 ? 5.653 -17.253 36.519 1.00 35.17 70 PHE B CA 1
ATOM 3058 C C . PHE B 1 70 ? 4.821 -18.296 35.783 1.00 51.58 70 PHE B C 1
ATOM 3059 O O . PHE B 1 70 ? 4.525 -19.361 36.321 1.00 42.18 70 PHE B O 1
ATOM 3067 N N . LEU B 1 71 ? 4.446 -17.975 34.543 1.00 40.35 71 LEU B N 1
ATOM 3068 C CA . LEU B 1 71 ? 3.639 -18.892 33.726 1.00 49.50 71 LEU B CA 1
ATOM 3069 C C . LEU B 1 71 ? 4.294 -20.254 33.588 1.00 46.62 71 LEU B C 1
ATOM 3070 O O . LEU B 1 71 ? 3.627 -21.269 33.737 1.00 54.23 71 LEU B O 1
ATOM 3075 N N . ALA B 1 72 ? 5.605 -20.270 33.350 1.00 42.88 72 ALA B N 1
ATOM 3076 C CA . ALA B 1 72 ? 6.352 -21.509 33.210 1.00 51.41 72 ALA B CA 1
ATOM 3077 C C . ALA B 1 72 ? 6.293 -22.386 34.477 1.00 68.95 72 ALA B C 1
ATOM 3078 O O . ALA B 1 72 ? 6.403 -23.611 34.401 1.00 69.70 72 ALA B O 1
ATOM 3080 N N . LYS B 1 73 ? 6.138 -21.752 35.637 1.00 61.58 73 LYS B N 1
ATOM 3081 C CA . LYS B 1 73 ? 6.118 -22.456 36.918 1.00 56.56 73 LYS B CA 1
ATOM 3082 C C . LYS B 1 73 ? 4.741 -22.947 37.377 1.00 61.73 73 LYS B C 1
ATOM 3083 O O . LYS B 1 73 ? 4.634 -23.608 38.403 1.00 68.22 73 LYS B O 1
ATOM 3089 N N . LEU B 1 74 ? 3.712 -22.581 36.648 1.00 64.69 74 LEU B N 1
ATOM 3090 C CA . LEU B 1 74 ? 2.359 -22.982 36.966 1.00 67.71 74 LEU B CA 1
ATOM 3091 C C . LEU B 1 74 ? 2.157 -24.391 36.461 1.00 72.44 74 LEU B C 1
ATOM 3092 O O . LEU B 1 74 ? 2.060 -24.618 35.275 1.00 84.15 74 LEU B O 1
ATOM 3097 N N . GLN B 1 75 ? 2.140 -25.350 37.356 1.00 30.00 75 GLN B N 1
ATOM 3098 C CA . GLN B 1 75 ? 1.953 -26.721 36.937 1.00 30.00 75 GLN B CA 1
ATOM 3099 C C . GLN B 1 75 ? 0.631 -27.186 37.529 1.00 30.00 75 GLN B C 1
ATOM 3100 O O . GLN B 1 75 ? 0.570 -27.570 38.683 1.00 30.00 75 GLN B O 1
ATOM 3106 N N . PRO B 1 76 ? -0.421 -27.199 36.699 1.00 30.00 76 PRO B N 1
ATOM 3107 C CA . PRO B 1 76 ? -1.814 -27.524 37.033 1.00 30.00 76 PRO B CA 1
ATOM 3108 C C . PRO B 1 76 ? -2.179 -29.004 37.043 1.00 30.00 76 PRO B C 1
ATOM 3109 O O . PRO B 1 76 ? -3.370 -29.291 36.990 1.00 30.00 76 PRO B O 1
ATOM 3113 N N . GLN B 1 80 ? -6.230 -31.987 32.332 1.00 106.59 80 GLN B N 1
ATOM 3114 C CA . GLN B 1 80 ? -5.259 -31.191 31.588 1.00 113.10 80 GLN B CA 1
ATOM 3115 C C . GLN B 1 80 ? -5.726 -29.731 31.516 1.00 117.16 80 GLN B C 1
ATOM 3116 O O . GLN B 1 80 ? -6.108 -29.253 30.444 1.00 106.19 80 GLN B O 1
ATOM 3122 N N . PRO B 1 81 ? -5.655 -29.004 32.647 1.00 128.95 81 PRO B N 1
ATOM 3123 C CA . PRO B 1 81 ? -6.281 -27.677 32.672 1.00 122.96 81 PRO B CA 1
ATOM 3124 C C . PRO B 1 81 ? -5.553 -26.569 31.904 1.00 108.37 81 PRO B C 1
ATOM 3125 O O . PRO B 1 81 ? -4.431 -26.702 31.402 1.00 108.61 81 PRO B O 1
ATOM 3129 N N . TYR B 1 82 ? -6.267 -25.456 31.822 1.00 88.02 82 TYR B N 1
ATOM 3130 C CA . TYR B 1 82 ? -5.869 -24.281 31.080 1.00 71.47 82 TYR B CA 1
ATOM 3131 C C . TYR B 1 82 ? -5.844 -23.168 32.097 1.00 62.65 82 TYR B C 1
ATOM 3132 O O . TYR B 1 82 ? -6.555 -23.252 33.099 1.00 72.20 82 TYR B O 1
ATOM 3141 N N . LEU B 1 83 ? -5.028 -22.143 31.877 1.00 59.11 83 LEU B N 1
ATOM 3142 C CA . LEU B 1 83 ? -4.817 -21.130 32.913 1.00 40.55 83 LEU B CA 1
ATOM 3143 C C . LEU B 1 83 ? -5.577 -19.820 32.697 1.00 42.44 83 LEU B C 1
ATOM 3144 O O . LEU B 1 83 ? -5.332 -19.126 31.721 1.00 38.69 83 LEU B O 1
ATOM 3149 N N . PRO B 1 84 ? -6.466 -19.456 33.641 1.00 37.63 84 PRO B N 1
ATOM 3150 C CA . PRO B 1 84 ? -7.273 -18.231 33.551 1.00 30.70 84 PRO B CA 1
ATOM 3151 C C . PRO B 1 84 ? -6.507 -17.007 33.983 1.00 34.23 84 PRO B C 1
ATOM 3152 O O . PRO B 1 84 ? -6.877 -16.248 34.904 1.00 36.56 84 PRO B O 1
ATOM 3156 N N . VAL B 1 85 ? -5.414 -16.791 33.274 1.00 33.09 85 VAL B N 1
ATOM 3157 C CA . VAL B 1 85 ? -4.473 -15.747 33.636 1.00 26.95 85 VAL B CA 1
ATOM 3158 C C . VAL B 1 85 ? -4.610 -14.591 32.669 1.00 32.37 85 VAL B C 1
ATOM 3159 O O . VAL B 1 85 ? -4.661 -14.807 31.452 1.00 32.14 85 VAL B O 1
ATOM 3163 N N . ILE B 1 86 ? -4.714 -13.395 33.233 1.00 27.49 86 ILE B N 1
ATOM 3164 C CA . ILE B 1 86 ? -4.677 -12.149 32.500 1.00 34.97 86 ILE B CA 1
ATOM 3165 C C . ILE B 1 86 ? -3.401 -11.425 32.870 1.00 37.17 86 ILE B C 1
ATOM 3166 O O . ILE B 1 86 ? -3.194 -11.056 34.023 1.00 32.76 86 ILE B O 1
ATOM 3171 N N . MET B 1 87 ? -2.528 -11.234 31.898 1.00 32.34 87 MET B N 1
ATOM 3172 C CA . MET B 1 87 ? -1.273 -10.548 32.150 1.00 30.37 87 MET B CA 1
ATOM 3173 C C . MET B 1 87 ? -1.474 -9.051 32.114 1.00 34.79 87 MET B C 1
ATOM 3174 O O . MET B 1 87 ? -2.192 -8.546 31.248 1.00 27.51 87 MET B O 1
ATOM 3179 N N . ILE B 1 88 ? -0.869 -8.334 33.060 1.00 26.41 88 ILE B N 1
ATOM 3180 C CA . ILE B 1 88 ? -0.912 -6.877 33.006 1.00 29.57 88 ILE B CA 1
ATOM 3181 C C . ILE B 1 88 ? 0.466 -6.353 32.614 1.00 33.96 88 ILE B C 1
ATOM 3182 O O . ILE B 1 88 ? 1.418 -6.544 33.335 1.00 34.67 88 ILE B O 1
ATOM 3187 N N A THR B 1 89 ? 0.571 -5.728 31.443 0.58 31.46 89 THR B N 1
ATOM 3188 N N B THR B 1 89 ? 0.574 -5.724 31.450 0.42 31.13 89 THR B N 1
ATOM 3189 C CA A THR B 1 89 ? 1.866 -5.247 30.965 0.58 26.88 89 THR B CA 1
ATOM 3190 C CA B THR B 1 89 ? 1.874 -5.240 31.005 0.42 27.74 89 THR B CA 1
ATOM 3191 C C A THR B 1 89 ? 1.906 -3.740 30.792 0.58 32.48 89 THR B C 1
ATOM 3192 C C B THR B 1 89 ? 1.915 -3.730 30.944 0.42 31.42 89 THR B C 1
ATOM 3193 O O A THR B 1 89 ? 0.870 -3.083 30.672 0.58 36.39 89 THR B O 1
ATOM 3194 O O B THR B 1 89 ? 0.885 -3.064 31.039 0.42 37.96 89 THR B O 1
ATOM 3201 N N . GLY B 1 90 ? 3.116 -3.197 30.756 1.00 33.28 90 GLY B N 1
ATOM 3202 C CA . GLY B 1 90 ? 3.296 -1.773 30.559 1.00 35.12 90 GLY B CA 1
ATOM 3203 C C . GLY B 1 90 ? 3.131 -1.403 29.095 1.00 38.66 90 GLY B C 1
ATOM 3204 O O . GLY B 1 90 ? 3.373 -2.210 28.209 1.00 37.97 90 GLY B O 1
ATOM 3205 N N . GLN B 1 91 ? 2.727 -0.166 28.853 1.00 41.54 91 GLN B N 1
ATOM 3206 C CA . GLN B 1 91 ? 2.607 0.365 27.515 1.00 37.03 91 GLN B CA 1
ATOM 3207 C C . GLN B 1 91 ? 4.006 0.273 26.889 1.00 53.82 91 GLN B C 1
ATOM 3208 O O . GLN B 1 91 ? 5.011 0.508 27.558 1.00 38.72 91 GLN B O 1
ATOM 3214 N N . GLY B 1 92 ? 4.065 -0.151 25.632 1.00 44.99 92 GLY B N 1
ATOM 3215 C CA . GLY B 1 92 ? 5.315 -0.326 24.913 1.00 47.22 92 GLY B CA 1
ATOM 3216 C C . GLY B 1 92 ? 5.968 -1.685 25.122 1.00 42.36 92 GLY B C 1
ATOM 3217 O O . GLY B 1 92 ? 6.935 -2.026 24.449 1.00 56.84 92 GLY B O 1
ATOM 3218 N N . ASN B 1 93 ? 5.400 -2.483 26.011 1.00 37.39 93 ASN B N 1
ATOM 3219 C CA . ASN B 1 93 ? 5.882 -3.830 26.286 1.00 41.71 93 ASN B CA 1
ATOM 3220 C C . ASN B 1 93 ? 4.872 -4.874 25.821 1.00 43.72 93 ASN B C 1
ATOM 3221 O O . ASN B 1 93 ? 4.700 -5.912 26.453 1.00 49.43 93 ASN B O 1
ATOM 3226 N N . GLU B 1 94 ? 4.171 -4.566 24.745 1.00 47.13 94 GLU B N 1
ATOM 3227 C CA . GLU B 1 94 ? 3.179 -5.493 24.209 1.00 55.11 94 GLU B CA 1
ATOM 3228 C C . GLU B 1 94 ? 3.817 -6.800 23.719 1.00 60.87 94 GLU B C 1
ATOM 3229 O O . GLU B 1 94 ? 3.180 -7.846 23.777 1.00 70.89 94 GLU B O 1
ATOM 3235 N N . ALA B 1 95 ? 5.054 -6.741 23.225 1.00 52.44 95 ALA B N 1
ATOM 3236 C CA . ALA B 1 95 ? 5.731 -7.943 22.727 1.00 51.45 95 ALA B CA 1
ATOM 3237 C C . ALA B 1 95 ? 5.770 -9.030 23.804 1.00 52.20 95 ALA B C 1
ATOM 3238 O O . ALA B 1 95 ? 5.566 -10.204 23.533 1.00 42.36 95 ALA B O 1
ATOM 3240 N N . ILE B 1 96 ? 6.004 -8.627 25.041 1.00 43.43 96 ILE B N 1
ATOM 3241 C CA . ILE B 1 96 ? 5.977 -9.560 26.169 1.00 40.12 96 ILE B CA 1
ATOM 3242 C C . ILE B 1 96 ? 4.608 -10.220 26.383 1.00 46.42 96 ILE B C 1
ATOM 3243 O O . ILE B 1 96 ? 4.500 -11.412 26.711 1.00 49.68 96 ILE B O 1
ATOM 3248 N N . ALA B 1 97 ? 3.568 -9.425 26.214 1.00 53.34 97 ALA B N 1
ATOM 3249 C CA . ALA B 1 97 ? 2.212 -9.899 26.357 1.00 64.98 97 ALA B CA 1
ATOM 3250 C C . ALA B 1 97 ? 1.842 -10.902 25.253 1.00 58.85 97 ALA B C 1
ATOM 3251 O O . ALA B 1 97 ? 1.133 -11.874 25.499 1.00 52.42 97 ALA B O 1
ATOM 3253 N N . VAL B 1 98 ? 2.316 -10.660 24.037 1.00 55.29 98 VAL B N 1
ATOM 3254 C CA . VAL B 1 98 ? 2.077 -11.602 22.951 1.00 50.18 98 VAL B CA 1
ATOM 3255 C C . VAL B 1 98 ? 2.728 -12.944 23.292 1.00 53.84 98 VAL B C 1
ATOM 3256 O O . VAL B 1 98 ? 2.091 -13.994 23.173 1.00 51.04 98 VAL B O 1
ATOM 3260 N N . GLN B 1 99 ? 3.959 -12.905 23.806 1.00 45.70 99 GLN B N 1
ATOM 3261 C CA . GLN B 1 99 ? 4.632 -14.133 24.248 1.00 52.37 99 GLN B CA 1
ATOM 3262 C C . GLN B 1 99 ? 3.825 -14.861 25.319 1.00 44.63 99 GLN B C 1
ATOM 3263 O O . GLN B 1 99 ? 3.746 -16.082 25.330 1.00 50.78 99 GLN B O 1
ATOM 3269 N N . ALA B 1 100 ? 3.230 -14.101 26.220 1.00 39.08 100 ALA B N 1
ATOM 3270 C CA . ALA B 1 100 ? 2.425 -14.670 27.297 1.00 41.69 100 ALA B CA 1
ATOM 3271 C C . ALA B 1 100 ? 1.196 -15.410 26.781 1.00 40.68 100 ALA B C 1
ATOM 3272 O O . ALA B 1 100 ? 0.796 -16.435 27.338 1.00 44.62 100 ALA B O 1
ATOM 3274 N N . MET B 1 101 ? 0.607 -14.896 25.700 1.00 44.54 101 MET B N 1
ATOM 3275 C CA . MET B 1 101 ? -0.539 -15.539 25.084 1.00 53.44 101 MET B CA 1
ATOM 3276 C C . MET B 1 101 ? -0.148 -16.929 24.568 1.00 57.72 101 MET B C 1
ATOM 3277 O O . MET B 1 101 ? -0.914 -17.890 24.675 1.00 59.15 101 MET B O 1
ATOM 3282 N N . LYS B 1 102 ? 1.058 -17.020 24.019 1.00 49.61 102 LYS B N 1
ATOM 3283 C CA . LYS B 1 102 ? 1.593 -18.290 23.513 1.00 59.93 102 LYS B CA 1
ATOM 3284 C C . LYS B 1 102 ? 1.964 -19.257 24.643 1.00 63.42 102 LYS B C 1
ATOM 3285 O O . LYS B 1 102 ? 2.051 -20.466 24.432 1.00 65.82 102 LYS B O 1
ATOM 3291 N N . ALA B 1 103 ? 2.217 -18.703 25.828 1.00 54.93 103 ALA B N 1
ATOM 3292 C CA . ALA B 1 103 ? 2.627 -19.475 27.000 1.00 57.69 103 ALA B CA 1
ATOM 3293 C C . ALA B 1 103 ? 1.484 -19.844 27.957 1.00 64.34 103 ALA B C 1
ATOM 3294 O O . ALA B 1 103 ? 1.740 -20.350 29.049 1.00 62.27 103 ALA B O 1
ATOM 3296 N N . GLY B 1 104 ? 0.243 -19.547 27.579 1.00 60.37 104 GLY B N 1
ATOM 3297 C CA . GLY B 1 104 ? -0.902 -20.010 28.342 1.00 54.39 104 GLY B CA 1
ATOM 3298 C C . GLY B 1 104 ? -1.845 -18.970 28.915 1.00 46.28 104 GLY B C 1
ATOM 3299 O O . GLY B 1 104 ? -2.925 -19.320 29.392 1.00 50.12 104 GLY B O 1
ATOM 3300 N N . ALA B 1 105 ? -1.455 -17.699 28.866 1.00 37.56 105 ALA B N 1
ATOM 3301 C CA . ALA B 1 105 ? -2.327 -16.612 29.313 1.00 32.77 105 ALA B CA 1
ATOM 3302 C C . ALA B 1 105 ? -3.533 -16.469 28.392 1.00 38.18 105 ALA B C 1
ATOM 3303 O O . ALA B 1 105 ? -3.440 -16.752 27.189 1.00 34.64 105 ALA B O 1
ATOM 3305 N N . GLN B 1 106 ? -4.660 -16.022 28.941 1.00 31.25 106 GLN B N 1
ATOM 3306 C CA . GLN B 1 106 ? -5.895 -15.917 28.162 1.00 36.79 106 GLN B CA 1
ATOM 3307 C C . GLN B 1 106 ? -6.050 -14.555 27.513 1.00 31.84 106 GLN B C 1
ATOM 3308 O O . GLN B 1 106 ? -6.768 -14.413 26.547 1.00 30.40 106 GLN B O 1
ATOM 3314 N N . ASP B 1 107 ? -5.420 -13.550 28.107 1.00 35.57 107 ASP B N 1
ATOM 3315 C CA . ASP B 1 107 ? -5.637 -12.181 27.686 1.00 33.90 107 ASP B CA 1
ATOM 3316 C C . ASP B 1 107 ? -4.565 -11.323 28.304 1.00 35.37 107 ASP B C 1
ATOM 3317 O O . ASP B 1 107 ? -3.783 -11.788 29.141 1.00 32.40 107 ASP B O 1
ATOM 3322 N N . TYR B 1 108 ? -4.501 -10.067 27.894 1.00 31.93 108 TYR B N 1
ATOM 3323 C CA . TYR B 1 108 ? -3.624 -9.141 28.592 1.00 31.83 108 TYR B CA 1
ATOM 3324 C C . TYR B 1 108 ? -4.173 -7.735 28.583 1.00 37.54 108 TYR B C 1
ATOM 3325 O O . TYR B 1 108 ? -4.998 -7.385 27.741 1.00 41.61 108 TYR B O 1
ATOM 3334 N N . LEU B 1 109 ? -3.730 -6.943 29.549 1.00 36.50 109 LEU B N 1
ATOM 3335 C CA . LEU B 1 109 ? -4.163 -5.559 29.671 1.00 35.05 109 LEU B CA 1
ATOM 3336 C C . LEU B 1 109 ? -2.956 -4.657 29.746 1.00 42.58 109 LEU B C 1
ATOM 3337 O O . LEU B 1 109 ? -1.913 -5.055 30.239 1.00 33.11 109 LEU B O 1
ATOM 3342 N N . VAL B 1 110 ? -3.101 -3.440 29.237 1.00 38.46 110 VAL B N 1
ATOM 3343 C CA . VAL B 1 110 ? -2.036 -2.460 29.318 1.00 37.28 110 VAL B CA 1
ATOM 3344 C C . VAL B 1 110 ? -2.315 -1.640 30.550 1.00 37.47 110 VAL B C 1
ATOM 3345 O O . VAL B 1 110 ? -3.373 -1.016 30.640 1.00 38.23 110 VAL B O 1
ATOM 3349 N N . LYS B 1 111 ? -1.370 -1.638 31.491 1.00 36.96 111 LYS B N 1
ATOM 3350 C CA . LYS B 1 111 ? -1.621 -1.117 32.831 1.00 34.30 111 LYS B CA 1
ATOM 3351 C C . LYS B 1 111 ? -2.216 0.284 32.805 1.00 39.02 111 LYS B C 1
ATOM 3352 O O . LYS B 1 111 ? -3.252 0.532 33.412 1.00 46.98 111 LYS B O 1
ATOM 3358 N N . GLU B 1 112 ? -1.576 1.181 32.056 1.00 36.73 112 GLU B N 1
ATOM 3359 C CA . GLU B 1 112 ? -1.974 2.585 31.989 1.00 50.79 112 GLU B CA 1
ATOM 3360 C C . GLU B 1 112 ? -3.378 2.769 31.417 1.00 59.70 112 GLU B C 1
ATOM 3361 O O . GLU B 1 112 ? -4.072 3.738 31.732 1.00 64.36 112 GLU B O 1
ATOM 3367 N N . GLN B 1 113 ? -3.778 1.828 30.572 1.00 54.89 113 GLN B N 1
ATOM 3368 C CA . GLN B 1 113 ? -5.031 1.913 29.838 1.00 57.37 113 GLN B CA 1
ATOM 3369 C C . GLN B 1 113 ? -6.216 1.245 30.556 1.00 52.80 113 GLN B C 1
ATOM 3370 O O . GLN B 1 113 ? -7.320 1.224 30.026 1.00 62.50 113 GLN B O 1
ATOM 3376 N N . ILE B 1 114 ? -6.006 0.690 31.744 1.00 51.16 114 ILE B N 1
ATOM 3377 C CA . ILE B 1 114 ? -7.079 -0.097 32.363 1.00 42.59 114 ILE B CA 1
ATOM 3378 C C . ILE B 1 114 ? -8.257 0.735 32.852 1.00 42.97 114 ILE B C 1
ATOM 3379 O O . ILE B 1 114 ? -8.105 1.745 33.541 1.00 48.90 114 ILE B O 1
ATOM 3384 N N . THR B 1 115 ? -9.439 0.321 32.419 1.00 44.46 115 THR B N 1
ATOM 3385 C CA . THR B 1 115 ? -10.691 0.869 32.893 1.00 42.34 115 THR B CA 1
ATOM 3386 C C . THR B 1 115 ? -11.421 -0.254 33.593 1.00 65.77 115 THR B C 1
ATOM 3387 O O . THR B 1 115 ? -11.078 -1.412 33.391 1.00 38.40 115 THR B O 1
ATOM 3391 N N . PRO B 1 116 ? -12.423 0.074 34.420 1.00 40.11 116 PRO B N 1
ATOM 3392 C CA . PRO B 1 116 ? -13.197 -0.984 35.073 1.00 42.09 116 PRO B CA 1
ATOM 3393 C C . PRO B 1 116 ? -13.795 -1.930 34.043 1.00 43.84 116 PRO B C 1
ATOM 3394 O O . PRO B 1 116 ? -13.737 -3.145 34.229 1.00 34.04 116 PRO B O 1
ATOM 3398 N N . GLU B 1 117 ? -14.323 -1.362 32.959 1.00 43.18 117 GLU B N 1
ATOM 3399 C CA . GLU B 1 117 ? -14.953 -2.118 31.884 1.00 48.33 117 GLU B CA 1
ATOM 3400 C C . GLU B 1 117 ? -13.995 -3.096 31.198 1.00 41.30 117 GLU B C 1
ATOM 3401 O O . GLU B 1 117 ? -14.343 -4.247 30.981 1.00 47.28 117 GLU B O 1
ATOM 3407 N N . GLU B 1 118 ? -12.796 -2.635 30.845 1.00 33.74 118 GLU B N 1
ATOM 3408 C CA . GLU B 1 118 ? -11.832 -3.516 30.197 1.00 39.55 118 GLU B CA 1
ATOM 3409 C C . GLU B 1 118 ? -11.494 -4.664 31.149 1.00 44.95 118 GLU B C 1
ATOM 3410 O O . GLU B 1 118 ? -11.353 -5.801 30.705 1.00 34.33 118 GLU B O 1
ATOM 3416 N N . LEU B 1 119 ? -11.384 -4.369 32.447 1.00 37.32 119 LEU B N 1
ATOM 3417 C CA . LEU B 1 119 ? -11.016 -5.390 33.444 1.00 34.16 119 LEU B CA 1
ATOM 3418 C C . LEU B 1 119 ? -12.079 -6.474 33.525 1.00 32.36 119 LEU B C 1
ATOM 3419 O O . LEU B 1 119 ? -11.747 -7.639 33.588 1.00 34.93 119 LEU B O 1
ATOM 3424 N N . HIS B 1 120 ? -13.351 -6.077 33.577 1.00 35.69 120 HIS B N 1
ATOM 3425 C CA . HIS B 1 120 ? -14.465 -7.031 33.580 1.00 37.68 120 HIS B CA 1
ATOM 3426 C C . HIS B 1 120 ? -14.524 -7.871 32.310 1.00 41.69 120 HIS B C 1
ATOM 3427 O O . HIS B 1 120 ? -14.740 -9.068 32.365 1.00 39.01 120 HIS B O 1
ATOM 3434 N N . LEU B 1 121 ? -14.321 -7.235 31.168 1.00 42.73 121 LEU B N 1
ATOM 3435 C CA . LEU B 1 121 ? -14.322 -7.946 29.900 1.00 41.83 121 LEU B CA 1
ATOM 3436 C C . LEU B 1 121 ? -13.236 -9.001 29.901 1.00 37.36 121 LEU B C 1
ATOM 3437 O O . LEU B 1 121 ? -13.479 -10.143 29.544 1.00 33.70 121 LEU B O 1
ATOM 3442 N N . ALA B 1 122 ? -12.027 -8.617 30.291 1.00 28.91 122 ALA B N 1
ATOM 3443 C CA . ALA B 1 122 ? -10.911 -9.550 30.236 1.00 36.19 122 ALA B CA 1
ATOM 3444 C C . ALA B 1 122 ? -11.121 -10.710 31.226 1.00 35.16 122 ALA B C 1
ATOM 3445 O O . ALA B 1 122 ? -10.829 -11.867 30.892 1.00 33.95 122 ALA B O 1
ATOM 3447 N N . VAL B 1 123 ? -11.607 -10.408 32.428 1.00 32.94 123 VAL B N 1
ATOM 3448 C CA . VAL B 1 123 ? -11.824 -11.463 33.431 1.00 34.58 123 VAL B CA 1
ATOM 3449 C C . VAL B 1 123 ? -12.911 -12.444 32.973 1.00 32.62 123 VAL B C 1
ATOM 3450 O O . VAL B 1 123 ? -12.721 -13.666 33.042 1.00 31.95 123 VAL B O 1
ATOM 3454 N N . ASN B 1 124 ? -14.036 -11.914 32.504 1.00 30.22 124 ASN B N 1
ATOM 3455 C CA . ASN B 1 124 ? -15.090 -12.739 31.910 1.00 34.70 124 ASN B CA 1
ATOM 3456 C C . ASN B 1 124 ? -14.574 -13.634 30.797 1.00 35.35 124 ASN B C 1
ATOM 3457 O O . ASN B 1 124 ? -14.856 -14.834 30.787 1.00 41.78 124 ASN B O 1
ATOM 3462 N N . GLY B 1 125 ? -13.818 -13.051 29.867 1.00 34.52 125 GLY B N 1
ATOM 3463 C CA . GLY B 1 125 ? -13.314 -13.790 28.718 1.00 36.30 125 GLY B CA 1
ATOM 3464 C C . GLY B 1 125 ? -12.371 -14.889 29.158 1.00 38.77 125 GLY B C 1
ATOM 3465 O O . GLY B 1 125 ? -12.403 -16.002 28.639 1.00 34.48 125 GLY B O 1
ATOM 3466 N N . ALA B 1 126 ? -11.501 -14.575 30.112 1.00 33.64 126 ALA B N 1
ATOM 3467 C CA . ALA B 1 126 ? -10.544 -15.560 30.584 1.00 30.02 126 ALA B CA 1
ATOM 3468 C C . ALA B 1 126 ? -11.286 -16.747 31.218 1.00 28.95 126 ALA B C 1
ATOM 3469 O O . ALA B 1 126 ? -10.981 -17.915 30.949 1.00 35.63 126 ALA B O 1
ATOM 3471 N N . ILE B 1 127 ? -12.277 -16.435 32.037 1.00 25.23 127 ILE B N 1
ATOM 3472 C CA . ILE B 1 127 ? -13.020 -17.467 32.736 1.00 33.44 127 ILE B CA 1
ATOM 3473 C C . ILE B 1 127 ? -13.858 -18.278 31.747 1.00 38.77 127 ILE B C 1
ATOM 3474 O O . ILE B 1 127 ? -13.855 -19.513 31.778 1.00 33.83 127 ILE B O 1
ATOM 3479 N N . GLU B 1 128 ? -14.546 -17.579 30.852 1.00 27.43 128 GLU B N 1
ATOM 3480 C CA . GLU B 1 128 ? -15.406 -18.266 29.874 1.00 31.86 128 GLU B CA 1
ATOM 3481 C C . GLU B 1 128 ? -14.595 -19.165 28.954 1.00 36.05 128 GLU B C 1
ATOM 3482 O O . GLU B 1 128 ? -15.001 -20.295 28.650 1.00 34.47 128 GLU B O 1
ATOM 3488 N N . THR B 1 129 ? -13.449 -18.669 28.507 1.00 30.28 129 THR B N 1
ATOM 3489 C CA . THR B 1 129 ? -12.612 -19.423 27.600 1.00 27.00 129 THR B CA 1
ATOM 3490 C C . THR B 1 129 ? -11.989 -20.660 28.251 1.00 40.54 129 THR B C 1
ATOM 3491 O O . THR B 1 129 ? -11.918 -21.744 27.657 1.00 30.86 129 THR B O 1
ATOM 3495 N N . VAL B 1 130 ? -11.513 -20.511 29.477 1.00 33.19 130 VAL B N 1
ATOM 3496 C CA . VAL B 1 130 ? -11.001 -21.680 30.190 1.00 33.58 130 VAL B CA 1
ATOM 3497 C C . VAL B 1 130 ? -12.139 -22.677 30.397 1.00 23.81 130 VAL B C 1
ATOM 3498 O O . VAL B 1 130 ? -11.917 -23.875 30.311 1.00 29.25 130 VAL B O 1
ATOM 3502 N N . HIS B 1 131 ? -13.345 -22.172 30.663 1.00 25.13 131 HIS B N 1
ATOM 3503 C CA . HIS B 1 131 ? -14.521 -23.029 30.829 1.00 32.83 131 HIS B CA 1
ATOM 3504 C C . HIS B 1 131 ? -14.800 -23.831 29.555 1.00 31.65 131 HIS B C 1
ATOM 3505 O O . HIS B 1 131 ? -15.050 -25.027 29.620 1.00 27.75 131 HIS B O 1
ATOM 3512 N N . LEU B 1 132 ? -14.743 -23.176 28.398 1.00 27.74 132 LEU B N 1
ATOM 3513 C CA . LEU B 1 132 ? -14.944 -23.886 27.124 1.00 31.63 132 LEU B CA 1
ATOM 3514 C C . LEU B 1 132 ? -13.916 -24.976 26.916 1.00 26.95 132 LEU B C 1
ATOM 3515 O O . LEU B 1 132 ? -14.252 -26.113 26.606 1.00 29.43 132 LEU B O 1
ATOM 3520 N N . ARG B 1 133 ? -12.643 -24.638 27.086 1.00 29.94 133 ARG B N 1
ATOM 3521 C CA . ARG B 1 133 ? -11.601 -25.629 26.898 1.00 25.96 133 ARG B CA 1
ATOM 3522 C C . ARG B 1 133 ? -11.738 -26.781 27.907 1.00 32.26 133 ARG B C 1
ATOM 3523 O O . ARG B 1 133 ? -11.516 -27.941 27.578 1.00 31.31 133 ARG B O 1
ATOM 3531 N N . THR B 1 134 ? -12.136 -26.464 29.128 1.00 30.21 134 THR B N 1
ATOM 3532 C CA . THR B 1 134 ? -12.276 -27.516 30.146 1.00 25.78 134 THR B CA 1
ATOM 3533 C C . THR B 1 134 ? -13.438 -28.459 29.811 1.00 26.64 134 THR B C 1
ATOM 3534 O O . THR B 1 134 ? -13.318 -29.683 29.944 1.00 33.02 134 THR B O 1
ATOM 3538 N N . GLN B 1 135 ? -14.568 -27.888 29.395 1.00 28.40 135 GLN B N 1
ATOM 3539 C CA . GLN B 1 135 ? -15.726 -28.682 28.995 1.00 26.18 135 GLN B CA 1
ATOM 3540 C C . GLN B 1 135 ? -15.368 -29.568 27.807 1.00 28.64 135 GLN B C 1
ATOM 3541 O O . GLN B 1 135 ? -15.764 -30.725 27.736 1.00 29.64 135 GLN B O 1
ATOM 3547 N N . LEU B 1 136 ? -14.653 -28.999 26.842 1.00 28.70 136 LEU B N 1
ATOM 3548 C CA . LEU B 1 136 ? -14.277 -29.780 25.662 1.00 30.46 136 LEU B CA 1
ATOM 3549 C C . LEU B 1 136 ? -13.445 -30.965 26.090 1.00 29.63 136 LEU B C 1
ATOM 3550 O O . LEU B 1 136 ? -13.688 -32.085 25.670 1.00 31.74 136 LEU B O 1
ATOM 3555 N N . HIS 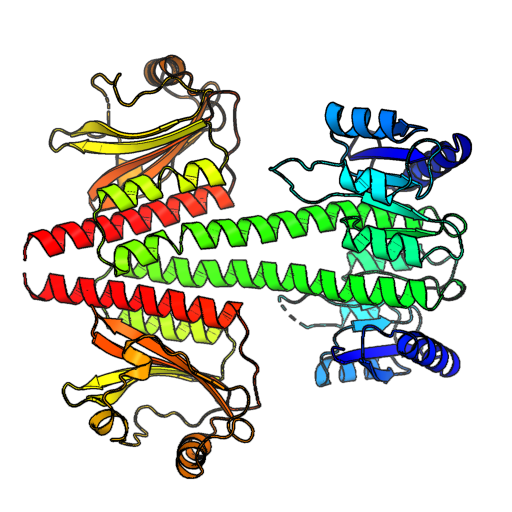B 1 137 ? -12.463 -30.700 26.939 1.00 28.82 137 HIS B N 1
ATOM 3556 C CA . HIS B 1 137 ? -11.638 -31.748 27.494 1.00 33.86 137 HIS B CA 1
ATOM 3557 C C . HIS B 1 137 ? -12.488 -32.791 28.191 1.00 35.64 137 HIS B C 1
ATOM 3558 O O . HIS B 1 137 ? -12.269 -33.988 28.049 1.00 34.28 137 HIS B O 1
ATOM 3565 N N . GLN B 1 138 ? -13.456 -32.333 28.974 1.00 35.63 138 GLN B N 1
ATOM 3566 C CA . GLN B 1 138 ? -14.267 -33.278 29.723 1.00 34.34 138 GLN B CA 1
ATOM 3567 C C . GLN B 1 138 ? -15.147 -34.114 28.794 1.00 37.67 138 GLN B C 1
ATOM 3568 O O . GLN B 1 138 ? -15.330 -35.308 29.016 1.00 33.64 138 GLN B O 1
ATOM 3574 N N . ARG B 1 139 ? -15.684 -33.491 27.756 1.00 35.10 139 ARG B N 1
ATOM 3575 C CA . ARG B 1 139 ? -16.526 -34.216 26.819 1.00 31.31 139 ARG B CA 1
ATOM 3576 C C . ARG B 1 139 ? -15.734 -35.285 26.083 1.00 34.38 139 ARG B C 1
ATOM 3577 O O . ARG B 1 139 ? -16.246 -36.368 25.815 1.00 32.71 139 ARG B O 1
ATOM 3585 N N . ILE B 1 140 ? -14.494 -34.973 25.740 1.00 31.70 140 ILE B N 1
ATOM 3586 C CA . ILE B 1 140 ? -13.639 -35.955 25.070 1.00 33.72 140 ILE B CA 1
ATOM 3587 C C . ILE B 1 140 ? -13.353 -37.148 25.995 1.00 36.90 140 ILE B C 1
ATOM 3588 O O . ILE B 1 140 ? -13.445 -38.302 25.583 1.00 34.13 140 ILE B O 1
ATOM 3593 N N . GLU B 1 141 ? -13.046 -36.867 27.257 1.00 33.20 141 GLU B N 1
ATOM 3594 C CA . GLU B 1 141 ? -12.770 -37.934 28.230 1.00 32.71 141 GLU B CA 1
ATOM 3595 C C . GLU B 1 141 ? -14.005 -38.765 28.506 1.00 33.96 141 GLU B C 1
ATOM 3596 O O . GLU B 1 141 ? -13.953 -39.990 28.580 1.00 36.02 141 GLU B O 1
ATOM 3602 N N . ARG B 1 142 ? -15.125 -38.076 28.630 1.00 29.32 142 ARG B N 1
ATOM 3603 C CA . ARG B 1 142 ? -16.402 -38.709 28.838 1.00 33.17 142 ARG B CA 1
ATOM 3604 C C . ARG B 1 142 ? -16.784 -39.679 27.706 1.00 44.05 142 ARG B C 1
ATOM 3605 O O . ARG B 1 142 ? -17.319 -40.754 27.951 1.00 34.25 142 ARG B O 1
ATOM 3613 N N . GLU B 1 143 ? -16.541 -39.278 26.461 1.00 32.21 143 GLU B N 1
ATOM 3614 C CA . GLU B 1 143 ? -16.847 -40.146 25.312 1.00 32.09 143 GLU B CA 1
ATOM 3615 C C . GLU B 1 143 ? -16.003 -41.419 25.285 1.00 34.30 143 GLU B C 1
ATOM 3616 O O . GLU B 1 143 ? -16.481 -42.488 24.868 1.00 34.76 143 GLU B O 1
ATOM 3622 N N . ARG B 1 144 ? -14.755 -41.299 25.720 1.00 32.13 144 ARG B N 1
ATOM 3623 C CA . ARG B 1 144 ? -13.865 -42.440 25.831 1.00 36.29 144 ARG B CA 1
ATOM 3624 C C . ARG B 1 144 ? -14.387 -43.482 26.806 1.00 38.20 144 ARG B C 1
ATOM 3625 O O . ARG B 1 144 ? -14.385 -44.674 26.505 1.00 35.36 144 ARG B O 1
ATOM 3633 N N . VAL B 1 145 ? -14.843 -43.040 27.971 1.00 37.70 145 VAL B N 1
ATOM 3634 C CA . VAL B 1 145 ? -15.342 -43.968 28.975 1.00 39.78 145 VAL B CA 1
ATOM 3635 C C . VAL B 1 145 ? -16.552 -44.723 28.438 1.00 34.05 145 VAL B C 1
ATOM 3636 O O . VAL B 1 145 ? -16.619 -45.946 28.506 1.00 39.93 145 VAL B O 1
ATOM 3640 N N . VAL B 1 146 ? -17.494 -43.973 27.875 1.00 33.50 146 VAL B N 1
ATOM 3641 C CA . VAL B 1 146 ? -18.728 -44.521 27.340 1.00 29.35 146 VAL B CA 1
ATOM 3642 C C . VAL B 1 146 ? -18.433 -45.489 26.193 1.00 44.09 146 VAL B C 1
ATOM 3643 O O . VAL B 1 146 ? -19.018 -46.571 26.103 1.00 35.95 146 VAL B O 1
ATOM 3647 N N . SER B 1 147 ? -17.538 -45.088 25.300 1.00 33.15 147 SER B N 1
ATOM 3648 C CA . SER B 1 147 ? -17.169 -45.944 24.171 1.00 33.12 147 SER B CA 1
ATOM 3649 C C . SER B 1 147 ? -16.513 -47.255 24.648 1.00 39.13 147 SER B C 1
ATOM 3650 O O . SER B 1 147 ? -16.729 -48.332 24.073 1.00 35.54 147 SER B O 1
ATOM 3653 N N . GLN B 1 148 ? -15.679 -47.154 25.674 1.00 34.74 148 GLN B N 1
ATOM 3654 C CA . GLN B 1 148 ? -15.008 -48.338 26.206 1.00 41.81 148 GLN B CA 1
ATOM 3655 C C . GLN B 1 148 ? -16.017 -49.358 26.750 1.00 39.58 148 GLN B C 1
ATOM 3656 O O . GLN B 1 148 ? -15.950 -50.555 26.449 1.00 38.49 148 GLN B O 1
ATOM 3662 N N . ILE B 1 149 ? -16.984 -48.870 27.512 1.00 36.63 149 ILE B N 1
ATOM 3663 C CA . ILE B 1 149 ? -18.026 -49.719 28.059 1.00 39.57 149 ILE B CA 1
ATOM 3664 C C . ILE B 1 149 ? -18.837 -50.346 26.948 1.00 49.83 149 ILE B C 1
ATOM 3665 O O . ILE B 1 149 ? -19.177 -51.533 27.018 1.00 40.18 149 ILE B O 1
ATOM 3670 N N . THR B 1 150 ? -19.151 -49.544 25.932 1.00 37.28 150 THR B N 1
ATOM 3671 C CA . THR B 1 150 ? -19.891 -50.026 24.789 1.00 35.03 150 THR B CA 1
ATOM 3672 C C . THR B 1 150 ? -19.112 -51.144 24.092 1.00 39.97 150 THR B C 1
ATOM 3673 O O . THR B 1 150 ? -19.707 -52.141 23.681 1.00 36.95 150 THR B O 1
ATOM 3677 N N . GLN B 1 151 ? -17.796 -50.982 23.941 1.00 35.85 151 GLN B N 1
ATOM 3678 C CA . GLN B 1 151 ? -17.008 -52.036 23.290 1.00 42.34 151 GLN B CA 1
ATOM 3679 C C . GLN B 1 151 ? -17.064 -53.338 24.126 1.00 51.78 151 GLN B C 1
ATOM 3680 O O . GLN B 1 151 ? -17.287 -54.436 23.585 1.00 44.29 151 GLN B O 1
ATOM 3686 N N . LYS B 1 152 ? -16.945 -53.199 25.444 1.00 40.64 152 LYS B N 1
ATOM 3687 C CA . LYS B 1 152 ? -16.946 -54.355 26.344 1.00 39.48 152 LYS B CA 1
ATOM 3688 C C . LYS B 1 152 ? -18.272 -55.128 26.284 1.00 43.27 152 LYS B C 1
ATOM 3689 O O . LYS B 1 152 ? -18.282 -56.357 26.267 1.00 47.83 152 LYS B O 1
ATOM 3695 N N . ILE B 1 153 ? -19.386 -54.409 26.199 1.00 40.83 153 ILE B N 1
ATOM 3696 C CA . ILE B 1 153 ? -20.694 -55.034 26.113 1.00 38.91 153 ILE B CA 1
ATOM 3697 C C . ILE B 1 153 ? -20.817 -55.784 24.786 1.00 49.20 153 ILE B C 1
ATOM 3698 O O . ILE B 1 153 ? -21.365 -56.890 24.738 1.00 44.80 153 ILE B O 1
ATOM 3703 N N . HIS B 1 154 ? -20.314 -55.179 23.709 1.00 42.94 154 HIS B N 1
ATOM 3704 C CA . HIS B 1 154 ? -20.303 -55.835 22.397 1.00 43.82 154 HIS B CA 1
ATOM 3705 C C . HIS B 1 154 ? -19.448 -57.112 22.411 1.00 43.72 154 HIS B C 1
ATOM 3706 O O . HIS B 1 154 ? -19.812 -58.100 21.782 1.00 48.81 154 HIS B O 1
ATOM 3713 N N . GLN B 1 155 ? -18.329 -57.088 23.137 1.00 72.90 155 GLN B N 1
ATOM 3714 C CA . GLN B 1 155 ? -17.399 -58.217 23.136 1.00 67.56 155 GLN B CA 1
ATOM 3715 C C . GLN B 1 155 ? -17.640 -59.311 24.174 1.00 65.55 155 GLN B C 1
ATOM 3716 O O . GLN B 1 155 ? -17.125 -60.408 24.020 1.00 71.98 155 GLN B O 1
ATOM 3722 N N . THR B 1 156 ? -18.442 -59.056 25.202 1.00 69.17 156 THR B N 1
ATOM 3723 C CA . THR B 1 156 ? -18.567 -60.061 26.252 1.00 81.90 156 THR B CA 1
ATOM 3724 C C . THR B 1 156 ? -19.824 -59.986 27.080 1.00 90.17 156 THR B C 1
ATOM 3725 O O . THR B 1 156 ? -20.426 -58.928 27.261 1.00 86.64 156 THR B O 1
ATOM 3729 N N . LEU B 1 157 ? -20.228 -61.159 27.544 1.00 105.54 157 LEU B N 1
ATOM 3730 C CA . LEU B 1 157 ? -21.351 -61.303 28.447 1.00 117.64 157 LEU B CA 1
ATOM 3731 C C . LEU B 1 157 ? -20.883 -61.319 29.913 1.00 121.91 157 LEU B C 1
ATOM 3732 O O . LEU B 1 157 ? -21.706 -61.417 30.827 1.00 120.49 157 LEU B O 1
ATOM 3737 N N . ASP B 1 158 ? -19.565 -61.248 30.133 1.00 120.20 158 ASP B N 1
ATOM 3738 C CA . ASP B 1 158 ? -19.017 -61.292 31.493 1.00 107.42 158 ASP B CA 1
ATOM 3739 C C . ASP B 1 158 ? -19.409 -60.038 32.255 1.00 85.03 158 ASP B C 1
ATOM 3740 O O . ASP B 1 158 ? -18.765 -58.992 32.137 1.00 73.68 158 ASP B O 1
ATOM 3745 N N . LEU B 1 159 ? -20.458 -60.171 33.053 1.00 68.18 159 LEU B N 1
ATOM 3746 C CA . LEU B 1 159 ? -21.034 -59.057 33.784 1.00 63.25 159 LEU B CA 1
ATOM 3747 C C . LEU B 1 159 ? -20.048 -58.427 34.757 1.00 62.03 159 LEU B C 1
ATOM 3748 O O . LEU B 1 159 ? -20.041 -57.223 34.937 1.00 62.54 159 LEU B O 1
ATOM 3753 N N . GLU B 1 160 ? -19.224 -59.250 35.393 1.00 65.19 160 GLU B N 1
ATOM 3754 C CA . GLU B 1 160 ? -18.253 -58.756 36.365 1.00 70.27 160 GLU B CA 1
ATOM 3755 C C . GLU B 1 160 ? -17.186 -57.833 35.770 1.00 68.39 160 GLU B C 1
ATOM 3756 O O . GLU B 1 160 ? -16.856 -56.797 36.344 1.00 68.22 160 GLU B O 1
ATOM 3762 N N . GLU B 1 161 ? -16.638 -58.220 34.627 1.00 69.21 161 GLU B N 1
ATOM 3763 C CA . GLU B 1 161 ? -15.599 -57.433 33.982 1.00 64.74 161 GLU B CA 1
ATOM 3764 C C . GLU B 1 161 ? -16.161 -56.096 33.532 1.00 59.72 161 GLU B C 1
ATOM 3765 O O . GLU B 1 161 ? -15.485 -55.066 33.598 1.00 65.37 161 GLU B O 1
ATOM 3771 N N . ILE B 1 162 ? -17.403 -56.124 33.061 1.00 56.64 162 ILE B N 1
ATOM 3772 C CA . ILE B 1 162 ? -18.088 -54.912 32.627 1.00 60.46 162 ILE B CA 1
ATOM 3773 C C . ILE B 1 162 ? -18.331 -53.980 33.815 1.00 63.87 162 ILE B C 1
ATOM 3774 O O . ILE B 1 162 ? -18.116 -52.765 33.728 1.00 62.02 162 ILE B O 1
ATOM 3779 N N . LEU B 1 163 ? -18.776 -54.560 34.929 1.00 62.08 163 LEU B N 1
ATOM 3780 C CA . LEU B 1 163 ? -18.993 -53.784 36.142 1.00 56.35 163 LEU B CA 1
ATOM 3781 C C . LEU B 1 163 ? -17.675 -53.230 36.663 1.00 54.17 163 LEU B C 1
ATOM 3782 O O . LEU B 1 163 ? -17.602 -52.069 37.083 1.00 57.44 163 LEU B O 1
ATOM 3787 N N . GLN B 1 164 ? -16.634 -54.056 36.615 1.00 56.63 164 GLN B N 1
ATOM 3788 C CA . GLN B 1 164 ? -15.312 -53.654 37.078 1.00 52.71 164 GLN B CA 1
ATOM 3789 C C . GLN B 1 164 ? -14.751 -52.476 36.263 1.00 61.29 164 GLN B C 1
ATOM 3790 O O . GLN B 1 164 ? -14.311 -51.470 36.821 1.00 64.78 164 GLN B O 1
ATOM 3796 N N . THR B 1 165 ? -14.812 -52.581 34.945 1.00 60.17 165 THR B N 1
ATOM 3797 C CA . THR B 1 165 ? -14.301 -51.524 34.089 1.00 58.08 165 THR B CA 1
ATOM 3798 C C . THR B 1 165 ? -15.068 -50.227 34.345 1.00 52.65 165 THR B C 1
ATOM 3799 O O . THR B 1 165 ? -14.481 -49.142 34.437 1.00 50.66 165 THR B O 1
ATOM 3803 N N . THR B 1 166 ? -16.379 -50.350 34.497 1.00 51.42 166 THR B N 1
ATOM 3804 C CA . THR B 1 166 ? -17.220 -49.183 34.734 1.00 48.01 166 THR B CA 1
ATOM 3805 C C . THR B 1 166 ? -16.776 -48.437 35.992 1.00 54.63 166 THR B C 1
ATOM 3806 O O . THR B 1 166 ? -16.564 -47.236 35.974 1.00 53.24 166 THR B O 1
ATOM 3810 N N . VAL B 1 167 ? -16.594 -49.165 37.081 1.00 54.90 167 VAL B N 1
ATOM 3811 C CA . VAL B 1 167 ? -16.272 -48.542 38.361 1.00 52.48 167 VAL B CA 1
ATOM 3812 C C . VAL B 1 167 ? -14.904 -47.854 38.334 1.00 49.49 167 VAL B C 1
ATOM 3813 O O . VAL B 1 167 ? -14.738 -46.729 38.822 1.00 46.71 167 VAL B O 1
ATOM 3817 N N . THR B 1 168 ? -13.934 -48.523 37.725 1.00 49.81 168 THR B N 1
ATOM 3818 C CA . THR B 1 168 ? -12.582 -47.985 37.621 1.00 54.61 168 THR B CA 1
ATOM 3819 C C . THR B 1 168 ? -12.532 -46.735 36.770 1.00 52.13 168 THR B C 1
ATOM 3820 O O . THR B 1 168 ? -11.912 -45.733 37.142 1.00 54.11 168 THR B O 1
ATOM 3824 N N . GLU B 1 169 ? -13.160 -46.801 35.605 1.00 49.49 169 GLU B N 1
ATOM 3825 C CA . GLU B 1 169 ? -13.149 -45.656 34.704 1.00 50.11 169 GLU B CA 1
ATOM 3826 C C . GLU B 1 169 ? -13.957 -44.458 35.225 1.00 53.42 169 GLU B C 1
ATOM 3827 O O . GLU B 1 169 ? -13.489 -43.326 35.127 1.00 52.63 169 GLU B O 1
ATOM 3833 N N . VAL B 1 170 ? -15.141 -44.679 35.790 1.00 49.65 170 VAL B N 1
ATOM 3834 C CA . VAL B 1 170 ? -15.891 -43.537 36.323 1.00 51.87 170 VAL B CA 1
ATOM 3835 C C . VAL B 1 170 ? -15.109 -42.886 37.472 1.00 47.84 170 VAL B C 1
ATOM 3836 O O . VAL B 1 170 ? -15.080 -41.658 37.594 1.00 48.85 170 VAL B O 1
ATOM 3840 N N . ARG B 1 171 ? -14.470 -43.692 38.315 1.00 50.16 171 ARG B N 1
ATOM 3841 C CA . ARG B 1 171 ? -13.727 -43.123 39.434 1.00 51.99 171 ARG B CA 1
ATOM 3842 C C . ARG B 1 171 ? -12.587 -42.247 38.952 1.00 48.15 171 ARG B C 1
ATOM 3843 O O . ARG B 1 171 ? -12.385 -41.138 39.455 1.00 44.48 171 ARG B O 1
ATOM 3851 N N . GLN B 1 172 ? -11.849 -42.771 37.980 1.00 42.15 172 GLN B N 1
ATOM 3852 C CA . GLN B 1 172 ? -10.719 -42.089 37.370 1.00 55.19 172 GLN B CA 1
ATOM 3853 C C . GLN B 1 172 ? -11.175 -40.784 36.710 1.00 52.57 172 GLN B C 1
ATOM 3854 O O . GLN B 1 172 ? -10.538 -39.740 36.871 1.00 50.24 172 GLN B O 1
ATOM 3860 N N . PHE B 1 173 ? -12.293 -40.850 35.987 1.00 52.36 173 PHE B N 1
ATOM 3861 C CA . PHE B 1 173 ? -12.836 -39.680 35.281 1.00 52.72 173 PHE B CA 1
ATOM 3862 C C . PHE B 1 173 ? -13.292 -38.604 36.260 1.00 52.32 173 PHE B C 1
ATOM 3863 O O . PHE B 1 173 ? -13.045 -37.422 36.056 1.00 48.74 173 PHE B O 1
ATOM 3871 N N . LEU B 1 174 ? -13.976 -39.024 37.317 1.00 47.38 174 LEU B N 1
ATOM 3872 C CA . LEU B 1 174 ? -14.522 -38.095 38.293 1.00 48.47 174 LEU B CA 1
ATOM 3873 C C . LEU B 1 174 ? -13.478 -37.625 39.314 1.00 49.43 174 LEU B C 1
ATOM 3874 O O . LEU B 1 174 ? -13.701 -36.639 40.016 1.00 57.40 174 LEU B O 1
ATOM 3879 N N . GLN B 1 175 ? -12.355 -38.335 39.396 1.00 52.66 175 GLN B N 1
ATOM 3880 C CA . GLN B 1 175 ? -11.356 -38.092 40.436 1.00 59.77 175 GLN B CA 1
ATOM 3881 C C . GLN B 1 175 ? -12.029 -38.148 41.790 1.00 57.71 175 GLN B C 1
ATOM 3882 O O . GLN B 1 175 ? -11.815 -37.293 42.655 1.00 54.89 175 GLN B O 1
ATOM 3888 N N . ALA B 1 176 ? -12.841 -39.165 41.962 1.00 53.65 176 ALA B N 1
ATOM 3889 C CA . ALA B 1 176 ? -13.581 -39.357 43.173 1.00 47.76 176 ALA B CA 1
ATOM 3890 C C . ALA B 1 176 ? -12.889 -40.329 44.073 1.00 52.22 176 ALA B C 1
ATOM 3891 O O . ALA B 1 176 ? -12.174 -41.182 43.632 1.00 50.29 176 ALA B O 1
ATOM 3893 N N . ASP B 1 177 ? -13.127 -40.170 45.359 1.00 58.04 177 ASP B N 1
ATOM 3894 C CA . ASP B 1 177 ? -12.564 -41.032 46.382 1.00 58.62 177 ASP B CA 1
ATOM 3895 C C . ASP B 1 177 ? -13.035 -42.483 46.335 1.00 57.72 177 ASP B C 1
ATOM 3896 O O . ASP B 1 177 ? -12.272 -43.371 46.586 1.00 56.55 177 ASP B O 1
ATOM 3901 N N . ARG B 1 178 ? -14.297 -42.714 46.024 1.00 63.54 178 ARG B N 1
ATOM 3902 C CA . ARG B 1 178 ? -14.820 -44.066 45.942 1.00 61.06 178 ARG B CA 1
ATOM 3903 C C . ARG B 1 178 ? -16.000 -44.213 45.031 1.00 62.75 178 ARG B C 1
ATOM 3904 O O . ARG B 1 178 ? -16.839 -43.356 44.969 1.00 60.61 178 ARG B O 1
ATOM 3912 N N . VAL B 1 179 ? -16.037 -45.311 44.307 1.00 58.33 179 VAL B N 1
ATOM 3913 C CA . VAL B 1 179 ? -17.186 -45.674 43.487 1.00 53.76 179 VAL B CA 1
ATOM 3914 C C . VAL B 1 179 ? -17.488 -47.128 43.779 1.00 59.18 179 VAL B C 1
ATOM 3915 O O . VAL B 1 179 ? -16.574 -47.951 43.863 1.00 58.21 179 VAL B O 1
ATOM 3919 N N . PHE B 1 180 ? -18.741 -47.493 43.979 1.00 55.93 180 PHE B N 1
ATOM 3920 C CA . PHE B 1 180 ? -19.055 -48.887 44.166 1.00 58.89 180 PHE B CA 1
ATOM 3921 C C . PHE B 1 180 ? -20.394 -49.263 43.589 1.00 62.97 180 PHE B C 1
ATOM 3922 O O . PHE B 1 180 ? -21.190 -48.409 43.311 1.00 64.99 180 PHE B O 1
ATOM 3930 N N . VAL B 1 181 ? -20.615 -50.546 43.377 1.00 63.35 181 VAL B N 1
ATOM 3931 C CA . VAL B 1 181 ? -21.884 -51.055 42.881 1.00 58.49 181 VAL B CA 1
ATOM 3932 C C . VAL B 1 181 ? -22.590 -51.845 43.963 1.00 54.71 181 VAL B C 1
ATOM 3933 O O . VAL B 1 181 ? -22.049 -52.812 44.497 1.00 59.83 181 VAL B O 1
ATOM 3937 N N . TYR B 1 182 ? -23.815 -51.432 44.259 1.00 56.67 182 TYR B N 1
ATOM 3938 C CA . TYR B 1 182 ? -24.627 -52.033 45.313 1.00 63.22 182 TYR B CA 1
ATOM 3939 C C . TYR B 1 182 ? -25.727 -52.850 44.664 1.00 68.77 182 TYR B C 1
ATOM 3940 O O . TYR B 1 182 ? -26.592 -52.297 43.994 1.00 72.53 182 TYR B O 1
ATOM 3949 N N . ARG B 1 183 ? -25.693 -54.162 44.857 1.00 64.60 183 ARG B N 1
ATOM 3950 C CA . ARG B 1 183 ? -26.677 -55.043 44.242 1.00 63.14 183 ARG B CA 1
ATOM 3951 C C . ARG B 1 183 ? -27.735 -55.522 45.226 1.00 67.40 183 ARG B C 1
ATOM 3952 O O . ARG B 1 183 ? -27.423 -55.964 46.342 1.00 67.46 183 ARG B O 1
ATOM 3960 N N . PHE B 1 184 ? -28.990 -55.461 44.794 1.00 65.74 184 PHE B N 1
ATOM 3961 C CA . PHE B 1 184 ? -30.098 -55.883 45.643 1.00 68.20 184 PHE B CA 1
ATOM 3962 C C . PHE B 1 184 ? -30.396 -57.370 45.576 1.00 69.90 184 PHE B C 1
ATOM 3963 O O . PHE B 1 184 ? -30.433 -57.975 44.508 1.00 67.30 184 PHE B O 1
ATOM 3971 N N . GLN B 1 185 ? -30.642 -57.940 46.745 1.00 71.02 185 GLN B N 1
ATOM 3972 C CA . GLN B 1 185 ? -31.053 -59.320 46.867 1.00 80.21 185 GLN B CA 1
ATOM 3973 C C . GLN B 1 185 ? -32.543 -59.350 46.602 1.00 85.96 185 GLN B C 1
ATOM 3974 O O . GLN B 1 185 ? -33.174 -58.293 46.593 1.00 79.61 185 GLN B O 1
ATOM 3980 N N . PRO B 1 186 ? -33.106 -60.545 46.346 1.00 97.82 186 PRO B N 1
ATOM 3981 C CA . PRO B 1 186 ? -34.548 -60.645 46.096 1.00 101.02 186 PRO B CA 1
ATOM 3982 C C . PRO B 1 186 ? -35.397 -59.914 47.128 1.00 103.24 186 PRO B C 1
ATOM 3983 O O . PRO B 1 186 ? -36.377 -59.267 46.759 1.00 103.87 186 PRO B O 1
ATOM 3987 N N . ASP B 1 187 ? -34.997 -59.982 48.393 1.00 104.70 187 ASP B N 1
ATOM 3988 C CA . ASP B 1 187 ? -35.755 -59.358 49.470 1.00 106.10 187 ASP B CA 1
ATOM 3989 C C . ASP B 1 187 ? -35.363 -57.899 49.651 1.00 97.05 187 ASP B C 1
ATOM 3990 O O . ASP B 1 187 ? -35.750 -57.256 50.630 1.00 95.34 187 ASP B O 1
ATOM 3995 N N . PHE B 1 188 ? -34.599 -57.391 48.689 1.00 94.62 188 PHE B N 1
ATOM 3996 C CA . PHE B 1 188 ? -34.185 -55.991 48.648 1.00 101.03 188 PHE B CA 1
ATOM 3997 C C . PHE B 1 188 ? -33.266 -55.581 49.790 1.00 98.68 188 PHE B C 1
ATOM 3998 O O . PHE B 1 188 ? -33.228 -54.417 50.189 1.00 90.97 188 PHE B O 1
ATOM 4006 N N . SER B 1 189 ? -32.519 -56.555 50.297 1.00 96.10 189 SER B N 1
ATOM 4007 C CA . SER B 1 189 ? -31.404 -56.256 51.175 1.00 89.33 189 SER B CA 1
ATOM 4008 C C . SER B 1 189 ? -30.255 -56.004 50.194 1.00 88.87 189 SER B C 1
ATOM 4009 O O . SER B 1 189 ? -30.349 -56.379 49.020 1.00 82.28 189 SER B O 1
ATOM 4012 N N . GLY B 1 190 ? -29.187 -55.353 50.633 1.00 84.77 190 GLY B N 1
ATOM 4013 C CA . GLY B 1 190 ? -28.150 -54.992 49.687 1.00 80.37 190 GLY B CA 1
ATOM 4014 C C . GLY B 1 190 ? -26.768 -55.521 49.979 1.00 83.54 190 GLY B C 1
ATOM 4015 O O . GLY B 1 190 ? -26.404 -55.770 51.131 1.00 84.62 190 GLY B O 1
ATOM 4016 N N . ILE B 1 191 ? -25.995 -55.694 48.911 1.00 71.10 191 ILE B N 1
ATOM 4017 C CA . ILE B 1 191 ? -24.604 -56.111 49.023 1.00 78.56 191 ILE B CA 1
ATOM 4018 C C . ILE B 1 191 ? -23.729 -55.307 48.063 1.00 75.81 191 ILE B C 1
ATOM 4019 O O . ILE B 1 191 ? -24.109 -55.040 46.920 1.00 72.76 191 ILE B O 1
ATOM 4024 N N . VAL B 1 192 ? -22.549 -54.920 48.531 1.00 69.80 192 VAL B N 1
ATOM 4025 C CA . VAL B 1 192 ? -21.589 -54.257 47.666 1.00 73.29 192 VAL B CA 1
ATOM 4026 C C . VAL B 1 192 ? -20.891 -55.330 46.841 1.00 77.64 192 VAL B C 1
ATOM 4027 O O . VAL B 1 192 ? -20.273 -56.230 47.397 1.00 80.93 192 VAL B O 1
ATOM 4031 N N . VAL B 1 193 ? -20.988 -55.247 45.521 1.00 74.62 193 VAL B N 1
ATOM 4032 C CA . VAL B 1 193 ? -20.408 -56.281 44.679 1.00 80.03 193 VAL B CA 1
ATOM 4033 C C . VAL B 1 193 ? -19.012 -55.860 44.219 1.00 83.80 193 VAL B C 1
ATOM 4034 O O . VAL B 1 193 ? -18.108 -56.687 44.153 1.00 77.78 193 VAL B O 1
ATOM 4038 N N . LEU B 1 194 ? -18.823 -54.562 43.980 1.00 87.04 194 LEU B N 1
ATOM 4039 C CA . LEU B 1 194 ? -17.545 -54.035 43.487 1.00 88.16 194 LEU B CA 1
ATOM 4040 C C . LEU B 1 194 ? -17.237 -52.684 44.096 1.00 80.95 194 LEU B C 1
ATOM 4041 O O . LEU B 1 194 ? -18.145 -51.910 44.363 1.00 82.39 194 LEU B O 1
ATOM 4046 N N . GLU B 1 195 ? -15.956 -52.400 44.303 1.00 73.86 195 GLU B N 1
ATOM 4047 C CA . GLU B 1 195 ? -15.545 -51.127 44.883 1.00 70.43 195 GLU B CA 1
ATOM 4048 C C . GLU B 1 195 ? -14.214 -50.664 44.291 1.00 68.78 195 GLU B C 1
ATOM 4049 O O . GLU B 1 195 ? -13.316 -51.466 44.060 1.00 76.09 195 GLU B O 1
ATOM 4055 N N . SER B 1 196 ? -14.100 -49.365 44.040 1.00 66.61 196 SER B N 1
ATOM 4056 C CA . SER B 1 196 ? -12.842 -48.755 43.630 1.00 67.39 196 SER B CA 1
ATOM 4057 C C . SER B 1 196 ? -12.603 -47.596 44.568 1.00 71.28 196 SER B C 1
ATOM 4058 O O . SER B 1 196 ? -13.389 -46.646 44.593 1.00 68.10 196 SER B O 1
ATOM 4061 N N . VAL B 1 197 ? -11.515 -47.654 45.327 1.00 76.09 197 VAL B N 1
ATOM 4062 C CA . VAL B 1 197 ? -11.290 -46.664 46.367 1.00 77.26 197 VAL B CA 1
ATOM 4063 C C . VAL B 1 197 ? -9.822 -46.279 46.507 1.00 88.03 197 VAL B C 1
ATOM 4064 O O . VAL B 1 197 ? -8.927 -47.124 46.407 1.00 84.69 197 VAL B O 1
ATOM 4068 N N . GLY B 1 198 ? -9.585 -44.991 46.735 1.00 97.05 198 GLY B N 1
ATOM 4069 C CA . GLY B 1 198 ? -8.247 -44.510 47.012 1.00 102.19 198 GLY B CA 1
ATOM 4070 C C . GLY B 1 198 ? -8.021 -44.564 48.508 1.00 105.65 198 GLY B C 1
ATOM 4071 O O . GLY B 1 198 ? -8.515 -45.464 49.180 1.00 103.56 198 GLY B O 1
ATOM 4072 N N . ASP B 1 199 ? -7.287 -43.596 49.038 1.00 109.27 199 ASP B N 1
ATOM 4073 C CA . ASP B 1 199 ? -6.940 -43.611 50.451 1.00 119.18 199 ASP B CA 1
ATOM 4074 C C . ASP B 1 199 ? -7.846 -42.763 51.344 1.00 117.53 199 ASP B C 1
ATOM 4075 O O . ASP B 1 199 ? -7.816 -42.900 52.569 1.00 121.38 199 ASP B O 1
ATOM 4080 N N . ASN B 1 200 ? -8.656 -41.901 50.740 1.00 111.46 200 ASN B N 1
ATOM 4081 C CA . ASN B 1 200 ? -9.416 -40.917 51.507 1.00 111.21 200 ASN B CA 1
ATOM 4082 C C . ASN B 1 200 ? -10.581 -41.502 52.291 1.00 106.11 200 ASN B C 1
ATOM 4083 O O . ASN B 1 200 ? -10.973 -40.955 53.320 1.00 109.02 200 ASN B O 1
ATOM 4088 N N . CYS B 1 201 ? -11.121 -42.618 51.817 1.00 99.24 201 CYS B N 1
ATOM 4089 C CA . CYS B 1 201 ? -12.265 -43.227 52.478 1.00 93.31 201 CYS B CA 1
ATOM 4090 C C . CYS B 1 201 ? -11.920 -44.506 53.199 1.00 100.71 201 CYS B C 1
ATOM 4091 O O . CYS B 1 201 ? -10.920 -45.152 52.890 1.00 106.26 201 CYS B O 1
ATOM 4094 N N . VAL B 1 202 ? -12.781 -44.880 54.142 1.00 105.10 202 VAL B N 1
ATOM 4095 C CA . VAL B 1 202 ? -12.691 -46.182 54.776 1.00 109.77 202 VAL B CA 1
ATOM 4096 C C . VAL B 1 202 ? -13.406 -47.174 53.870 1.00 116.68 202 VAL B C 1
ATOM 4097 O O . VAL B 1 202 ? -14.618 -47.067 53.674 1.00 115.27 202 VAL B O 1
ATOM 4101 N N . PRO B 1 203 ? -12.653 -48.143 53.316 1.00 119.21 203 PRO B N 1
ATOM 4102 C CA . PRO B 1 203 ? -13.160 -49.165 52.393 1.00 112.30 203 PRO B CA 1
ATOM 4103 C C . PRO B 1 203 ? -14.392 -49.853 52.957 1.00 110.27 203 PRO B C 1
ATOM 4104 O O . PRO B 1 203 ? -14.451 -50.112 54.162 1.00 111.25 203 PRO B O 1
ATOM 4108 N N . VAL B 1 204 ? -15.380 -50.114 52.108 1.00 104.45 204 VAL B N 1
ATOM 4109 C CA . VAL B 1 204 ? -16.625 -50.674 52.603 1.00 101.71 204 VAL B CA 1
ATOM 4110 C C . VAL B 1 204 ? -16.896 -52.111 52.169 1.00 100.10 204 VAL B C 1
ATOM 4111 O O . VAL B 1 204 ? -17.821 -52.748 52.672 1.00 106.75 204 VAL B O 1
ATOM 4115 N N . ILE B 1 205 ? -16.116 -52.622 51.226 1.00 97.28 205 ILE B N 1
ATOM 4116 C CA . ILE B 1 205 ? -16.206 -54.038 50.904 1.00 102.72 205 ILE B CA 1
ATOM 4117 C C . ILE B 1 205 ? -15.409 -54.746 52.009 1.00 113.27 205 ILE B C 1
ATOM 4118 O O . ILE B 1 205 ? -14.451 -54.172 52.537 1.00 115.06 205 ILE B O 1
ATOM 4123 N N . ASP B 1 206 ? -15.816 -55.955 52.390 1.00 120.89 206 ASP B N 1
ATOM 4124 C CA . ASP B 1 206 ? -15.175 -56.706 53.487 1.00 123.23 206 ASP B CA 1
ATOM 4125 C C . ASP B 1 206 ? -15.201 -55.971 54.837 1.00 128.95 206 ASP B C 1
ATOM 4126 O O . ASP B 1 206 ? -14.667 -56.454 55.837 1.00 140.21 206 ASP B O 1
ATOM 4131 N N . ALA B 1 207 ? -15.810 -54.794 54.838 1.00 129.83 207 ALA B N 1
ATOM 4132 C CA . ALA B 1 207 ? -16.057 -53.998 56.029 1.00 134.41 207 ALA B CA 1
ATOM 4133 C C . ALA B 1 207 ? -17.543 -53.710 55.937 1.00 133.88 207 ALA B C 1
ATOM 4134 O O . ALA B 1 207 ? -17.961 -52.568 55.749 1.00 129.04 207 ALA B O 1
ATOM 4136 N N . GLN B 1 208 ? -18.339 -54.763 56.068 1.00 137.17 208 GLN B N 1
ATOM 4137 C CA . GLN B 1 208 ? -19.748 -54.684 55.731 1.00 132.97 208 GLN B CA 1
ATOM 4138 C C . GLN B 1 208 ? -20.642 -54.168 56.841 1.00 138.60 208 GLN B C 1
ATOM 4139 O O . GLN B 1 208 ? -20.572 -54.602 57.993 1.00 144.03 208 GLN B O 1
ATOM 4145 N N . VAL B 1 209 ? -21.481 -53.216 56.462 1.00 136.26 209 VAL B N 1
ATOM 4146 C CA . VAL B 1 209 ? -22.560 -52.745 57.305 1.00 139.29 209 VAL B CA 1
ATOM 4147 C C . VAL B 1 209 ? -23.822 -53.280 56.659 1.00 137.16 209 VAL B C 1
ATOM 4148 O O . VAL B 1 209 ? -24.094 -52.985 55.491 1.00 138.32 209 VAL B O 1
ATOM 4152 N N . GLU B 1 210 ? -24.594 -54.081 57.379 1.00 130.09 210 GLU B N 1
ATOM 4153 C CA . GLU B 1 210 ? -25.778 -54.609 56.737 1.00 122.92 210 GLU B CA 1
ATOM 4154 C C . GLU B 1 210 ? -26.882 -53.598 56.971 1.00 119.52 210 GLU B C 1
ATOM 4155 O O . GLU B 1 210 ? -27.025 -53.061 58.070 1.00 115.76 210 GLU B O 1
ATOM 4161 N N . ASP B 1 211 ? -27.687 -53.376 55.942 1.00 118.01 211 ASP B N 1
ATOM 4162 C CA . ASP B 1 211 ? -28.757 -52.404 56.037 1.00 115.65 211 ASP B CA 1
ATOM 4163 C C . ASP B 1 211 ? -30.025 -52.982 55.461 1.00 116.09 211 ASP B C 1
ATOM 4164 O O . ASP B 1 211 ? -30.006 -53.708 54.463 1.00 110.99 211 ASP B O 1
ATOM 4169 N N . GLN B 1 212 ? -31.128 -52.631 56.109 1.00 117.18 212 GLN B N 1
ATOM 4170 C CA . GLN B 1 212 ? -32.428 -53.194 55.802 1.00 114.59 212 GLN B CA 1
ATOM 4171 C C . GLN B 1 212 ? -33.388 -52.141 55.276 1.00 115.19 212 GLN B C 1
ATOM 4172 O O . GLN B 1 212 ? -34.521 -52.461 54.925 1.00 123.63 212 GLN B O 1
ATOM 4178 N N . TYR B 1 213 ? -32.934 -50.891 55.221 1.00 108.55 213 TYR B N 1
ATOM 4179 C CA . TYR B 1 213 ? -33.786 -49.783 54.796 1.00 109.44 213 TYR B CA 1
ATOM 4180 C C . TYR B 1 213 ? -34.549 -50.053 53.497 1.00 113.47 213 TYR B C 1
ATOM 4181 O O . TYR B 1 213 ? -35.681 -49.597 53.339 1.00 118.81 213 TYR B O 1
ATOM 4190 N N . PHE B 1 214 ? -33.935 -50.798 52.579 1.00 107.23 214 PHE B N 1
ATOM 4191 C CA . PHE B 1 214 ? -34.542 -51.055 51.269 1.00 104.82 214 PHE B CA 1
ATOM 4192 C C . PHE B 1 214 ? -35.457 -52.277 51.254 1.00 112.81 214 PHE B C 1
ATOM 4193 O O . PHE B 1 214 ? -36.243 -52.449 50.329 1.00 118.21 214 PHE B O 1
ATOM 4201 N N . VAL B 1 215 ? -35.350 -53.136 52.260 1.00 114.86 215 VAL B N 1
ATOM 4202 C CA . VAL B 1 215 ? -36.271 -54.262 52.354 1.00 111.97 215 VAL B CA 1
ATOM 4203 C C . VAL B 1 215 ? -37.664 -53.692 52.649 1.00 108.93 215 VAL B C 1
ATOM 4204 O O . VAL B 1 215 ? -38.680 -54.224 52.186 1.00 100.76 215 VAL B O 1
ATOM 4208 N N . GLU B 1 216 ? -37.683 -52.610 53.431 1.00 112.46 216 GLU B N 1
ATOM 4209 C CA . GLU B 1 216 ? -38.904 -51.896 53.815 1.00 113.35 216 GLU B CA 1
ATOM 4210 C C . GLU B 1 216 ? -39.587 -51.131 52.679 1.00 106.66 216 GLU B C 1
ATOM 4211 O O . GLU B 1 216 ? -40.790 -51.270 52.454 1.00 108.68 216 GLU B O 1
ATOM 4217 N N . THR B 1 217 ? -38.814 -50.300 51.983 1.00 104.66 217 THR B N 1
ATOM 4218 C CA . THR B 1 217 ? -39.349 -49.421 50.938 1.00 104.25 217 THR B CA 1
ATOM 4219 C C . THR B 1 217 ? -39.295 -50.011 49.530 1.00 97.10 217 THR B C 1
ATOM 4220 O O . THR B 1 217 ? -40.063 -49.609 48.657 1.00 96.18 217 THR B O 1
ATOM 4224 N N . ARG B 1 218 ? -38.340 -50.911 49.317 1.00 91.44 218 ARG B N 1
ATOM 4225 C CA . ARG B 1 218 ? -38.100 -51.565 48.031 1.00 84.80 218 ARG B CA 1
ATOM 4226 C C . ARG B 1 218 ? -37.531 -50.667 46.949 1.00 86.68 218 ARG B C 1
ATOM 4227 O O . ARG B 1 218 ? -37.709 -50.932 45.763 1.00 94.14 218 ARG B O 1
ATOM 4235 N N . GLY B 1 219 ? -36.801 -49.635 47.371 1.00 83.01 219 GLY B N 1
ATOM 4236 C CA . GLY B 1 219 ? -36.188 -48.679 46.464 1.00 76.71 219 GLY B CA 1
ATOM 4237 C C . GLY B 1 219 ? -37.057 -48.067 45.377 1.00 77.69 219 GLY B C 1
ATOM 4238 O O . GLY B 1 219 ? -36.535 -47.589 44.366 1.00 72.09 219 GLY B O 1
ATOM 4239 N N . GLU B 1 220 ? -38.373 -48.079 45.580 1.00 83.70 220 GLU B N 1
ATOM 4240 C CA . GLU B 1 220 ? -39.337 -47.656 44.559 1.00 85.16 220 GLU B CA 1
ATOM 4241 C C . GLU B 1 220 ? -39.050 -46.288 43.947 1.00 73.89 220 GLU B C 1
ATOM 4242 O O . GLU B 1 220 ? -39.326 -46.066 42.770 1.00 70.38 220 GLU B O 1
ATOM 4248 N N . ASP B 1 221 ? -38.517 -45.370 44.745 1.00 76.21 221 ASP B N 1
ATOM 4249 C CA . ASP B 1 221 ? -38.145 -44.060 44.231 1.00 77.65 221 ASP B CA 1
ATOM 4250 C C . ASP B 1 221 ? -36.992 -44.208 43.230 1.00 68.82 221 ASP B C 1
ATOM 4251 O O . ASP B 1 221 ? -37.014 -43.597 42.162 1.00 58.11 221 ASP B O 1
ATOM 4256 N N . TYR B 1 222 ? -35.997 -45.023 43.574 1.00 61.40 222 TYR B N 1
ATOM 4257 C CA . TYR B 1 222 ? -34.899 -45.316 42.651 1.00 55.26 222 TYR B CA 1
ATOM 4258 C C . TYR B 1 222 ? -35.390 -46.097 41.441 1.00 51.89 222 TYR B C 1
ATOM 4259 O O . TYR B 1 222 ? -34.949 -45.842 40.319 1.00 51.67 222 TYR B O 1
ATOM 4268 N N . ARG B 1 223 ? -36.318 -47.027 41.665 1.00 52.32 223 ARG B N 1
ATOM 4269 C CA . ARG B 1 223 ? -36.851 -47.836 40.572 1.00 56.93 223 ARG B CA 1
ATOM 4270 C C . ARG B 1 223 ? -37.488 -46.996 39.455 1.00 64.15 223 ARG B C 1
ATOM 4271 O O . ARG B 1 223 ? -37.432 -47.374 38.283 1.00 59.90 223 ARG B O 1
ATOM 4279 N N . GLN B 1 224 ? -38.111 -45.876 39.813 1.00 63.27 224 GLN B N 1
ATOM 4280 C CA . GLN B 1 224 ? -38.646 -44.967 38.801 1.00 65.94 224 GLN B CA 1
ATOM 4281 C C . GLN B 1 224 ? -37.625 -43.875 38.448 1.00 62.61 224 GLN B C 1
ATOM 4282 O O . GLN B 1 224 ? -37.983 -42.826 37.914 1.00 63.54 224 GLN B O 1
ATOM 4288 N N . GLY B 1 225 ? -36.356 -44.132 38.755 1.00 51.75 225 GLY B N 1
ATOM 4289 C CA . GLY B 1 225 ? -35.274 -43.331 38.202 1.00 50.09 225 GLY B CA 1
ATOM 4290 C C . GLY B 1 225 ? -34.653 -42.243 39.056 1.00 50.90 225 GLY B C 1
ATOM 4291 O O . GLY B 1 225 ? -33.806 -41.500 38.570 1.00 52.56 225 GLY B O 1
ATOM 4292 N N . ARG B 1 226 ? -35.027 -42.160 40.329 1.00 58.26 226 ARG B N 1
ATOM 4293 C CA . ARG B 1 226 ? -34.515 -41.076 41.158 1.00 52.69 226 ARG B CA 1
ATOM 4294 C C . ARG B 1 226 ? -33.002 -41.145 41.293 1.00 47.49 226 ARG B C 1
ATOM 4295 O O . ARG B 1 226 ? -32.421 -42.213 41.459 1.00 58.46 226 ARG B O 1
ATOM 4303 N N . ILE B 1 227 ? -32.371 -39.989 41.180 1.00 48.91 227 ILE B N 1
ATOM 4304 C CA . ILE B 1 227 ? -30.944 -39.871 41.398 1.00 52.78 227 ILE B CA 1
ATOM 4305 C C . ILE B 1 227 ? -30.748 -39.034 42.651 1.00 54.00 227 ILE B C 1
ATOM 4306 O O . ILE B 1 227 ? -31.503 -38.100 42.886 1.00 57.16 227 ILE B O 1
ATOM 4311 N N . GLN B 1 228 ? -29.723 -39.338 43.434 1.00 52.71 228 GLN B N 1
ATOM 4312 C CA . GLN B 1 228 ? -29.411 -38.540 44.606 1.00 56.93 228 GLN B CA 1
ATOM 4313 C C . GLN B 1 228 ? -28.068 -37.867 44.442 1.00 58.27 228 GLN B C 1
ATOM 4314 O O . GLN B 1 228 ? -27.050 -38.539 44.331 1.00 60.64 228 GLN B O 1
ATOM 4320 N N . ALA B 1 229 ? -28.057 -36.539 44.429 1.00 55.25 229 ALA B N 1
ATOM 4321 C CA . ALA B 1 229 ? -26.801 -35.814 44.280 1.00 52.65 229 ALA B CA 1
ATOM 4322 C C . ALA B 1 229 ? -26.650 -34.883 45.460 1.00 54.34 229 ALA B C 1
ATOM 4323 O O . ALA B 1 229 ? -27.280 -33.831 45.519 1.00 62.06 229 ALA B O 1
ATOM 4325 N N . VAL B 1 230 ? -25.824 -35.291 46.414 1.00 55.91 230 VAL B N 1
ATOM 4326 C CA . VAL B 1 230 ? -25.657 -34.556 47.658 1.00 59.27 230 VAL B CA 1
ATOM 4327 C C . VAL B 1 230 ? -24.235 -34.023 47.767 1.00 59.16 230 VAL B C 1
ATOM 4328 O O . VAL B 1 230 ? -23.281 -34.797 47.861 1.00 56.18 230 VAL B O 1
ATOM 4332 N N . ALA B 1 231 ? -24.104 -32.700 47.747 1.00 52.39 231 ALA B N 1
ATOM 4333 C CA . ALA B 1 231 ? -22.800 -32.051 47.815 1.00 52.57 231 ALA B CA 1
ATOM 4334 C C . ALA B 1 231 ? -22.155 -32.144 49.193 1.00 56.78 231 ALA B C 1
ATOM 4335 O O . ALA B 1 231 ? -20.933 -32.267 49.306 1.00 56.48 231 ALA B O 1
ATOM 4337 N N . ASP B 1 232 ? -22.975 -32.047 50.235 1.00 65.79 232 ASP B N 1
ATOM 4338 C CA . ASP B 1 232 ? -22.491 -32.013 51.611 1.00 64.56 232 ASP B CA 1
ATOM 4339 C C . ASP B 1 232 ? -23.512 -32.740 52.474 1.00 68.63 232 ASP B C 1
ATOM 4340 O O . ASP B 1 232 ? -24.635 -32.265 52.640 1.00 67.47 232 ASP B O 1
ATOM 4345 N N . ILE B 1 233 ? -23.132 -33.889 53.027 1.00 66.06 233 ILE B N 1
ATOM 4346 C CA . ILE B 1 233 ? -24.089 -34.688 53.778 1.00 66.99 233 ILE B CA 1
ATOM 4347 C C . ILE B 1 233 ? -24.567 -33.933 55.011 1.00 66.39 233 ILE B C 1
ATOM 4348 O O . ILE B 1 233 ? -25.682 -34.150 55.491 1.00 70.43 233 ILE B O 1
ATOM 4353 N N . TYR B 1 234 ? -23.719 -33.046 55.523 1.00 70.03 234 TYR B N 1
ATOM 4354 C CA . TYR B 1 234 ? -24.045 -32.305 56.741 1.00 70.88 234 TYR B CA 1
ATOM 4355 C C . TYR B 1 234 ? -25.010 -31.154 56.493 1.00 73.78 234 TYR B C 1
ATOM 4356 O O . TYR B 1 234 ? -25.721 -30.739 57.404 1.00 70.68 234 TYR B O 1
ATOM 4365 N N . THR B 1 235 ? -25.026 -30.627 55.271 1.00 73.19 235 THR B N 1
ATOM 4366 C CA . THR B 1 235 ? -25.882 -29.482 54.969 1.00 80.04 235 THR B CA 1
ATOM 4367 C C . THR B 1 235 ? -27.015 -29.808 53.996 1.00 76.35 235 THR B C 1
ATOM 4368 O O . THR B 1 235 ? -27.642 -28.908 53.448 1.00 83.57 235 THR B O 1
ATOM 4372 N N . ALA B 1 236 ? -27.320 -31.087 53.822 1.00 76.49 236 ALA B N 1
ATOM 4373 C CA . ALA B 1 236 ? -28.280 -31.491 52.798 1.00 75.81 236 ALA B CA 1
ATOM 4374 C C . ALA B 1 236 ? -29.642 -31.785 53.391 1.00 79.82 236 ALA B C 1
ATOM 4375 O O . ALA B 1 236 ? -30.584 -32.083 52.665 1.00 80.55 236 ALA B O 1
ATOM 4377 N N . GLY B 1 237 ? -29.733 -31.702 54.713 1.00 87.75 237 GLY B N 1
ATOM 4378 C CA . GLY B 1 237 ? -30.977 -31.931 55.426 1.00 89.97 237 GLY B CA 1
ATOM 4379 C C . GLY B 1 237 ? -31.391 -33.391 55.457 1.00 85.31 237 GLY B C 1
ATOM 4380 O O . GLY B 1 237 ? -32.582 -33.712 55.395 1.00 83.66 237 GLY B O 1
ATOM 4381 N N . LEU B 1 238 ? -30.399 -34.274 55.565 1.00 75.36 238 LEU B N 1
ATOM 4382 C CA . LEU B 1 238 ? -30.636 -35.707 55.689 1.00 70.30 238 LEU B CA 1
ATOM 4383 C C . LEU B 1 238 ? -30.956 -36.020 57.159 1.00 83.00 238 LEU B C 1
ATOM 4384 O O . LEU B 1 238 ? -30.746 -35.167 58.022 1.00 83.77 238 LEU B O 1
ATOM 4389 N N . THR B 1 239 ? -31.461 -37.222 57.446 1.00 85.81 239 THR B N 1
ATOM 4390 C CA . THR B 1 239 ? -31.751 -37.625 58.836 1.00 91.40 239 THR B CA 1
ATOM 4391 C C . THR B 1 239 ? -30.489 -37.839 59.670 1.00 95.03 239 THR B C 1
ATOM 4392 O O . THR B 1 239 ? -29.424 -38.140 59.124 1.00 93.90 239 THR B O 1
ATOM 4396 N N . GLU B 1 240 ? -30.615 -37.699 60.991 1.00 84.32 240 GLU B N 1
ATOM 4397 C CA . GLU B 1 240 ? -29.478 -37.877 61.895 1.00 86.40 240 GLU B CA 1
ATOM 4398 C C . GLU B 1 240 ? -28.853 -39.256 61.700 1.00 97.34 240 GLU B C 1
ATOM 4399 O O . GLU B 1 240 ? -27.632 -39.407 61.763 1.00 102.11 240 GLU B O 1
ATOM 4405 N N . CYS B 1 241 ? -29.699 -40.258 61.469 1.00 103.56 241 CYS B N 1
ATOM 4406 C CA . CYS B 1 241 ? -29.230 -41.629 61.290 1.00 105.40 241 CYS B CA 1
ATOM 4407 C C . CYS B 1 241 ? -28.494 -41.829 59.978 1.00 92.71 241 CYS B C 1
ATOM 4408 O O . CYS B 1 241 ? -27.420 -42.435 59.947 1.00 91.86 241 CYS B O 1
ATOM 4411 N N . HIS B 1 242 ? -29.077 -41.326 58.888 1.00 91.43 242 HIS B N 1
ATOM 4412 C CA . HIS B 1 242 ? -28.474 -41.477 57.569 1.00 71.52 242 HIS B CA 1
ATOM 4413 C C . HIS B 1 242 ? -27.120 -40.820 57.584 1.00 74.23 242 HIS B C 1
ATOM 4414 O O . HIS B 1 242 ? -26.136 -41.409 57.136 1.00 68.61 242 HIS B O 1
ATOM 4421 N N . VAL B 1 243 ? -27.068 -39.615 58.146 1.00 75.10 243 VAL B N 1
ATOM 4422 C CA . VAL B 1 243 ? -25.815 -38.879 58.252 1.00 89.82 243 VAL B CA 1
ATOM 4423 C C . VAL B 1 243 ? -24.788 -39.686 59.030 1.00 89.12 243 VAL B C 1
ATOM 4424 O O . VAL B 1 243 ? -23.636 -39.812 58.611 1.00 86.79 243 VAL B O 1
ATOM 4428 N N . ASN B 1 244 ? -25.222 -40.271 60.138 1.00 94.36 244 ASN B N 1
ATOM 4429 C CA . ASN B 1 244 ? -24.310 -41.026 60.974 1.00 91.08 244 ASN B CA 1
ATOM 4430 C C . ASN B 1 244 ? -23.735 -42.246 60.265 1.00 85.93 244 ASN B C 1
ATOM 4431 O O . ASN B 1 244 ? -22.539 -42.516 60.374 1.00 94.35 244 ASN B O 1
ATOM 4436 N N . LEU B 1 245 ? -24.577 -42.971 59.534 1.00 81.20 245 LEU B N 1
ATOM 4437 C CA . LEU B 1 245 ? -24.094 -44.102 58.748 1.00 84.01 245 LEU B CA 1
ATOM 4438 C C . LEU B 1 245 ? -23.042 -43.666 57.735 1.00 82.30 245 LEU B C 1
ATOM 4439 O O . LEU B 1 245 ? -21.996 -44.300 57.603 1.00 87.14 245 LEU B O 1
ATOM 4444 N N . LEU B 1 246 ? -23.325 -42.589 57.010 1.00 80.88 246 LEU B N 1
ATOM 4445 C CA . LEU B 1 246 ? -22.388 -42.100 56.002 1.00 74.84 246 LEU B CA 1
ATOM 4446 C C . LEU B 1 246 ? -21.144 -41.499 56.647 1.00 68.89 246 LEU B C 1
ATOM 4447 O O . LEU B 1 246 ? -20.041 -41.633 56.124 1.00 74.10 246 LEU B O 1
ATOM 4452 N N . ALA B 1 247 ? -21.332 -40.817 57.770 1.00 81.21 247 ALA B N 1
ATOM 4453 C CA . ALA B 1 247 ? -20.214 -40.235 58.497 1.00 96.88 247 ALA B CA 1
ATOM 4454 C C . ALA B 1 247 ? -19.262 -41.329 58.983 1.00 104.24 247 ALA B C 1
ATOM 4455 O O . ALA B 1 247 ? -18.050 -41.119 59.056 1.00 106.87 247 ALA B O 1
ATOM 4457 N N . GLN B 1 248 ? -19.819 -42.497 59.295 1.00 99.71 248 GLN B N 1
ATOM 4458 C CA . GLN B 1 248 ? -19.026 -43.638 59.744 1.00 99.83 248 GLN B CA 1
ATOM 4459 C C . GLN B 1 248 ? -17.979 -44.053 58.714 1.00 96.75 248 GLN B C 1
ATOM 4460 O O . GLN B 1 248 ? -16.885 -44.485 59.067 1.00 101.00 248 GLN B O 1
ATOM 4466 N N . PHE B 1 249 ? -18.311 -43.901 57.439 1.00 83.78 249 PHE B N 1
ATOM 4467 C CA . PHE B 1 249 ? -17.387 -44.266 56.374 1.00 79.04 249 PHE B CA 1
ATOM 4468 C C . PHE B 1 249 ? -16.749 -43.057 55.735 1.00 74.75 249 PHE B C 1
ATOM 4469 O O . PHE B 1 249 ? -16.300 -43.115 54.591 1.00 66.56 249 PHE B O 1
ATOM 4477 N N . HIS B 1 250 ? -16.720 -41.965 56.493 1.00 69.86 250 HIS B N 1
ATOM 4478 C CA . HIS B 1 250 ? -16.111 -40.717 56.049 1.00 77.20 250 HIS B CA 1
ATOM 4479 C C . HIS B 1 250 ? -16.726 -40.188 54.766 1.00 71.31 250 HIS B C 1
ATOM 4480 O O . HIS B 1 250 ? -16.088 -39.425 54.056 1.00 76.25 250 HIS B O 1
ATOM 4487 N N . ILE B 1 251 ? -17.961 -40.541 54.478 1.00 67.90 251 ILE B N 1
ATOM 4488 C CA . ILE B 1 251 ? -18.602 -40.015 53.290 1.00 69.37 251 ILE B CA 1
ATOM 4489 C C . ILE B 1 251 ? -18.971 -38.562 53.525 1.00 70.22 251 ILE B C 1
ATOM 4490 O O . ILE B 1 251 ? -19.549 -38.218 54.527 1.00 63.24 251 ILE B O 1
ATOM 4495 N N . ARG B 1 252 ? -18.645 -37.720 52.564 1.00 63.83 252 ARG B N 1
ATOM 4496 C CA . ARG B 1 252 ? -18.837 -36.283 52.696 1.00 54.99 252 ARG B CA 1
ATOM 4497 C C . ARG B 1 252 ? -19.797 -35.761 51.631 1.00 57.84 252 ARG B C 1
ATOM 4498 O O . ARG B 1 252 ? -20.651 -34.911 51.886 1.00 59.61 252 ARG B O 1
ATOM 4506 N N . ALA B 1 253 ? -19.648 -36.287 50.423 1.00 51.45 253 ALA B N 1
ATOM 4507 C CA . ALA B 1 253 ? -20.514 -35.965 49.299 1.00 57.07 253 ALA B CA 1
ATOM 4508 C C . ALA B 1 253 ? -20.939 -37.277 48.709 1.00 58.67 253 ALA B C 1
ATOM 4509 O O . ALA B 1 253 ? -20.177 -38.194 48.653 1.00 52.34 253 ALA B O 1
ATOM 4511 N N . ASN B 1 254 ? -22.163 -37.352 48.250 1.00 52.04 254 ASN B N 1
ATOM 4512 C CA . ASN B 1 254 ? -22.681 -38.604 47.779 1.00 45.93 254 ASN B CA 1
ATOM 4513 C C . ASN B 1 254 ? -23.500 -38.512 46.488 1.00 47.83 254 ASN B C 1
ATOM 4514 O O . ASN B 1 254 ? -24.361 -37.684 46.382 1.00 53.43 254 ASN B O 1
ATOM 4519 N N . LEU B 1 255 ? -23.218 -39.368 45.516 1.00 48.89 255 LEU B N 1
ATOM 4520 C CA . LEU B 1 255 ? -23.928 -39.398 44.236 1.00 49.23 255 LEU B CA 1
ATOM 4521 C C . LEU B 1 255 ? -24.456 -40.798 43.951 1.00 48.31 255 LEU B C 1
ATOM 4522 O O . LEU B 1 255 ? -23.683 -41.748 43.888 1.00 52.03 255 LEU B O 1
ATOM 4527 N N . VAL B 1 256 ? -25.774 -40.930 43.826 1.00 46.84 256 VAL B N 1
ATOM 4528 C CA . VAL B 1 256 ? -26.402 -42.248 43.739 1.00 45.54 256 VAL B CA 1
ATOM 4529 C C . VAL B 1 256 ? -27.317 -42.341 42.519 1.00 45.36 256 VAL B C 1
ATOM 4530 O O . VAL B 1 256 ? -28.285 -41.593 42.390 1.00 45.49 256 VAL B O 1
ATOM 4534 N N . VAL B 1 257 ? -27.008 -43.285 41.640 1.00 45.98 257 VAL B N 1
ATOM 4535 C CA . VAL B 1 257 ? -27.736 -43.477 40.392 1.00 39.00 257 VAL B CA 1
ATOM 4536 C C . VAL B 1 257 ? -28.253 -44.902 40.305 1.00 39.86 257 VAL B C 1
ATOM 4537 O O . VAL B 1 257 ? -27.496 -45.851 40.527 1.00 40.44 257 VAL B O 1
ATOM 4541 N N . PRO B 1 258 ? -29.543 -45.070 39.993 1.00 41.85 258 PRO B N 1
ATOM 4542 C CA . PRO B 1 258 ? -30.094 -46.427 40.009 1.00 41.80 258 PRO B CA 1
ATOM 4543 C C . PRO B 1 258 ? -29.715 -47.201 38.761 1.00 46.69 258 PRO B C 1
ATOM 4544 O O . PRO B 1 258 ? -29.513 -46.620 37.705 1.00 45.03 258 PRO B O 1
ATOM 4548 N N . ILE B 1 259 ? -29.585 -48.509 38.915 1.00 48.15 259 ILE B N 1
ATOM 4549 C CA . ILE B 1 259 ? -29.326 -49.437 37.823 1.00 49.47 259 ILE B CA 1
ATOM 4550 C C . ILE B 1 259 ? -30.595 -50.255 37.573 1.00 56.05 259 ILE B C 1
ATOM 4551 O O . ILE B 1 259 ? -31.078 -50.966 38.464 1.00 59.34 259 ILE B O 1
ATOM 4556 N N . LEU B 1 260 ? -31.152 -50.133 36.376 1.00 53.01 260 LEU B N 1
ATOM 4557 C CA . LEU B 1 260 ? -32.421 -50.783 36.059 1.00 59.73 260 LEU B CA 1
ATOM 4558 C C . LEU B 1 260 ? -32.254 -51.979 35.123 1.00 64.32 260 LEU B C 1
ATOM 4559 O O . LEU B 1 260 ? -31.677 -51.874 34.037 1.00 61.72 260 LEU B O 1
ATOM 4564 N N . HIS B 1 261 ? -32.774 -53.117 35.562 1.00 69.71 261 HIS B N 1
ATOM 4565 C CA . HIS B 1 261 ? -32.785 -54.327 34.760 1.00 78.49 261 HIS B CA 1
ATOM 4566 C C . HIS B 1 261 ? -34.218 -54.629 34.371 1.00 82.71 261 HIS B C 1
ATOM 4567 O O . HIS B 1 261 ? -35.061 -54.853 35.243 1.00 80.65 261 HIS B O 1
ATOM 4574 N N . ALA B 1 262 ? -34.493 -54.628 33.070 1.00 88.50 262 ALA B N 1
ATOM 4575 C CA . ALA B 1 262 ? -35.866 -54.603 32.594 1.00 92.10 262 ALA B CA 1
ATOM 4576 C C . ALA B 1 262 ? -36.510 -53.385 33.237 1.00 96.19 262 ALA B C 1
ATOM 4577 O O . ALA B 1 262 ? -36.048 -52.253 33.050 1.00 96.67 262 ALA B O 1
ATOM 4579 N N . ASP B 1 263 ? -37.560 -53.620 34.013 1.00 93.27 263 ASP B N 1
ATOM 4580 C CA . ASP B 1 263 ? -38.218 -52.541 34.731 1.00 86.25 263 ASP B CA 1
ATOM 4581 C C . ASP B 1 263 ? -37.926 -52.588 36.229 1.00 81.56 263 ASP B C 1
ATOM 4582 O O . ASP B 1 263 ? -38.477 -51.799 36.994 1.00 78.27 263 ASP B O 1
ATOM 4587 N N . ALA B 1 264 ? -37.058 -53.512 36.638 1.00 78.54 264 ALA B N 1
ATOM 4588 C CA . ALA B 1 264 ? -36.775 -53.751 38.057 1.00 75.44 264 ALA B CA 1
ATOM 4589 C C . ALA B 1 264 ? -35.539 -53.005 38.543 1.00 67.44 264 ALA B C 1
ATOM 4590 O O . ALA B 1 264 ? -34.594 -52.787 37.788 1.00 61.24 264 ALA B O 1
ATOM 4592 N N . LEU B 1 265 ? -35.550 -52.613 39.813 1.00 64.50 265 LEU B N 1
ATOM 4593 C CA . LEU B 1 265 ? -34.395 -51.952 40.409 1.00 57.43 265 LEU B CA 1
ATOM 4594 C C . LEU B 1 265 ? -33.367 -53.012 40.764 1.00 58.71 265 LEU B C 1
ATOM 4595 O O . LEU B 1 265 ? -33.516 -53.724 41.756 1.00 55.82 265 LEU B O 1
ATOM 4600 N N . TRP B 1 266 ? -32.337 -53.123 39.940 1.00 56.48 266 TRP B N 1
ATOM 4601 C CA . TRP B 1 266 ? -31.321 -54.144 40.120 1.00 58.09 266 TRP B CA 1
ATOM 4602 C C . TRP B 1 266 ? -30.311 -53.732 41.174 1.00 63.52 266 TRP B C 1
ATOM 4603 O O . TRP B 1 266 ? -29.836 -54.556 41.951 1.00 66.70 266 TRP B O 1
ATOM 4614 N N . GLY B 1 267 ? -29.979 -52.450 41.202 1.00 60.30 267 GLY B N 1
ATOM 4615 C CA . GLY B 1 267 ? -28.998 -51.975 42.149 1.00 53.87 267 GLY B CA 1
ATOM 4616 C C . GLY B 1 267 ? -28.683 -50.504 42.032 1.00 51.90 267 GLY B C 1
ATOM 4617 O O . GLY B 1 267 ? -29.394 -49.739 41.359 1.00 51.91 267 GLY B O 1
ATOM 4618 N N . LEU B 1 268 ? -27.605 -50.099 42.693 1.00 51.30 268 LEU B N 1
ATOM 4619 C CA . LEU B 1 268 ? -27.198 -48.705 42.669 1.00 48.09 268 LEU B CA 1
ATOM 4620 C C . LEU B 1 268 ? -25.729 -48.535 42.311 1.00 53.63 268 LEU B C 1
ATOM 4621 O O . LEU B 1 268 ? -24.870 -49.281 42.768 1.00 56.80 268 LEU B O 1
ATOM 4626 N N . LEU B 1 269 ? -25.455 -47.520 41.503 1.00 47.65 269 LEU B N 1
ATOM 4627 C CA . LEU B 1 269 ? -24.098 -47.104 41.193 1.00 46.81 269 LEU B CA 1
ATOM 4628 C C . LEU B 1 269 ? -23.842 -45.896 42.058 1.00 54.23 269 LEU B C 1
ATOM 4629 O O . LEU B 1 269 ? -24.577 -44.915 41.981 1.00 53.65 269 LEU B O 1
ATOM 4634 N N . VAL B 1 270 ? -22.865 -45.967 42.945 1.00 51.81 270 VAL B N 1
ATOM 4635 C CA . VAL B 1 270 ? -22.637 -44.907 43.907 1.00 53.50 270 VAL B CA 1
ATOM 4636 C C . VAL B 1 270 ? -21.273 -44.274 43.897 1.00 55.21 270 VAL B C 1
ATOM 4637 O O . VAL B 1 270 ? -20.304 -44.953 43.827 1.00 58.77 270 VAL B O 1
ATOM 4641 N N . VAL B 1 271 ? -21.201 -42.959 43.973 1.00 45.88 271 VAL B N 1
ATOM 4642 C CA . VAL B 1 271 ? -19.940 -42.293 44.013 1.00 47.38 271 VAL B CA 1
ATOM 4643 C C . VAL B 1 271 ? -19.845 -41.453 45.270 1.00 54.42 271 VAL B C 1
ATOM 4644 O O . VAL B 1 271 ? -20.792 -40.821 45.643 1.00 54.65 271 VAL B O 1
ATOM 4648 N N . ASN B 1 272 ? -18.710 -41.468 45.941 1.00 48.05 272 ASN B N 1
ATOM 4649 C CA . ASN B 1 272 ? -18.551 -40.662 47.134 1.00 54.92 272 ASN B CA 1
ATOM 4650 C C . ASN B 1 272 ? -17.314 -39.818 47.142 1.00 63.19 272 ASN B C 1
ATOM 4651 O O . ASN B 1 272 ? -16.299 -40.205 46.621 1.00 65.28 272 ASN B O 1
ATOM 4656 N N . GLN B 1 273 ? -17.409 -38.659 47.761 1.00 61.08 273 GLN B N 1
ATOM 4657 C CA . GLN B 1 273 ? -16.249 -37.815 47.955 1.00 68.76 273 GLN B CA 1
ATOM 4658 C C . GLN B 1 273 ? -16.075 -37.874 49.459 1.00 67.14 273 GLN B C 1
ATOM 4659 O O . GLN B 1 273 ? -17.027 -37.694 50.180 1.00 65.26 273 GLN B O 1
ATOM 4665 N N . CYS B 1 274 ? -14.871 -38.139 49.930 1.00 65.68 274 CYS B N 1
ATOM 4666 C CA . CYS B 1 274 ? -14.656 -38.289 51.359 1.00 64.21 274 CYS B CA 1
ATOM 4667 C C . CYS B 1 274 ? -13.762 -37.285 52.054 1.00 68.73 274 CYS B C 1
ATOM 4668 O O . CYS B 1 274 ? -13.705 -37.244 53.261 1.00 72.81 274 CYS B O 1
ATOM 4671 N N . SER B 1 275 ? -13.076 -36.464 51.297 1.00 74.09 275 SER B N 1
ATOM 4672 C CA . SER B 1 275 ? -12.120 -35.502 51.833 1.00 84.33 275 SER B CA 1
ATOM 4673 C C . SER B 1 275 ? -12.749 -34.141 52.075 1.00 85.58 275 SER B C 1
ATOM 4674 O O . SER B 1 275 ? -12.341 -33.408 52.978 1.00 94.48 275 SER B O 1
ATOM 4677 N N . ALA B 1 276 ? -13.748 -33.821 51.259 1.00 77.80 276 ALA B N 1
ATOM 4678 C CA . ALA B 1 276 ? -14.357 -32.498 51.246 1.00 69.82 276 ALA B CA 1
ATOM 4679 C C . ALA B 1 276 ? -15.713 -32.553 50.560 1.00 60.75 276 ALA B C 1
ATOM 4680 O O . ALA B 1 276 ? -16.021 -33.530 49.877 1.00 65.00 276 ALA B O 1
ATOM 4682 N N . PRO B 1 277 ? -16.537 -31.508 50.733 1.00 58.12 277 PRO B N 1
ATOM 4683 C CA . PRO B 1 277 ? -17.784 -31.444 49.966 1.00 59.38 277 PRO B CA 1
ATOM 4684 C C . PRO B 1 277 ? -17.513 -31.401 48.472 1.00 59.66 277 PRO B C 1
ATOM 4685 O O . PRO B 1 277 ? -16.430 -30.982 48.064 1.00 61.03 277 PRO B O 1
ATOM 4689 N N . ARG B 1 278 ? -18.473 -31.835 47.668 1.00 50.97 278 ARG B N 1
ATOM 4690 C CA . ARG B 1 278 ? -18.312 -31.767 46.222 1.00 47.90 278 ARG B CA 1
ATOM 4691 C C . ARG B 1 278 ? -19.642 -31.587 45.507 1.00 50.58 278 ARG B C 1
ATOM 4692 O O . ARG B 1 278 ? -20.536 -32.430 45.618 1.00 49.09 278 ARG B O 1
ATOM 4700 N N . GLN B 1 279 ? -19.751 -30.497 44.750 1.00 47.78 279 GLN B N 1
ATOM 4701 C CA . GLN B 1 279 ? -20.936 -30.233 43.951 1.00 53.53 279 GLN B CA 1
ATOM 4702 C C . GLN B 1 279 ? -20.870 -31.076 42.694 1.00 55.63 279 GLN B C 1
ATOM 4703 O O . GLN B 1 279 ? -19.942 -30.930 41.910 1.00 58.45 279 GLN B O 1
ATOM 4709 N N . TRP B 1 280 ? -21.840 -31.944 42.497 1.00 37.37 280 TRP B N 1
ATOM 4710 C CA . TRP B 1 280 ? -21.861 -32.790 41.319 1.00 46.14 280 TRP B CA 1
ATOM 4711 C C . TRP B 1 280 ? -22.367 -31.993 40.136 1.00 40.59 280 TRP B C 1
ATOM 4712 O O . TRP B 1 280 ? -23.332 -31.291 40.243 1.00 42.08 280 TRP B O 1
ATOM 4723 N N . GLN B 1 281 ? -21.719 -32.154 38.997 1.00 42.77 281 GLN B N 1
ATOM 4724 C CA . GLN B 1 281 ? -22.038 -31.317 37.838 1.00 42.52 281 GLN B CA 1
ATOM 4725 C C . GLN B 1 281 ? -22.970 -32.051 36.885 1.00 38.00 281 GLN B C 1
ATOM 4726 O O . GLN B 1 281 ? -22.950 -33.276 36.832 1.00 39.77 281 GLN B O 1
ATOM 4732 N N . PRO B 1 282 ? -23.790 -31.303 36.125 1.00 42.74 282 PRO B N 1
ATOM 4733 C CA . PRO B 1 282 ? -24.693 -31.924 35.152 1.00 41.85 282 PRO B CA 1
ATOM 4734 C C . PRO B 1 282 ? -24.007 -32.933 34.220 1.00 42.53 282 PRO B C 1
ATOM 4735 O O . PRO B 1 282 ? -24.572 -34.000 33.955 1.00 36.09 282 PRO B O 1
ATOM 4739 N N . LEU B 1 283 ? -22.810 -32.613 33.751 1.00 38.35 283 LEU B N 1
ATOM 4740 C CA . LEU B 1 283 ? -22.100 -33.501 32.823 1.00 35.84 283 LEU B CA 1
ATOM 4741 C C . LEU B 1 283 ? -21.744 -34.810 33.510 1.00 41.02 283 LEU B C 1
ATOM 4742 O O . LEU B 1 283 ? -21.836 -35.877 32.910 1.00 40.59 283 LEU B O 1
ATOM 4747 N N . GLU B 1 284 ? -21.325 -34.725 34.764 1.00 32.65 284 GLU B N 1
ATOM 4748 C CA . GLU B 1 284 ? -21.019 -35.913 35.563 1.00 31.69 284 GLU B CA 1
ATOM 4749 C C . GLU B 1 284 ? -22.245 -36.759 35.852 1.00 34.60 284 GLU B C 1
ATOM 4750 O O . GLU B 1 284 ? -22.207 -37.989 35.763 1.00 37.27 284 GLU B O 1
ATOM 4756 N N . ILE B 1 285 ? -23.332 -36.102 36.233 1.00 36.61 285 ILE B N 1
ATOM 4757 C CA . ILE B 1 285 ? -24.571 -36.808 36.507 1.00 37.16 285 ILE B CA 1
ATOM 4758 C C . ILE B 1 285 ? -25.077 -37.503 35.246 1.00 36.23 285 ILE B C 1
ATOM 4759 O O . ILE B 1 285 ? -25.455 -38.671 35.297 1.00 35.37 285 ILE B O 1
ATOM 4764 N N . ASP B 1 286 ? -25.047 -36.806 34.116 1.00 32.19 286 ASP B N 1
ATOM 4765 C CA . ASP B 1 286 ? -25.484 -37.416 32.845 1.00 36.72 286 ASP B CA 1
ATOM 4766 C C . ASP B 1 286 ? -24.597 -38.594 32.404 1.00 35.82 286 ASP B C 1
ATOM 4767 O O . ASP B 1 286 ? -25.081 -39.511 31.743 1.00 38.41 286 ASP B O 1
ATOM 4772 N N . LEU B 1 287 ? -23.305 -38.562 32.730 1.00 34.79 287 LEU B N 1
ATOM 4773 C CA . LEU B 1 287 ? -22.411 -39.655 32.359 1.00 33.77 287 LEU B CA 1
ATOM 4774 C C . LEU B 1 287 ? -22.805 -40.904 33.139 1.00 41.06 287 LEU B C 1
ATOM 4775 O O . LEU B 1 287 ? -22.939 -41.988 32.587 1.00 36.06 287 LEU B O 1
ATOM 4780 N N . LEU B 1 288 ? -23.046 -40.724 34.428 1.00 38.42 288 LEU B N 1
ATOM 4781 C CA . LEU B 1 288 ? -23.427 -41.830 35.298 1.00 34.68 288 LEU B CA 1
ATOM 4782 C C . LEU B 1 288 ? -24.768 -42.423 34.858 1.00 29.95 288 LEU B C 1
ATOM 4783 O O . LEU B 1 288 ? -24.923 -43.639 34.872 1.00 41.50 288 LEU B O 1
ATOM 4788 N N . LYS B 1 289 ? -25.724 -41.588 34.436 1.00 31.93 289 LYS B N 1
ATOM 4789 C CA . LYS B 1 289 ? -26.991 -42.131 33.916 1.00 39.19 289 LYS B CA 1
ATOM 4790 C C . LYS B 1 289 ? -26.795 -42.975 32.686 1.00 43.16 289 LYS B C 1
ATOM 4791 O O . LYS B 1 289 ? -27.435 -44.014 32.530 1.00 42.35 289 LYS B O 1
ATOM 4797 N N . GLU B 1 290 ? -25.927 -42.505 31.794 1.00 39.13 290 GLU B N 1
ATOM 4798 C CA . GLU B 1 290 ? -25.693 -43.212 30.544 1.00 35.03 290 GLU B CA 1
ATOM 4799 C C . GLU B 1 290 ? -25.026 -44.550 30.823 1.00 40.96 290 GLU B C 1
ATOM 4800 O O . GLU B 1 290 ? -25.411 -45.568 30.254 1.00 43.28 290 GLU B O 1
ATOM 4806 N N . LEU B 1 291 ? -24.034 -44.552 31.709 1.00 34.70 291 LEU B N 1
ATOM 4807 C CA . LEU B 1 291 ? -23.400 -45.792 32.128 1.00 39.37 291 LEU B CA 1
ATOM 4808 C C . LEU B 1 291 ? -24.397 -46.732 32.829 1.00 39.08 291 LEU B C 1
ATOM 4809 O O . LEU B 1 291 ? -24.396 -47.941 32.603 1.00 40.37 291 LEU B O 1
ATOM 4814 N N . ALA B 1 292 ? -25.239 -46.183 33.696 1.00 40.44 292 ALA B N 1
ATOM 4815 C CA . ALA B 1 292 ? -26.233 -47.014 34.382 1.00 41.25 292 ALA B CA 1
ATOM 4816 C C . ALA B 1 292 ? -27.147 -47.659 33.348 1.00 38.64 292 ALA B C 1
ATOM 4817 O O . ALA B 1 292 ? -27.586 -48.796 33.511 1.00 41.20 292 ALA B O 1
ATOM 4819 N N . THR B 1 293 ? -27.456 -46.909 32.296 1.00 41.68 293 THR B N 1
ATOM 4820 C CA . THR B 1 293 ? -28.268 -47.431 31.204 1.00 45.34 293 THR B CA 1
ATOM 4821 C C . THR B 1 293 ? -27.529 -48.546 30.456 1.00 48.19 293 THR B C 1
ATOM 4822 O O . THR B 1 293 ? -28.110 -49.565 30.100 1.00 45.83 293 THR B O 1
ATOM 4826 N N . GLN B 1 294 ? -26.242 -48.348 30.215 1.00 47.96 294 GLN B N 1
ATOM 4827 C CA . GLN B 1 294 ? -25.442 -49.379 29.569 1.00 43.69 294 GLN B CA 1
ATOM 4828 C C . GLN B 1 294 ? -25.354 -50.644 30.415 1.00 51.59 294 GLN B C 1
ATOM 4829 O O . GLN B 1 294 ? -25.396 -51.753 29.882 1.00 46.74 294 GLN B O 1
ATOM 4835 N N . LEU B 1 295 ? -25.219 -50.484 31.730 1.00 44.77 295 LEU B N 1
ATOM 4836 C CA . LEU B 1 295 ? -25.191 -51.644 32.625 1.00 48.60 295 LEU B CA 1
ATOM 4837 C C . LEU B 1 295 ? -26.484 -52.430 32.469 1.00 41.51 295 LEU B C 1
ATOM 4838 O O . LEU B 1 295 ? -26.462 -53.654 32.398 1.00 50.74 295 LEU B O 1
ATOM 4843 N N . GLY B 1 296 ? -27.599 -51.709 32.364 1.00 44.46 296 GLY B N 1
ATOM 4844 C CA . GLY B 1 296 ? -28.899 -52.317 32.137 1.00 47.85 296 GLY B CA 1
ATOM 4845 C C . GLY B 1 296 ? -28.907 -53.200 30.905 1.00 52.23 296 GLY B C 1
ATOM 4846 O O . GLY B 1 296 ? -29.441 -54.309 30.926 1.00 49.32 296 GLY B O 1
ATOM 4847 N N . ILE B 1 297 ? -28.307 -52.709 29.827 1.00 47.03 297 ILE B N 1
ATOM 4848 C CA . ILE B 1 297 ? -28.204 -53.490 28.600 1.00 43.78 297 ILE B CA 1
ATOM 4849 C C . ILE B 1 297 ? -27.378 -54.752 28.829 1.00 45.72 297 ILE B C 1
ATOM 4850 O O . ILE B 1 297 ? -27.755 -55.826 28.377 1.00 52.22 297 ILE B O 1
ATOM 4855 N N . ALA B 1 298 ? -26.260 -54.629 29.542 1.00 44.95 298 ALA B N 1
ATOM 4856 C CA . ALA B 1 298 ? -25.424 -55.794 29.837 1.00 48.14 298 ALA B CA 1
ATOM 4857 C C . ALA B 1 298 ? -26.194 -56.785 30.698 1.00 49.47 298 ALA B C 1
ATOM 4858 O O . ALA B 1 298 ? -26.110 -57.999 30.494 1.00 52.60 298 ALA B O 1
ATOM 4860 N N . LEU B 1 299 ? -26.967 -56.268 31.648 1.00 49.95 299 LEU B N 1
ATOM 4861 C CA . LEU B 1 299 ? -27.788 -57.139 32.495 1.00 59.94 299 LEU B CA 1
ATOM 4862 C C . LEU B 1 299 ? -28.816 -57.889 31.662 1.00 58.31 299 LEU B C 1
ATOM 4863 O O . LEU B 1 299 ? -28.985 -59.097 31.811 1.00 56.37 299 LEU B O 1
ATOM 4868 N N . GLN B 1 300 ? -29.482 -57.175 30.757 1.00 59.21 300 GLN B N 1
ATOM 4869 C CA . GLN B 1 300 ? -30.539 -57.781 29.958 1.00 66.61 300 GLN B CA 1
ATOM 4870 C C . GLN B 1 300 ? -30.005 -58.875 29.055 1.00 56.40 300 GLN B C 1
ATOM 4871 O O . GLN B 1 300 ? -30.595 -59.942 28.917 1.00 62.37 300 GLN B O 1
ATOM 4877 N N . GLN B 1 301 ? -28.860 -58.596 28.462 1.00 58.26 301 GLN B N 1
ATOM 4878 C CA . GLN B 1 301 ? -28.176 -59.531 27.594 1.00 59.85 301 GLN B CA 1
ATOM 4879 C C . GLN B 1 301 ? -27.806 -60.823 28.328 1.00 60.67 301 GLN B C 1
ATOM 4880 O O . GLN B 1 301 ? -28.066 -61.925 27.842 1.00 64.10 301 GLN B O 1
ATOM 4886 N N . ALA B 1 302 ? -27.208 -60.675 29.507 1.00 60.36 302 ALA B N 1
ATOM 4887 C CA . ALA B 1 302 ? -26.801 -61.822 30.308 1.00 63.07 302 ALA B CA 1
ATOM 4888 C C . ALA B 1 302 ? -28.023 -62.664 30.675 1.00 65.94 302 ALA B C 1
ATOM 4889 O O . ALA B 1 302 ? -27.954 -63.895 30.697 1.00 71.83 302 ALA B O 1
ATOM 4891 N N . GLU B 1 303 ? -29.142 -61.998 30.951 1.00 66.97 303 GLU B N 1
ATOM 4892 C CA . GLU B 1 303 ? -30.378 -62.711 31.265 1.00 75.38 303 GLU B CA 1
ATOM 4893 C C . GLU B 1 303 ? -30.950 -63.453 30.063 1.00 73.56 303 GLU B C 1
ATOM 4894 O O . GLU B 1 303 ? -31.284 -64.622 30.180 1.00 74.04 303 GLU B O 1
ATOM 4900 N N . LEU B 1 304 ? -31.063 -62.791 28.909 1.00 74.09 304 LEU B N 1
ATOM 4901 C CA . LEU B 1 304 ? -31.555 -63.502 27.728 1.00 78.70 304 LEU B CA 1
ATOM 4902 C C . LEU B 1 304 ? -30.625 -64.657 27.383 1.00 84.59 304 LEU B C 1
ATOM 4903 O O . LEU B 1 304 ? -31.092 -65.711 26.955 1.00 87.64 304 LEU B O 1
ATOM 4908 N N . TYR B 1 305 ? -29.319 -64.471 27.573 1.00 80.46 305 TYR B N 1
ATOM 4909 C CA . TYR B 1 305 ? -28.384 -65.567 27.329 1.00 78.74 305 TYR B CA 1
ATOM 4910 C C . TYR B 1 305 ? -28.606 -66.770 28.241 1.00 85.20 305 TYR B C 1
ATOM 4911 O O . TYR B 1 305 ? -28.575 -67.912 27.776 1.00 84.55 305 TYR B O 1
ATOM 4920 N N . GLN B 1 306 ? -28.841 -66.505 29.525 1.00 91.70 306 GLN B N 1
ATOM 4921 C CA . GLN B 1 306 ? -28.991 -67.554 30.536 1.00 99.03 306 GLN B CA 1
ATOM 4922 C C . GLN B 1 306 ? -30.098 -68.523 30.162 1.00 103.32 306 GLN B C 1
ATOM 4923 O O . GLN B 1 306 ? -30.030 -69.725 30.441 1.00 110.21 306 GLN B O 1
ATOM 4929 N N . GLN B 1 307 ? -31.121 -67.971 29.526 1.00 96.75 307 GLN B N 1
ATOM 4930 C CA . GLN B 1 307 ? -32.316 -68.709 29.162 1.00 105.78 307 GLN B CA 1
ATOM 4931 C C . GLN B 1 307 ? -32.103 -69.716 28.023 1.00 110.85 307 GLN B C 1
ATOM 4932 O O . GLN B 1 307 ? -32.880 -70.659 27.870 1.00 123.56 307 GLN B O 1
ATOM 4938 N N . ALA B 1 308 ? -31.048 -69.531 27.239 1.00 106.95 308 ALA B N 1
ATOM 4939 C CA . ALA B 1 308 ? -30.736 -70.462 26.160 1.00 108.72 308 ALA B CA 1
ATOM 4940 C C . ALA B 1 308 ? -29.856 -71.608 26.658 1.00 106.19 308 ALA B C 1
ATOM 4941 O O . ALA B 1 308 ? -30.292 -72.435 27.460 1.00 111.50 308 ALA B O 1
#

Organism: NCBI:txid1487953

Nearest PDB structures (foldseek):
  6oap-assembly1_A  TM=1.003E+00  e=2.563E-63  [Leptolyngbya] sp. JSC-1
  6ob8-assembly1_A  TM=9.972E-01  e=3.882E-58  [Leptolyngbya] sp. JSC-1
  6oaq-assembly1_A  TM=9.938E-01  e=4.271E-56  [Leptolyngbya] sp. JSC-1
  6oap-assembly1_B  TM=8.816E-01  e=1.731E-54  [Leptolyngbya] sp. JSC-1
  6ob8-assembly1_B  TM=8.572E-01  e=5.945E-54  [Leptolyngbya] sp. JSC-1

Radius of gyration: 29.0 Å; Cα contacts (8 Å, |Δi|>4): 1102; chains: 2; bounding box: 51×77×75 Å

Foldseek 3Di:
DPAPFEEEEEALDPVLVVVLQVLLVVDPPGDYDYHYHQALVVSQVCCVPPPGLAYEAEQDGPVDGLLVSLVVDADDPLQRAHLYEYEYEVVPVVSVVVNVVSGYQYYHHSVPDGSVNSVVSNVRSNVVSVVVSVVVLVVLLVVLLVVLVVCLVVLHDLVVSQASNQVSLCVSVVFQKKWKWFADPVRWIATDDMDGDDQWDDCNVPDDTDDCVPDCPCQLVFHKDWFQALVPPPDDPVVSVVCVVGQFGTKIWTFQDQPSHGGTIIITGHRNHGHGDDPVSNVSVSSSSPSSNVSVNVVVVVVVD/DEEFEEEEEAQDPVLLVVLVVLQVPDPVYHYDYHYHQALVVSLVCCVVPVTLAYEAEQDGPVHGLLRSLVPNDDVFAHLYEYEYAPVVVVVVVVVVVSGYQYYHHSVPDDSVVSVVSNVRSNVVRVVVVVVVLVVLLVVLLVVLVVDLVVDLPLVVSQASNQVSLCVSVVFAKKWWWFADPLRWIDTPDMDGDDQWDDDHVVDDTDCVCSVVVCVVLLVWDKDWFQALVPPPDDPVVSVVCVVGQFGTKIWTFAQAPSHGGTIIITTHRPHGHGQDPVSNVSVNSSSVSSNVSNNVSVVVVVD

Sequence (608 aa):
PQTSSRVLLIIDDSPEDRELYRRYLLRDRDHSYTVLEAGLGRRGLELWQQHHPDAVLLDYRLPDLDGLEFLAKLQPPPQQPYLPVIMITGQGNEAIAVQAMKAGAQDYLVKEQQITPEELHLAVNGAIETVHLRTQLHQRIERERVVSSQITQKIHQTLDLEEILQTTVVTEVRQFLQADRVFVYRFQPDFSGIVVLESVGDNCVPVIDAQVEDFVETRGEDYRQGRIQAVADIYTAGLTECHVNLLAQFHIRANLVVPILHADALWGLLVVNQCSAPRQWQPLEIDLLKELATQLGIALQQAELYQQAQTSRVLLIIDDSPEDRELYRRYLLRDRDHSYTVLEAGLGRRGLELWQQHHPDAVLLDYYRLPDLDGLEFLAKLQPQPYLPVIMITTGQGNEAIAVQAMKAGAQDYLVKEQITPEELHLAVNGAIETVHLRTQLHQRIERERVVSQITQKIHQTLDLEEILQTTVTEVRQFLQADRVFVYRFQPDFSGIVVLESVGDNCVPVIDAQVEDQYFVETRGEDYRQGRIQAVADIYTAGLTECHVNLLAQFHIRANLVVPILHADALWGLLVVNQCSAPRQWQPLEIDLLKELATQLGIALQQAELYQQA

Secondary structure (DSSP, 8-state):
----EEEEEE-S-HHHHHHHHHHHHT-SS--EEEEEESSHHHHHHHHHHH--SEEEEESB-SS-BHHHHHHH-PPPTTS-S--EEEEE-TT-HHHHHHHHHTT--EEEEGGG--HHHHHHHHHHHHHHHHHHHHHHHHHHHHHHHHHHHHHHHTT--HHHHHHHHHHHHHHHHT-SEEEEEEE-TTS-EEEEEEEE-SSS---TT------HHHH-HHHHTT--EEES-GGGTT--HHHHHHHHHTT--EEEEEEEEETTEEEEEEEEEE-SS--PPPHHHHHHHHHHHHHHHHHHHHHHHHHH-/-EEEEEEEE-S-HHHHHHHHHHHHT-SSEEEEEEEESSHHHHHHHHHHH--SEEEEESB-SS-BHHHHHHH--------EEEEE-TT-HHHHHHHHHTT--EEEEGGG--HHHHHHHHHHHHHHHHHHHHHHHHHHHHHHHHHHHHHHHH---HHHHHHHHHHHHHHHHT-SEEEEEEEPTTS-EEEEEEEE-SSS---TTS-----HHHHHTTHHHHTT--EEES-TTTTT--HHHHHHHHHTT--EEEEEEEEETTEEEEEEEEEE-SS--PPPHHHHHHHHHHHHHHHHHHHHHHHHHT-

InterPro domains:
  IPR001789 Signal transduction response regulator, receiver domain [PF00072] (9-123)
  IPR001789 Signal transduction response regulator, receiver domain [PS50110] (7-126)
  IPR001789 Signal transduction response regulator, receiver domain [SM00448] (6-123)
  IPR003018 GAF domain [PF01590] (158-299)
  IPR003018 GAF domain [SM00065] (158-309)
  IPR011006 CheY-like superfamily [SSF52172] (8-156)
  IPR016132 Phytochrome chromophore attachment domain [PS50046] (158-294)
  IPR029016 GAF-like domain superfamily [G3DSA:3.30.450.40] (127-316)
  IPR039420 Transcriptional regulatory protein WalR-like [PTHR48111] (8-307)